Protein AF-A0A843J4X7-F1 (afdb_monomer_lite)

Radius of gyration: 37.89 Å; chains: 1; bounding box: 73×47×116 Å

Structure (mmCIF, N/CA/C/O backbone):
data_AF-A0A843J4X7-F1
#
_entry.id   AF-A0A843J4X7-F1
#
loop_
_atom_site.group_PDB
_atom_site.id
_atom_site.type_symbol
_atom_site.label_atom_id
_atom_site.label_alt_id
_atom_site.label_comp_id
_atom_site.label_asym_id
_atom_site.label_entity_id
_atom_site.label_seq_id
_atom_site.pdbx_PDB_ins_code
_atom_site.Cartn_x
_atom_site.Cartn_y
_atom_site.Cartn_z
_atom_site.occupancy
_atom_site.B_iso_or_equiv
_atom_site.auth_seq_id
_atom_site.auth_comp_id
_atom_site.auth_asym_id
_atom_site.auth_atom_id
_atom_site.pdbx_PDB_model_num
ATOM 1 N N . MET A 1 1 ? -7.184 -19.161 8.312 1.00 89.06 1 MET A N 1
ATOM 2 C CA . MET A 1 1 ? -7.059 -17.724 8.014 1.00 89.06 1 MET A CA 1
ATOM 3 C C . MET A 1 1 ? -8.321 -17.009 8.452 1.00 89.06 1 MET A C 1
ATOM 5 O O . MET A 1 1 ? -9.416 -17.529 8.255 1.00 89.06 1 MET A O 1
ATOM 9 N N . ARG A 1 2 ? -8.156 -15.863 9.099 1.00 91.25 2 ARG A N 1
ATOM 10 C CA . ARG A 1 2 ? -9.204 -14.982 9.591 1.00 91.25 2 ARG A CA 1
ATOM 11 C C . ARG A 1 2 ? -9.577 -13.996 8.498 1.00 91.25 2 ARG A C 1
ATOM 13 O O . ARG A 1 2 ? -8.713 -13.282 8.006 1.00 91.25 2 ARG A O 1
ATOM 20 N N . HIS A 1 3 ? -10.866 -13.904 8.194 1.00 94.25 3 HIS A N 1
ATOM 21 C CA . HIS A 1 3 ? -11.396 -12.799 7.398 1.00 94.25 3 HIS A CA 1
ATOM 22 C C . HIS A 1 3 ? -11.231 -11.488 8.158 1.00 94.25 3 HIS A C 1
ATOM 24 O O . HIS A 1 3 ? -11.846 -11.308 9.215 1.00 94.25 3 HIS A O 1
ATOM 30 N N . THR A 1 4 ? -10.388 -10.606 7.629 1.00 94.69 4 THR A N 1
ATOM 31 C CA . THR A 1 4 ? -10.076 -9.297 8.193 1.00 94.69 4 THR A CA 1
ATOM 32 C C . THR A 1 4 ? -10.431 -8.189 7.212 1.00 94.69 4 THR A C 1
ATOM 34 O O . THR A 1 4 ? -10.151 -8.258 6.013 1.00 94.69 4 THR A O 1
ATOM 37 N N . VAL A 1 5 ? -11.041 -7.142 7.743 1.00 96.56 5 VAL A N 1
ATOM 38 C CA . VAL A 1 5 ? -11.309 -5.895 7.042 1.00 96.56 5 VAL A CA 1
ATOM 39 C C . VAL A 1 5 ? -10.548 -4.806 7.773 1.00 96.56 5 VAL A C 1
ATOM 41 O O . VAL A 1 5 ? -10.731 -4.628 8.973 1.00 96.56 5 VAL A O 1
ATOM 44 N N . HIS A 1 6 ? -9.697 -4.083 7.062 1.00 97.12 6 HIS A N 1
ATOM 45 C CA . HIS A 1 6 ? -8.973 -2.933 7.580 1.00 97.12 6 HIS A CA 1
ATOM 46 C C . HIS A 1 6 ? -9.625 -1.669 7.037 1.00 97.12 6 HIS A C 1
ATOM 48 O O . HIS A 1 6 ? -9.770 -1.521 5.824 1.00 97.12 6 HIS A O 1
ATOM 54 N N . MET A 1 7 ? -10.050 -0.787 7.938 1.00 97.06 7 MET A N 1
ATOM 55 C CA . MET A 1 7 ? -10.786 0.423 7.604 1.00 97.06 7 MET A CA 1
ATOM 56 C C . MET A 1 7 ? -10.044 1.671 8.067 1.00 97.06 7 MET A C 1
ATOM 58 O O . MET A 1 7 ? -9.742 1.801 9.252 1.00 97.06 7 MET A O 1
ATOM 62 N N . MET A 1 8 ? -9.784 2.597 7.146 1.00 95.38 8 MET A N 1
ATOM 63 C CA . MET A 1 8 ? -9.219 3.916 7.454 1.00 95.38 8 MET A CA 1
ATOM 64 C C . MET A 1 8 ? -10.233 5.025 7.168 1.00 95.38 8 MET A C 1
ATOM 66 O O . MET A 1 8 ? -11.017 4.924 6.221 1.00 95.38 8 MET A O 1
ATOM 70 N N . LEU A 1 9 ? -10.222 6.065 8.005 1.00 92.25 9 LEU A N 1
ATOM 71 C CA . LEU A 1 9 ? -11.218 7.134 8.006 1.00 92.25 9 LEU A CA 1
ATOM 72 C C . LEU A 1 9 ? -10.588 8.487 7.645 1.00 92.25 9 LEU A C 1
ATOM 74 O O . LEU A 1 9 ? -9.649 8.931 8.300 1.00 92.25 9 LEU A O 1
ATOM 78 N N . GLY A 1 10 ? -11.192 9.208 6.697 1.00 87.00 10 GLY A N 1
ATOM 79 C CA . GLY A 1 10 ? -10.796 10.562 6.282 1.00 87.00 10 GLY A CA 1
ATOM 80 C C . GLY A 1 10 ? -9.986 10.600 4.986 1.00 87.00 10 GLY A C 1
ATOM 81 O O . GLY A 1 10 ? -9.260 9.654 4.688 1.00 87.00 10 GLY A O 1
ATOM 82 N N . GLY A 1 11 ? -10.106 11.698 4.229 1.00 82.00 11 GLY A N 1
ATOM 83 C CA . GLY A 1 11 ? -9.532 11.834 2.880 1.00 82.00 11 GLY A CA 1
ATOM 84 C C . GLY A 1 11 ? -8.027 11.554 2.819 1.00 82.00 11 GLY A C 1
ATOM 85 O O . GLY A 1 11 ? -7.581 10.754 2.000 1.00 82.00 11 GLY A O 1
ATOM 86 N N . GLU A 1 12 ? -7.271 12.078 3.785 1.00 82.81 12 GLU A N 1
ATOM 87 C CA . GLU A 1 12 ? -5.802 11.959 3.847 1.00 82.81 12 GLU A CA 1
ATOM 88 C C . GLU A 1 12 ? -5.291 10.520 4.039 1.00 82.81 12 GLU A C 1
ATOM 90 O O . GLU A 1 12 ? -4.150 10.182 3.722 1.00 82.81 12 GLU A O 1
ATOM 95 N N . THR A 1 13 ? -6.145 9.621 4.536 1.00 88.75 13 THR A N 1
ATOM 96 C CA . THR A 1 13 ? -5.760 8.229 4.824 1.00 88.75 13 THR A CA 1
ATOM 97 C C . THR A 1 13 ? -5.845 7.307 3.605 1.00 88.75 13 THR A C 1
ATOM 99 O O . THR A 1 13 ? -5.346 6.180 3.645 1.00 88.75 13 THR A O 1
ATOM 102 N N . GLY A 1 14 ? -6.420 7.780 2.492 1.00 88.06 14 GLY A N 1
ATOM 103 C CA . GLY A 1 14 ? -6.613 6.972 1.286 1.00 88.06 14 GLY A CA 1
ATOM 104 C C . GLY A 1 14 ? -5.296 6.484 0.670 1.00 88.06 14 GLY A C 1
ATOM 105 O O . GLY A 1 14 ? -5.232 5.375 0.135 1.00 88.06 14 GLY A O 1
ATOM 106 N N . GLY A 1 15 ? -4.219 7.269 0.780 1.00 91.62 15 GLY A N 1
ATOM 107 C CA . GLY A 1 15 ? -2.874 6.845 0.377 1.00 91.62 15 GLY A CA 1
ATOM 108 C C . GLY A 1 15 ? -2.359 5.668 1.207 1.00 91.62 15 GLY A C 1
ATOM 109 O O . GLY A 1 15 ? -1.978 4.644 0.649 1.00 91.62 15 GLY A O 1
ATOM 110 N N . PHE A 1 16 ? -2.437 5.781 2.532 1.00 93.56 16 PHE A N 1
ATOM 111 C CA . PHE A 1 16 ? -1.963 4.766 3.475 1.00 93.56 16 PHE A CA 1
ATOM 112 C C . PHE A 1 16 ? -2.677 3.423 3.320 1.00 93.56 16 PHE A C 1
ATOM 114 O O . PHE A 1 16 ? -2.042 2.372 3.371 1.00 93.56 16 PHE A O 1
ATOM 121 N N . LEU A 1 17 ? -3.996 3.440 3.117 1.00 94.50 17 LEU A N 1
ATOM 122 C CA . LEU A 1 17 ? -4.769 2.210 2.966 1.00 94.50 17 LEU A CA 1
ATOM 123 C C . LEU A 1 17 ? -4.439 1.479 1.653 1.00 94.50 17 LEU A C 1
ATOM 125 O O . LEU A 1 17 ? -4.372 0.248 1.623 1.00 94.50 17 LEU A O 1
ATOM 129 N N . ARG A 1 18 ? -4.215 2.231 0.571 1.00 94.31 18 ARG A N 1
ATOM 130 C CA . ARG A 1 18 ? -3.779 1.672 -0.712 1.00 94.31 18 ARG A CA 1
ATOM 131 C C . ARG A 1 18 ? -2.413 1.005 -0.575 1.00 94.31 18 ARG A C 1
ATOM 133 O O . ARG A 1 18 ? -2.270 -0.144 -0.989 1.00 94.31 18 ARG A O 1
ATOM 140 N N . ASP A 1 19 ? -1.465 1.674 0.072 1.00 94.56 19 ASP A N 1
ATOM 141 C CA . ASP A 1 19 ? -0.129 1.121 0.300 1.00 94.56 19 ASP A CA 1
ATOM 142 C C . ASP A 1 19 ? -0.183 -0.101 1.227 1.00 94.56 19 ASP A C 1
ATOM 144 O O . ASP A 1 19 ? 0.507 -1.087 0.987 1.00 94.56 19 ASP A O 1
ATOM 148 N N . LEU A 1 20 ? -1.058 -0.098 2.242 1.00 95.31 20 LEU A N 1
ATOM 149 C CA . LEU A 1 20 ? -1.325 -1.272 3.079 1.00 95.31 20 LEU A CA 1
ATOM 150 C C . LEU A 1 20 ? -1.821 -2.453 2.235 1.00 95.31 20 LEU A C 1
ATOM 152 O O . LEU A 1 20 ? -1.342 -3.577 2.393 1.00 95.31 20 LEU A O 1
ATOM 156 N N . LYS A 1 21 ? -2.788 -2.226 1.339 1.00 94.75 21 LYS A N 1
ATOM 157 C CA . LYS A 1 21 ? -3.310 -3.284 0.466 1.00 94.75 21 LYS A CA 1
ATOM 158 C C . LYS A 1 21 ? -2.219 -3.802 -0.469 1.00 94.75 21 LYS A C 1
ATOM 160 O O . LYS A 1 21 ? -2.083 -5.017 -0.589 1.00 94.75 21 LYS A O 1
ATOM 165 N N . GLN A 1 22 ? -1.416 -2.918 -1.059 1.00 93.38 22 GLN A N 1
ATOM 166 C CA . GLN A 1 22 ? -0.262 -3.293 -1.880 1.00 93.38 22 GLN A CA 1
ATOM 167 C C . GLN A 1 22 ? 0.743 -4.122 -1.074 1.00 93.38 22 GLN A C 1
ATOM 169 O O . GLN A 1 22 ? 1.182 -5.173 -1.537 1.00 93.38 22 GLN A O 1
ATOM 174 N N . TYR A 1 23 ? 1.047 -3.707 0.157 1.00 93.06 23 TYR A N 1
ATOM 175 C CA . TYR A 1 23 ? 1.942 -4.422 1.060 1.00 93.06 23 TYR A CA 1
ATOM 176 C C . TYR A 1 23 ? 1.451 -5.848 1.335 1.00 93.06 23 TYR A C 1
ATOM 178 O O . TYR A 1 23 ? 2.208 -6.804 1.177 1.00 93.06 23 TYR A O 1
ATOM 186 N N . VAL A 1 24 ? 0.171 -6.013 1.680 1.00 92.94 24 VAL A N 1
ATOM 187 C CA . VAL A 1 24 ? -0.422 -7.332 1.955 1.00 92.94 24 VAL A CA 1
ATOM 188 C C . VAL A 1 24 ? -0.451 -8.218 0.706 1.00 92.94 24 VAL A C 1
ATOM 190 O O . VAL A 1 24 ? -0.189 -9.411 0.811 1.00 92.94 24 VAL A O 1
ATOM 193 N N . ILE A 1 25 ? -0.734 -7.665 -0.477 1.00 91.00 25 ILE A N 1
ATOM 194 C CA . ILE A 1 25 ? -0.708 -8.422 -1.742 1.00 91.00 25 ILE A CA 1
ATOM 195 C C . ILE A 1 25 ? 0.722 -8.864 -2.075 1.00 91.00 25 ILE A C 1
ATOM 197 O O . ILE A 1 25 ? 0.920 -10.006 -2.487 1.00 91.00 25 ILE A O 1
ATOM 201 N N . LYS A 1 26 ? 1.701 -7.969 -1.899 1.00 88.44 26 LYS A N 1
ATOM 202 C CA . LYS A 1 26 ? 3.113 -8.214 -2.204 1.00 88.44 26 LYS A CA 1
ATOM 203 C C . LYS A 1 26 ? 3.711 -9.253 -1.257 1.00 88.44 26 LYS A C 1
ATOM 205 O O . LYS A 1 26 ? 4.290 -10.234 -1.713 1.00 88.44 26 LYS A O 1
ATOM 210 N N . TYR A 1 27 ? 3.579 -9.055 0.053 1.00 88.75 27 TYR A N 1
ATOM 211 C CA . TYR A 1 27 ? 4.264 -9.869 1.063 1.00 88.75 27 TYR A CA 1
ATOM 212 C C . TYR A 1 27 ? 3.428 -11.032 1.609 1.00 88.75 27 TYR A C 1
ATOM 214 O O . TYR A 1 27 ? 3.997 -11.983 2.144 1.00 88.75 27 TYR A O 1
ATOM 222 N N . GLY A 1 28 ? 2.105 -11.004 1.443 1.00 86.00 28 GLY A N 1
ATOM 223 C CA . GLY A 1 28 ? 1.237 -12.120 1.800 1.00 86.00 28 GLY A CA 1
ATOM 224 C C . GLY A 1 28 ? 1.325 -13.290 0.815 1.00 86.00 28 GLY A C 1
ATOM 225 O O . GLY A 1 28 ? 1.630 -13.127 -0.367 1.00 86.00 28 GLY A O 1
ATOM 226 N N . ALA A 1 29 ? 1.030 -14.498 1.294 1.00 81.69 29 ALA A N 1
ATOM 227 C CA . ALA A 1 29 ? 0.784 -15.645 0.429 1.00 81.69 29 ALA A CA 1
ATOM 228 C C . ALA A 1 29 ? -0.458 -15.415 -0.461 1.00 81.69 29 ALA A C 1
ATOM 230 O O . ALA A 1 29 ? -1.372 -14.668 -0.106 1.00 81.69 29 ALA A O 1
ATOM 231 N N . ALA A 1 30 ? -0.489 -16.042 -1.642 1.00 76.69 30 ALA A N 1
ATOM 232 C CA . ALA A 1 30 ? -1.521 -15.794 -2.656 1.00 76.69 30 ALA A CA 1
ATOM 233 C C . ALA A 1 30 ? -2.950 -16.084 -2.157 1.00 76.69 30 ALA A C 1
ATOM 235 O O . ALA A 1 30 ? -3.905 -15.423 -2.558 1.00 76.69 30 ALA A O 1
ATOM 236 N N . ASP A 1 31 ? -3.094 -17.044 -1.250 1.00 81.38 31 ASP A N 1
ATOM 237 C CA . ASP A 1 31 ? -4.349 -17.409 -0.601 1.00 81.38 31 ASP A CA 1
ATOM 238 C C . ASP A 1 31 ? -4.815 -16.387 0.451 1.00 81.38 31 ASP A C 1
ATOM 240 O O . ASP A 1 31 ? -6.023 -16.228 0.629 1.00 81.38 31 ASP A O 1
ATOM 244 N N . LEU A 1 32 ? -3.909 -15.617 1.076 1.00 84.31 32 LEU A N 1
ATOM 245 C CA . LEU A 1 32 ? -4.263 -14.572 2.054 1.00 84.31 32 LEU A CA 1
ATOM 246 C C . LEU A 1 32 ? -5.078 -13.432 1.442 1.00 84.31 32 LEU A C 1
ATOM 248 O O . LEU A 1 32 ? -5.865 -12.795 2.144 1.00 84.31 32 LEU A O 1
ATOM 252 N N . GLN A 1 33 ? -4.925 -13.171 0.141 1.00 79.75 33 GLN A N 1
ATOM 253 C CA . GLN A 1 33 ? -5.622 -12.068 -0.526 1.00 79.75 33 GLN A CA 1
ATOM 254 C C . GLN A 1 33 ? -7.146 -12.190 -0.411 1.00 79.75 33 GLN A C 1
ATOM 256 O O . GLN A 1 33 ? -7.825 -11.173 -0.273 1.00 79.75 33 GLN A O 1
ATOM 261 N N . GLY A 1 34 ? -7.676 -13.419 -0.402 1.00 85.94 34 GLY A N 1
ATOM 262 C CA . GLY A 1 34 ? -9.104 -13.694 -0.227 1.00 85.94 34 GLY A CA 1
ATOM 263 C C . GLY A 1 34 ? -9.623 -13.493 1.202 1.00 85.94 34 GLY A C 1
ATOM 264 O O . GLY A 1 34 ? -10.831 -13.568 1.416 1.00 85.94 34 GLY A O 1
ATOM 265 N N . PHE A 1 35 ? -8.737 -13.248 2.170 1.00 92.25 35 PHE A N 1
ATOM 266 C CA . PHE A 1 35 ? -9.068 -13.035 3.582 1.00 92.25 35 PHE A CA 1
ATOM 267 C C . PHE A 1 35 ? -8.801 -11.604 4.057 1.00 92.25 35 PHE A C 1
ATOM 269 O O . PHE A 1 35 ? -9.144 -11.283 5.193 1.00 92.25 35 PHE A O 1
ATOM 276 N N . PHE A 1 36 ? -8.209 -10.748 3.219 1.00 94.94 36 PHE A N 1
ATOM 277 C CA . PHE A 1 36 ? -7.873 -9.368 3.563 1.00 94.94 36 PHE A CA 1
ATOM 278 C C . PHE A 1 36 ? -8.594 -8.364 2.661 1.00 94.94 36 PHE A C 1
ATOM 280 O O . PHE A 1 36 ? -8.328 -8.266 1.457 1.00 94.94 36 PHE A O 1
ATOM 287 N N . ASN A 1 37 ? -9.437 -7.533 3.269 1.00 94.81 37 ASN A N 1
ATOM 288 C CA . ASN A 1 37 ? -10.110 -6.424 2.604 1.00 94.81 37 ASN A CA 1
ATOM 289 C C . ASN A 1 37 ? -9.663 -5.089 3.194 1.00 94.81 37 ASN A C 1
ATOM 291 O O . ASN A 1 37 ? -9.455 -4.970 4.399 1.00 94.81 37 ASN A O 1
ATOM 295 N N . ALA A 1 38 ? -9.542 -4.083 2.336 1.00 96.06 38 ALA A N 1
ATOM 296 C CA . ALA A 1 38 ? -9.140 -2.736 2.707 1.00 96.06 38 ALA A CA 1
ATOM 297 C C . ALA A 1 38 ? -10.222 -1.756 2.246 1.00 96.06 38 ALA A C 1
ATOM 299 O O . ALA A 1 38 ? -10.494 -1.648 1.048 1.00 96.06 38 ALA A O 1
ATOM 300 N N . ILE A 1 39 ? -10.857 -1.081 3.205 1.00 96.44 39 ILE A N 1
ATOM 301 C CA . ILE A 1 39 ? -11.977 -0.166 2.973 1.00 96.44 39 ILE A CA 1
ATOM 302 C C . ILE A 1 39 ? -11.607 1.231 3.455 1.00 96.44 39 ILE A C 1
ATOM 304 O O . ILE A 1 39 ? -11.172 1.431 4.584 1.00 96.44 39 ILE A O 1
ATOM 308 N N . HIS A 1 40 ? -11.796 2.214 2.596 1.00 95.69 40 HIS A N 1
ATOM 309 C CA . HIS A 1 40 ? -11.625 3.618 2.921 1.00 95.69 40 HIS A CA 1
ATOM 310 C C . HIS A 1 40 ? -12.997 4.250 3.102 1.00 95.69 40 HIS A C 1
ATOM 312 O O . HIS A 1 40 ? -13.908 3.974 2.321 1.00 95.69 40 HIS A O 1
ATOM 318 N N . TYR A 1 41 ? -13.148 5.066 4.139 1.00 94.50 41 TYR A N 1
ATOM 319 C CA . TYR A 1 41 ? -14.321 5.909 4.315 1.00 94.50 41 TYR A CA 1
ATOM 320 C C . TYR A 1 41 ? -13.902 7.373 4.320 1.00 94.50 41 TYR A C 1
ATOM 322 O O . TYR A 1 41 ? -13.050 7.785 5.112 1.00 94.50 41 TYR A O 1
ATOM 330 N N . GLU A 1 42 ? -14.549 8.174 3.486 1.00 91.88 42 GLU A N 1
ATOM 331 C CA . GLU A 1 42 ? -14.299 9.606 3.390 1.00 91.88 42 GLU A CA 1
ATOM 332 C C . GLU A 1 42 ? -15.587 10.422 3.416 1.00 91.88 42 GLU A C 1
ATOM 334 O O . GLU A 1 42 ? -16.658 9.952 3.033 1.00 91.88 42 GLU A O 1
ATOM 339 N N . GLU A 1 43 ? -15.459 11.665 3.876 1.00 88.19 43 GLU A N 1
ATOM 340 C CA . GLU A 1 43 ? -16.510 12.675 3.825 1.00 88.19 43 GLU A CA 1
ATOM 341 C C . GLU A 1 43 ? -15.969 13.863 3.045 1.00 88.19 43 GLU A C 1
ATOM 343 O O . GLU A 1 43 ? -14.995 14.487 3.469 1.00 88.19 43 GLU A O 1
ATOM 348 N N . ASN A 1 44 ? -16.580 14.160 1.903 1.00 80.50 44 ASN A N 1
ATOM 349 C CA . ASN A 1 44 ? -16.164 15.239 1.022 1.00 80.50 44 ASN A CA 1
ATOM 350 C C . ASN A 1 44 ? -17.382 16.079 0.626 1.00 80.50 44 ASN A C 1
ATOM 352 O O . ASN A 1 44 ? -18.384 15.552 0.147 1.00 80.50 44 ASN A O 1
ATOM 356 N N . GLY A 1 45 ? -17.327 17.388 0.877 1.00 73.75 45 GLY A N 1
ATOM 357 C CA . GLY A 1 45 ? -18.411 18.309 0.515 1.00 73.75 45 GLY A CA 1
ATOM 358 C C . GLY A 1 45 ? -19.775 18.002 1.156 1.00 73.75 45 GLY A C 1
ATOM 359 O O . GLY A 1 45 ? -20.797 18.401 0.609 1.00 73.75 45 GLY A O 1
ATOM 360 N N . GLY A 1 46 ? -19.807 17.292 2.291 1.00 76.81 46 GLY A N 1
ATOM 361 C CA . GLY A 1 46 ? -21.045 16.861 2.958 1.00 76.81 46 GLY A CA 1
ATOM 362 C C . GLY A 1 46 ? -21.616 15.531 2.453 1.00 76.81 46 GLY A C 1
ATOM 363 O O . GLY A 1 46 ? -22.645 15.084 2.956 1.00 76.81 46 GLY A O 1
ATOM 364 N N . GLU A 1 47 ? -20.952 14.881 1.499 1.00 85.88 47 GLU A N 1
ATOM 365 C CA . GLU A 1 47 ? -21.272 13.528 1.049 1.00 85.88 47 GLU A CA 1
ATOM 366 C C . GLU A 1 47 ? -20.281 12.533 1.653 1.00 85.88 47 GLU A C 1
ATOM 368 O O . GLU A 1 47 ? -19.102 12.852 1.807 1.00 85.88 47 GLU A O 1
ATOM 373 N N . SER A 1 48 ? -20.745 11.331 1.998 1.00 90.94 48 SER A N 1
ATOM 374 C CA . SER A 1 48 ? -19.872 10.271 2.509 1.00 90.94 48 SER A CA 1
ATOM 375 C C . SER A 1 48 ? -19.773 9.112 1.530 1.00 90.94 48 SER A C 1
ATOM 377 O O . SER A 1 48 ? -20.761 8.757 0.883 1.00 90.94 48 SER A O 1
ATOM 379 N N . PHE A 1 49 ? -18.600 8.490 1.454 1.00 92.88 49 PHE A N 1
ATOM 380 C CA . PHE A 1 49 ? -18.318 7.416 0.508 1.00 92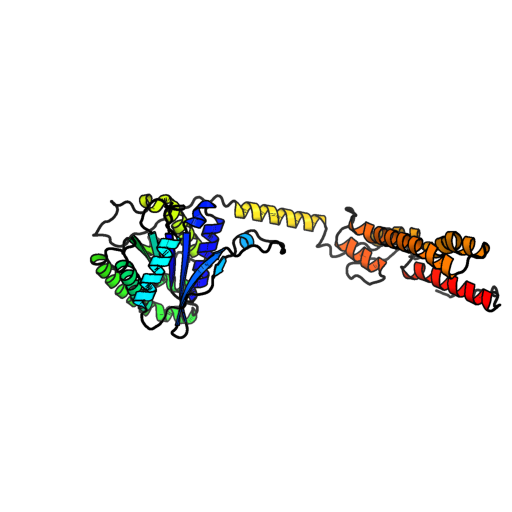.88 49 PHE A CA 1
ATOM 381 C C . PHE A 1 49 ? -17.542 6.281 1.166 1.00 92.88 49 PHE A C 1
ATOM 383 O O . PHE A 1 49 ? -16.650 6.521 1.977 1.00 92.88 49 PHE A O 1
ATOM 390 N N . PHE A 1 50 ? -17.857 5.047 0.771 1.00 94.56 50 PHE A N 1
ATOM 391 C CA . PHE A 1 50 ? -16.996 3.888 0.990 1.00 94.56 50 PHE A CA 1
ATOM 392 C C . PHE A 1 50 ? -16.295 3.510 -0.309 1.00 94.56 50 PHE A C 1
ATOM 394 O O . PHE A 1 50 ? -16.955 3.276 -1.318 1.00 94.56 50 PHE A O 1
ATOM 401 N N . SER A 1 51 ? -14.981 3.352 -0.265 1.00 94.50 51 SER A N 1
ATOM 402 C CA . SER A 1 51 ? -14.171 2.909 -1.400 1.00 94.50 51 SER A CA 1
ATOM 403 C C . SER A 1 51 ? -13.399 1.656 -1.009 1.00 94.50 51 SER A C 1
ATOM 405 O O . SER A 1 51 ? -12.858 1.568 0.090 1.00 94.50 51 SER A O 1
ATOM 407 N N . THR A 1 52 ? -13.349 0.654 -1.886 1.00 94.62 52 THR A N 1
ATOM 408 C CA . THR A 1 52 ? -12.596 -0.585 -1.624 1.00 94.62 52 THR A CA 1
ATOM 409 C C . THR A 1 52 ? -11.312 -0.581 -2.430 1.00 94.62 52 THR A C 1
ATOM 411 O O . THR A 1 52 ? -11.354 -0.385 -3.643 1.00 94.62 52 THR A O 1
ATOM 414 N N . ALA A 1 53 ? -10.180 -0.809 -1.769 1.00 94.25 53 ALA A N 1
ATOM 415 C CA . ALA A 1 53 ? -8.891 -0.930 -2.433 1.00 94.25 53 ALA A CA 1
ATOM 416 C C . ALA A 1 53 ? -8.748 -2.336 -3.044 1.00 94.25 53 ALA A C 1
ATOM 418 O O . ALA A 1 53 ? -8.786 -3.347 -2.331 1.00 94.25 53 ALA A O 1
ATOM 419 N N . VAL A 1 54 ? -8.588 -2.407 -4.366 1.00 92.81 54 VAL A N 1
ATOM 420 C CA . VAL A 1 54 ? -8.523 -3.646 -5.152 1.00 92.81 54 VAL A CA 1
ATOM 421 C C . VAL A 1 54 ? -7.234 -3.710 -5.977 1.00 92.81 54 VAL A C 1
ATOM 423 O O . VAL A 1 54 ? -6.736 -2.666 -6.398 1.00 92.81 54 VAL A O 1
ATOM 426 N N . PRO A 1 55 ? -6.668 -4.910 -6.215 1.00 90.25 55 PRO A N 1
ATOM 427 C CA . PRO A 1 55 ? -5.535 -5.050 -7.122 1.00 90.25 55 PRO A CA 1
ATOM 428 C C . PRO A 1 55 ? -5.915 -4.531 -8.508 1.00 90.25 55 PRO A C 1
ATOM 430 O O . PRO A 1 55 ? -6.935 -4.944 -9.070 1.00 90.25 55 PRO A O 1
ATOM 433 N N . LYS A 1 56 ? -5.089 -3.648 -9.061 1.00 89.38 56 LYS A N 1
ATOM 434 C CA . LYS A 1 56 ? -5.228 -3.189 -10.436 1.00 89.38 56 LYS A CA 1
ATOM 435 C C . LYS A 1 56 ? -4.896 -4.355 -11.359 1.00 89.38 56 LYS A C 1
ATOM 437 O O . LYS A 1 56 ? -3.888 -5.040 -11.180 1.00 89.38 56 LYS A O 1
ATOM 442 N N . LYS A 1 57 ? -5.757 -4.615 -12.342 1.00 82.56 57 LYS A N 1
ATOM 443 C CA . LYS A 1 57 ? -5.474 -5.656 -13.336 1.00 82.56 57 LYS A CA 1
ATOM 444 C C . LYS A 1 57 ? -4.286 -5.217 -14.185 1.00 82.56 57 LYS A C 1
ATOM 446 O O . LYS A 1 57 ? -4.296 -4.109 -14.717 1.00 82.56 57 LYS A O 1
ATOM 451 N N . ALA A 1 58 ? -3.291 -6.093 -14.302 1.00 73.56 58 ALA A N 1
ATOM 452 C CA . ALA A 1 58 ? -2.180 -5.881 -15.216 1.00 73.56 58 ALA A CA 1
ATOM 453 C C . ALA A 1 58 ? -2.713 -5.733 -16.648 1.00 73.56 58 ALA A C 1
ATOM 455 O O . ALA A 1 58 ? -3.571 -6.503 -17.084 1.00 73.56 58 ALA A O 1
ATOM 456 N N . ASP A 1 59 ? -2.222 -4.716 -17.350 1.00 75.19 59 ASP A N 1
ATOM 457 C CA . ASP A 1 59 ? -2.422 -4.574 -18.785 1.00 75.19 59 ASP A CA 1
ATOM 458 C C . ASP A 1 59 ? -1.324 -5.374 -19.488 1.00 75.19 59 ASP A C 1
ATOM 460 O O . ASP A 1 59 ? -0.176 -4.933 -19.555 1.00 75.19 59 ASP A O 1
ATOM 464 N N . ASP A 1 60 ? -1.677 -6.554 -20.003 1.00 70.69 60 ASP A N 1
ATOM 465 C CA . ASP A 1 60 ? -0.748 -7.454 -20.701 1.00 70.69 60 ASP A CA 1
ATOM 466 C C . ASP A 1 60 ? -0.115 -6.809 -21.954 1.00 70.69 60 ASP A C 1
ATOM 468 O O . ASP A 1 60 ? 0.840 -7.349 -22.513 1.00 70.69 60 ASP A O 1
ATOM 472 N N . SER A 1 61 ? -0.628 -5.658 -22.412 1.00 73.62 61 SER A N 1
ATOM 473 C CA . SER A 1 61 ? -0.061 -4.902 -23.533 1.00 73.62 61 SER A CA 1
ATOM 474 C C . SER A 1 61 ? 1.075 -3.948 -23.142 1.00 73.62 61 SER A C 1
ATOM 476 O O . SER A 1 61 ? 1.777 -3.450 -24.025 1.00 73.62 61 SER A O 1
ATOM 478 N N . GLN A 1 62 ? 1.295 -3.705 -21.844 1.00 70.62 62 GLN A N 1
ATOM 479 C CA . GLN A 1 62 ? 2.324 -2.791 -21.351 1.00 70.62 62 GLN A CA 1
ATOM 480 C C . GLN A 1 62 ? 3.471 -3.542 -20.681 1.00 70.62 62 GLN A C 1
ATOM 482 O O . GLN A 1 62 ? 3.283 -4.417 -19.838 1.00 70.62 62 GLN A O 1
ATOM 487 N N . PHE A 1 63 ? 4.701 -3.164 -21.030 1.00 68.25 63 PHE A N 1
ATOM 488 C CA . PHE A 1 63 ? 5.878 -3.657 -20.331 1.00 68.25 63 PHE A CA 1
ATOM 489 C C . PHE A 1 63 ? 5.927 -3.073 -18.916 1.00 68.25 63 PHE A C 1
ATOM 491 O O . PHE A 1 63 ? 6.067 -1.864 -18.725 1.00 68.25 63 PHE A O 1
ATOM 498 N N . ILE A 1 64 ? 5.849 -3.949 -17.921 1.00 64.94 64 ILE A N 1
ATOM 499 C CA . ILE A 1 64 ? 5.924 -3.576 -16.513 1.00 64.94 64 ILE A CA 1
ATOM 500 C C . ILE A 1 64 ? 7.396 -3.616 -16.086 1.00 64.94 64 ILE A C 1
ATOM 502 O O . ILE A 1 64 ? 7.964 -4.682 -15.857 1.00 64.94 64 ILE A O 1
ATOM 506 N N . SER A 1 65 ? 8.029 -2.443 -16.003 1.00 63.81 65 SER A N 1
ATOM 507 C CA . SER A 1 65 ? 9.468 -2.316 -15.730 1.00 63.81 65 SER A CA 1
ATOM 508 C C . SER A 1 65 ? 9.863 -2.588 -14.273 1.00 63.81 65 SER A C 1
ATOM 510 O O . SER A 1 65 ? 11.013 -2.945 -14.014 1.00 63.81 65 SER A O 1
ATOM 512 N N . GLY A 1 66 ? 8.927 -2.438 -13.329 1.00 68.06 66 GLY A N 1
ATOM 513 C CA . GLY A 1 66 ? 9.156 -2.594 -11.894 1.00 68.06 66 GLY A CA 1
ATOM 514 C C . GLY A 1 66 ? 8.251 -3.648 -11.263 1.00 68.06 66 GLY A C 1
ATOM 515 O O . GLY A 1 66 ? 7.058 -3.707 -11.543 1.00 68.06 66 GLY A O 1
ATOM 516 N N . ILE A 1 67 ? 8.806 -4.454 -10.357 1.00 73.88 67 ILE A N 1
ATOM 517 C CA . ILE A 1 67 ? 8.054 -5.485 -9.623 1.00 73.88 67 ILE A CA 1
ATOM 518 C C . ILE A 1 67 ? 6.915 -4.868 -8.805 1.00 73.88 67 ILE A C 1
ATOM 520 O O . ILE A 1 67 ? 5.861 -5.479 -8.677 1.00 73.88 67 ILE A O 1
ATOM 524 N N . ASP A 1 68 ? 7.100 -3.655 -8.282 1.00 73.19 68 ASP A N 1
ATOM 525 C CA . ASP A 1 68 ? 6.078 -2.965 -7.489 1.00 73.19 68 ASP A CA 1
ATOM 526 C C . ASP A 1 68 ? 4.816 -2.649 -8.297 1.00 73.19 68 ASP A C 1
ATOM 528 O O . ASP A 1 68 ? 3.712 -2.715 -7.753 1.00 73.19 68 ASP A O 1
ATOM 532 N N . ASN A 1 69 ? 4.968 -2.417 -9.603 1.00 76.00 69 ASN A N 1
ATOM 533 C CA . ASN A 1 69 ? 3.863 -2.124 -10.512 1.00 76.00 69 ASN A CA 1
ATOM 534 C C . ASN A 1 69 ? 2.968 -3.357 -10.749 1.00 76.00 69 ASN A C 1
ATOM 536 O O . ASN A 1 69 ? 1.800 -3.214 -11.101 1.00 76.00 69 ASN A O 1
ATOM 540 N N . LEU A 1 70 ? 3.479 -4.574 -10.504 1.00 78.69 70 LEU A N 1
ATOM 541 C CA . LEU A 1 70 ? 2.677 -5.809 -10.537 1.00 78.69 70 LEU A CA 1
ATOM 542 C C . LEU A 1 70 ? 1.672 -5.889 -9.381 1.00 78.69 70 LEU A C 1
ATOM 544 O O . LEU A 1 70 ? 0.738 -6.687 -9.430 1.00 78.69 70 LEU A O 1
ATOM 548 N N . TYR A 1 71 ? 1.883 -5.092 -8.334 1.00 85.44 71 TYR A N 1
ATOM 549 C CA . TYR A 1 71 ? 1.068 -5.080 -7.124 1.00 85.44 71 TYR A CA 1
ATOM 550 C C . TYR A 1 71 ? 0.323 -3.757 -6.953 1.00 85.44 71 TYR A C 1
ATOM 552 O O . TYR A 1 71 ? -0.116 -3.448 -5.846 1.00 85.44 71 TYR A O 1
ATOM 560 N N . GLU A 1 72 ? 0.188 -2.970 -8.025 1.00 88.06 72 GLU A N 1
ATOM 561 C CA . GLU A 1 72 ? -0.583 -1.731 -7.998 1.00 88.06 72 GLU A CA 1
ATOM 562 C C . GLU A 1 72 ? -2.009 -1.974 -7.503 1.00 88.06 72 GLU A C 1
ATOM 564 O O . GLU A 1 72 ? -2.651 -2.988 -7.788 1.00 88.06 72 GLU A O 1
ATOM 569 N N . VAL A 1 73 ? -2.511 -1.003 -6.749 1.00 91.50 73 VAL A N 1
ATOM 570 C CA . VAL A 1 73 ? -3.838 -1.037 -6.147 1.00 91.50 73 VAL A CA 1
ATOM 571 C C . VAL A 1 73 ? -4.582 0.225 -6.543 1.00 91.50 73 VAL A C 1
ATOM 573 O O . VAL A 1 73 ? -4.051 1.335 -6.469 1.00 91.50 73 VAL A O 1
ATOM 576 N N . GLU A 1 74 ? -5.838 0.050 -6.925 1.00 93.00 74 GLU A N 1
ATOM 577 C CA . GLU A 1 74 ? -6.764 1.126 -7.246 1.00 93.00 74 GLU A CA 1
ATOM 578 C C . GLU A 1 74 ? -7.996 1.064 -6.344 1.00 93.00 74 GLU A C 1
ATOM 580 O O . GLU A 1 74 ? -8.268 0.054 -5.691 1.00 93.00 74 GLU A O 1
ATOM 585 N N . TYR A 1 75 ? -8.747 2.159 -6.288 1.00 92.44 75 TYR A N 1
ATOM 586 C CA . TYR A 1 75 ? -10.043 2.157 -5.626 1.00 92.44 75 TYR A CA 1
ATOM 587 C C . TYR A 1 75 ? -11.123 1.750 -6.620 1.00 92.44 75 TYR A C 1
ATOM 589 O O . TYR A 1 75 ? -11.283 2.372 -7.670 1.00 92.44 75 TYR A O 1
ATOM 597 N N . ALA A 1 76 ? -11.889 0.722 -6.261 1.00 89.94 76 ALA A N 1
ATOM 598 C CA . ALA A 1 76 ? -13.146 0.431 -6.929 1.00 89.94 76 ALA A CA 1
ATOM 599 C C . ALA A 1 76 ? -14.116 1.613 -6.763 1.00 89.94 76 ALA A C 1
ATOM 601 O O . ALA A 1 76 ? -13.968 2.423 -5.844 1.00 89.94 76 ALA A O 1
ATOM 602 N N . SER A 1 77 ? -15.116 1.697 -7.644 1.00 82.94 77 SER A N 1
ATOM 603 C CA . SER A 1 77 ? -16.079 2.801 -7.649 1.00 82.94 77 SER A CA 1
ATOM 604 C C . SER A 1 77 ? -16.677 3.051 -6.255 1.00 82.94 77 SER A C 1
ATOM 606 O O . SER A 1 77 ? -17.106 2.093 -5.604 1.00 82.94 77 SER A O 1
ATOM 608 N N . PRO A 1 78 ? -16.719 4.315 -5.799 1.00 87.00 78 PRO A N 1
ATOM 609 C CA . PRO A 1 78 ? -17.162 4.642 -4.453 1.00 87.00 78 PRO A CA 1
ATOM 610 C C . PRO A 1 78 ? -18.655 4.352 -4.270 1.00 87.00 78 PRO A C 1
ATOM 612 O O . PRO A 1 78 ? -19.487 4.671 -5.122 1.00 87.00 78 PRO A O 1
ATOM 615 N N . PHE A 1 79 ? -19.006 3.799 -3.114 1.00 88.75 79 PHE A N 1
ATOM 616 C CA . PHE A 1 79 ? -20.378 3.619 -2.663 1.00 88.75 79 PHE A CA 1
ATOM 617 C C . PHE A 1 79 ? -20.811 4.838 -1.851 1.00 88.75 79 PHE A C 1
ATOM 619 O O . PHE A 1 79 ? -20.352 5.042 -0.726 1.00 88.75 79 PHE A O 1
ATOM 626 N N . LYS A 1 80 ? -21.708 5.646 -2.415 1.00 91.12 80 LYS A N 1
ATOM 627 C CA . LYS A 1 80 ? -22.234 6.845 -1.758 1.00 91.12 80 LYS A CA 1
ATOM 628 C C . LYS A 1 80 ? -23.188 6.482 -0.619 1.00 91.12 80 LYS A C 1
ATOM 630 O O . LYS A 1 80 ? -24.145 5.739 -0.820 1.00 91.12 80 LYS A O 1
ATOM 635 N N . VAL A 1 81 ? -22.959 7.062 0.554 1.00 89.56 81 VAL A N 1
ATOM 636 C CA . VAL A 1 81 ? -23.824 6.923 1.727 1.00 89.56 81 VAL A CA 1
ATOM 637 C C . VAL A 1 81 ? -24.943 7.967 1.648 1.00 89.56 81 VAL A C 1
ATOM 639 O O . VAL A 1 81 ? -24.660 9.167 1.573 1.00 89.56 81 VAL A O 1
ATOM 642 N N . PRO A 1 82 ? -26.221 7.557 1.659 1.00 87.88 82 PRO A N 1
ATOM 643 C CA . PRO A 1 82 ? -27.338 8.490 1.654 1.00 87.88 82 PRO A CA 1
ATOM 644 C C . PRO A 1 82 ? -27.460 9.214 3.004 1.00 87.88 82 PRO A C 1
ATOM 646 O O . PRO A 1 82 ? -27.253 8.625 4.063 1.00 87.88 82 PRO A O 1
ATOM 649 N N . ALA A 1 83 ? -27.848 10.493 2.972 1.00 81.94 83 ALA A N 1
ATOM 650 C CA . ALA A 1 83 ? -28.076 11.283 4.186 1.00 81.94 83 ALA A CA 1
ATOM 651 C C . ALA A 1 83 ? -29.327 10.819 4.962 1.00 81.94 83 ALA A C 1
ATOM 653 O O . ALA A 1 83 ? -29.336 10.795 6.190 1.00 81.94 83 ALA A O 1
ATOM 654 N N . SER A 1 84 ? -30.387 10.421 4.251 1.00 85.12 84 SER A N 1
ATOM 655 C CA . SER A 1 84 ? -31.597 9.826 4.831 1.00 85.12 84 SER A CA 1
ATOM 656 C C . SER A 1 84 ? -31.464 8.307 4.931 1.00 85.12 84 SER A C 1
ATOM 658 O O . SER A 1 84 ? -31.051 7.674 3.962 1.00 85.12 84 SER A O 1
ATOM 660 N N . GLY A 1 85 ? -31.863 7.709 6.058 1.00 86.38 85 GLY A N 1
ATOM 661 C CA . GLY A 1 85 ? -31.782 6.250 6.243 1.00 86.38 85 GLY A CA 1
ATOM 662 C C . GLY A 1 85 ? -30.348 5.728 6.391 1.00 86.38 85 GLY A C 1
ATOM 663 O O . GLY A 1 85 ? -30.083 4.555 6.146 1.00 86.38 85 GLY A O 1
ATOM 664 N N . ARG A 1 86 ? -29.413 6.597 6.794 1.00 90.75 86 ARG A N 1
ATOM 665 C CA . ARG A 1 86 ? -27.981 6.298 6.914 1.00 90.75 86 ARG A CA 1
ATOM 666 C C . ARG A 1 86 ? -27.691 5.029 7.723 1.00 90.75 86 ARG A C 1
ATOM 668 O O . ARG A 1 86 ? -26.915 4.194 7.274 1.00 90.75 86 ARG A O 1
ATOM 675 N N . MET A 1 87 ? -28.361 4.842 8.859 1.00 93.81 87 MET A N 1
ATOM 676 C CA . MET A 1 87 ? -28.188 3.652 9.700 1.00 93.81 87 MET A CA 1
ATOM 677 C C . MET A 1 87 ? -28.601 2.354 8.982 1.00 93.81 87 MET A C 1
ATOM 679 O O . MET A 1 87 ? -27.856 1.379 9.001 1.00 93.81 87 MET A O 1
ATOM 683 N N . GLU A 1 88 ? -29.744 2.340 8.287 1.00 93.75 88 GLU A N 1
ATOM 684 C CA . GLU A 1 88 ? -30.203 1.178 7.504 1.00 93.75 88 GLU A CA 1
ATOM 685 C C . GLU A 1 88 ? -29.243 0.865 6.348 1.00 93.75 88 GLU A C 1
ATOM 687 O O . GLU A 1 88 ? -28.959 -0.301 6.048 1.00 93.75 88 GLU A O 1
ATOM 692 N N . TYR A 1 89 ? -28.697 1.912 5.722 1.00 94.44 89 TYR A N 1
ATOM 693 C CA . TYR A 1 89 ? -27.665 1.768 4.706 1.00 94.44 89 TYR A CA 1
ATOM 694 C C . TYR A 1 89 ? -26.387 1.155 5.288 1.00 94.44 89 TYR A C 1
ATOM 696 O O . TYR A 1 89 ? -25.868 0.202 4.715 1.00 94.44 89 TYR A O 1
ATOM 704 N N . LEU A 1 90 ? -25.897 1.645 6.432 1.00 95.06 90 LEU A N 1
ATOM 705 C CA . LEU A 1 90 ? -24.708 1.102 7.098 1.00 95.06 90 LEU A CA 1
ATOM 706 C C . LEU A 1 90 ? -24.909 -0.366 7.493 1.00 95.06 90 LEU A C 1
ATOM 708 O O . LEU A 1 90 ? -24.046 -1.200 7.223 1.00 95.06 90 LEU A O 1
ATOM 712 N N . GLN A 1 91 ? -26.071 -0.711 8.051 1.00 96.06 91 GLN A N 1
ATOM 713 C CA . GLN A 1 91 ? -26.441 -2.097 8.356 1.00 96.06 91 GLN A CA 1
ATOM 714 C C . GLN A 1 91 ? -26.419 -2.980 7.101 1.00 96.06 91 GLN A C 1
ATOM 716 O O . GLN A 1 91 ? -25.854 -4.078 7.114 1.00 96.06 91 GLN A O 1
ATOM 721 N N . SER A 1 92 ? -26.984 -2.491 5.995 1.00 95.00 92 SER A N 1
ATOM 722 C CA . SER A 1 92 ? -26.987 -3.194 4.707 1.00 95.00 92 SER A CA 1
ATOM 723 C C . SER A 1 92 ? -25.577 -3.335 4.128 1.00 95.00 92 SER A C 1
ATOM 725 O O . SER A 1 92 ? -25.220 -4.405 3.634 1.00 95.00 92 SER A O 1
ATOM 727 N N . PHE A 1 93 ? -24.753 -2.291 4.237 1.00 95.25 93 PHE A N 1
ATOM 728 C CA . PHE A 1 93 ? -23.361 -2.277 3.798 1.00 95.25 93 PHE A CA 1
ATOM 729 C C . PHE A 1 93 ? -22.532 -3.315 4.555 1.00 95.25 93 PHE A C 1
ATOM 731 O O . PHE A 1 93 ? -21.902 -4.168 3.929 1.00 95.25 93 PHE A O 1
ATOM 738 N N . PHE A 1 94 ? -22.577 -3.309 5.891 1.00 96.38 94 PHE A N 1
ATOM 739 C CA . PHE A 1 94 ? -21.862 -4.297 6.695 1.00 96.38 94 PHE A CA 1
ATOM 740 C C . PHE A 1 94 ? -22.403 -5.711 6.440 1.00 96.38 94 PHE A C 1
ATOM 742 O O . PHE A 1 94 ? -21.624 -6.628 6.196 1.00 96.38 94 PHE A O 1
ATOM 749 N N . THR A 1 95 ? -23.720 -5.897 6.346 1.00 96.00 95 THR A N 1
ATOM 750 C CA . THR A 1 95 ? -24.302 -7.194 5.958 1.00 96.00 95 THR A CA 1
ATOM 751 C C . THR A 1 95 ? -23.751 -7.696 4.618 1.00 96.00 95 THR A C 1
ATOM 753 O O . THR A 1 95 ? -23.337 -8.854 4.512 1.00 96.00 95 THR A O 1
ATOM 756 N N . GLY A 1 96 ? -23.703 -6.827 3.604 1.00 94.25 96 GLY A N 1
ATOM 757 C CA . GLY A 1 96 ? -23.137 -7.134 2.292 1.00 94.25 96 GLY A CA 1
ATOM 758 C C . GLY A 1 96 ? -21.653 -7.486 2.366 1.00 94.25 96 GLY A C 1
ATOM 759 O O . GLY A 1 96 ? -21.233 -8.492 1.796 1.00 94.25 96 GLY A O 1
ATOM 760 N N . LEU A 1 97 ? -20.877 -6.720 3.135 1.00 93.88 97 LEU A N 1
ATOM 761 C CA . LEU A 1 97 ? -19.454 -6.958 3.346 1.00 93.88 97 LEU A CA 1
ATOM 762 C C . LEU A 1 97 ? -19.191 -8.328 3.986 1.00 93.88 97 LEU A C 1
ATOM 764 O O . LEU A 1 97 ? -18.365 -9.090 3.486 1.00 93.88 97 LEU A O 1
ATOM 768 N N . TYR A 1 98 ? -19.918 -8.672 5.052 1.00 94.69 98 TYR A N 1
ATOM 769 C CA . TYR A 1 98 ? -19.790 -9.973 5.711 1.00 94.69 98 TYR A CA 1
ATOM 770 C C . TYR A 1 98 ? -20.119 -11.119 4.753 1.00 94.69 98 TYR A C 1
ATOM 772 O O . TYR A 1 98 ? -19.340 -12.064 4.631 1.00 94.69 98 TYR A O 1
ATOM 780 N N . ASN A 1 99 ? -21.261 -11.029 4.064 1.00 92.12 99 ASN A N 1
ATOM 781 C CA . ASN A 1 99 ? -21.740 -12.084 3.171 1.00 92.12 99 ASN A CA 1
ATOM 782 C C . ASN A 1 99 ? -20.851 -12.242 1.924 1.00 92.12 99 ASN A C 1
ATOM 784 O O . ASN A 1 99 ? -20.772 -13.336 1.372 1.00 92.12 99 ASN A O 1
ATOM 788 N N . GLY A 1 100 ? -20.183 -11.170 1.487 1.00 89.69 100 GLY A N 1
ATOM 789 C CA . GLY A 1 100 ? -19.206 -11.211 0.399 1.00 89.69 100 GLY A CA 1
ATOM 790 C C . GLY A 1 100 ? -17.880 -11.864 0.799 1.00 89.69 100 GLY A C 1
ATOM 791 O O . GLY A 1 100 ? -17.273 -12.552 -0.018 1.00 89.69 100 GLY A O 1
ATOM 792 N N . CYS A 1 101 ? -17.443 -11.691 2.051 1.00 90.25 101 CYS A N 1
ATOM 793 C CA . CYS A 1 101 ? -16.181 -12.258 2.538 1.00 90.25 101 CYS A CA 1
ATOM 794 C C . CYS A 1 101 ? -16.336 -13.716 2.992 1.00 90.25 101 CYS A C 1
ATOM 796 O O . CYS A 1 101 ? -15.604 -14.599 2.544 1.00 90.25 101 CYS A O 1
ATOM 798 N N . ILE A 1 102 ? -17.297 -13.983 3.883 1.00 89.56 102 ILE A N 1
ATOM 799 C CA . ILE A 1 102 ? -17.484 -15.296 4.508 1.00 89.56 102 ILE A CA 1
ATOM 800 C C . ILE A 1 102 ? -18.513 -16.087 3.706 1.00 89.56 102 ILE A C 1
ATOM 802 O O . ILE A 1 102 ? -19.721 -15.914 3.864 1.00 89.56 102 ILE A O 1
ATOM 806 N N . THR A 1 103 ? -18.025 -16.993 2.863 1.00 86.88 103 THR A N 1
ATOM 807 C CA . THR A 1 103 ? -18.861 -17.845 2.005 1.00 86.88 103 THR A CA 1
ATOM 808 C C . THR A 1 103 ? -18.618 -19.325 2.289 1.00 86.88 103 THR A C 1
ATOM 810 O O . THR A 1 103 ? -17.638 -19.692 2.933 1.00 86.88 103 THR A O 1
ATOM 813 N N . ILE A 1 104 ? -19.482 -20.207 1.774 1.00 83.25 104 ILE A N 1
ATOM 814 C CA . ILE A 1 104 ? -19.292 -21.668 1.882 1.00 83.25 104 ILE A CA 1
ATOM 815 C C . ILE A 1 104 ? -17.960 -22.099 1.246 1.00 83.25 104 ILE A C 1
ATOM 817 O O . ILE A 1 104 ? -17.284 -22.982 1.767 1.00 83.25 104 ILE A O 1
ATOM 821 N N . ASN A 1 105 ? -17.565 -21.441 0.153 1.00 84.44 105 ASN A N 1
ATOM 822 C CA . ASN A 1 105 ? -16.323 -21.729 -0.565 1.00 84.44 105 ASN A CA 1
ATOM 823 C C . ASN A 1 105 ? -15.095 -21.069 0.079 1.00 84.44 105 ASN A C 1
ATOM 825 O O . ASN A 1 105 ? -13.970 -21.444 -0.235 1.00 84.44 105 ASN A O 1
ATOM 829 N N . ASN A 1 106 ? -15.302 -20.099 0.974 1.00 85.75 106 ASN A N 1
ATOM 830 C CA . ASN A 1 106 ? -14.240 -19.418 1.700 1.00 85.75 106 ASN A CA 1
ATOM 831 C C . ASN A 1 106 ? -14.634 -19.169 3.174 1.00 85.75 106 ASN A C 1
ATOM 833 O O . ASN A 1 106 ? -14.869 -18.025 3.575 1.00 85.75 106 ASN A O 1
ATOM 837 N N . PRO A 1 107 ? -14.751 -20.227 4.001 1.00 83.62 107 PRO A N 1
ATOM 838 C CA . PRO A 1 107 ? -15.334 -20.118 5.341 1.00 83.62 107 PRO A CA 1
ATOM 839 C C . PRO A 1 107 ? -14.407 -19.446 6.369 1.00 83.62 107 PRO A C 1
ATOM 841 O O . PRO A 1 107 ? -14.875 -18.971 7.404 1.00 83.62 107 PRO A O 1
ATOM 844 N N . GLY A 1 108 ? -13.097 -19.402 6.104 1.00 86.50 108 GLY A N 1
ATOM 845 C CA . GLY A 1 108 ? -12.089 -18.958 7.070 1.00 86.50 108 GLY A CA 1
ATOM 846 C C . GLY A 1 108 ? -11.996 -19.837 8.321 1.00 86.50 108 GLY A C 1
ATOM 847 O O . GLY A 1 108 ? -12.510 -20.951 8.376 1.00 86.50 108 GLY A O 1
ATOM 848 N N . ASP A 1 109 ? -11.298 -19.341 9.342 1.00 84.06 109 ASP A N 1
ATOM 849 C CA . ASP A 1 109 ? -11.103 -20.017 10.634 1.00 84.06 109 ASP A CA 1
ATOM 850 C C . ASP A 1 109 ? -12.235 -19.733 11.643 1.00 84.06 109 ASP A C 1
ATOM 852 O O . ASP A 1 109 ? -12.191 -20.181 12.794 1.00 84.06 109 ASP A O 1
ATOM 856 N N . SER A 1 110 ? -13.230 -18.922 11.266 1.00 83.00 110 SER A N 1
ATOM 857 C CA . SER A 1 110 ? -14.268 -18.464 12.181 1.00 83.00 110 SER A CA 1
ATOM 858 C C . SER A 1 110 ? -15.464 -17.842 11.487 1.00 83.00 110 SER A C 1
ATOM 860 O O . SER A 1 110 ? -15.329 -17.040 10.575 1.00 83.00 110 SER A O 1
ATOM 862 N N . VAL A 1 111 ? -16.632 -18.068 12.081 1.00 84.88 111 VAL A N 1
ATOM 863 C CA . VAL A 1 111 ? -17.898 -17.392 11.754 1.00 84.88 111 VAL A CA 1
ATOM 864 C C . VAL A 1 111 ? -17.962 -15.929 12.220 1.00 84.88 111 VAL A C 1
ATOM 866 O O . VAL A 1 111 ? -19.049 -15.381 12.366 1.00 84.88 111 VAL A O 1
ATOM 869 N N . ARG A 1 112 ? -16.833 -15.316 12.593 1.00 89.38 112 ARG A N 1
ATOM 870 C CA . ARG A 1 112 ? -16.780 -13.903 12.982 1.00 89.38 112 ARG A CA 1
ATOM 871 C C . ARG A 1 112 ? -15.826 -13.170 12.065 1.00 89.38 112 ARG A C 1
ATOM 873 O O . ARG A 1 112 ? -14.647 -13.533 12.027 1.00 89.38 112 ARG A O 1
ATOM 880 N N . MET A 1 113 ? -16.319 -12.120 11.421 1.00 93.31 113 MET A N 1
ATOM 881 C CA . MET A 1 113 ? -15.471 -11.224 10.648 1.00 93.31 113 MET A CA 1
ATOM 882 C C . MET A 1 113 ? -14.732 -10.279 11.594 1.00 93.31 113 MET A C 1
ATOM 884 O O . MET A 1 113 ? -15.324 -9.731 12.528 1.00 93.31 113 MET A O 1
ATOM 888 N N . HIS A 1 114 ? -13.430 -10.132 11.381 1.00 95.19 114 HIS A N 1
ATOM 889 C CA . HIS A 1 114 ? -12.613 -9.160 12.089 1.00 95.19 114 HIS A CA 1
ATOM 890 C C . HIS A 1 114 ? -12.644 -7.832 11.326 1.00 95.19 114 HIS A C 1
ATOM 892 O O . HIS A 1 114 ? -12.388 -7.810 10.125 1.00 95.19 114 HIS A O 1
ATOM 898 N N . LEU A 1 115 ? -12.974 -6.742 12.015 1.00 96.81 115 LEU A N 1
ATOM 899 C CA . LEU A 1 115 ? -12.933 -5.385 11.480 1.00 96.81 115 LEU A CA 1
ATOM 900 C C . LEU A 1 115 ? -11.946 -4.571 12.318 1.00 96.81 115 LEU A C 1
ATOM 902 O O . LEU A 1 115 ? -12.211 -4.295 13.483 1.00 96.81 115 LEU A O 1
ATOM 906 N N . CYS A 1 116 ? -10.820 -4.200 11.724 1.00 96.56 116 CYS A N 1
ATOM 907 C CA . CYS A 1 116 ? -9.827 -3.315 12.314 1.00 96.56 116 CYS A CA 1
ATOM 908 C C . CYS A 1 116 ? -10.068 -1.892 11.805 1.00 96.56 116 CYS A C 1
ATOM 910 O O . CYS A 1 116 ? -9.965 -1.655 10.601 1.00 96.56 116 CYS A O 1
ATOM 912 N N . ILE A 1 117 ? -10.387 -0.953 12.694 1.00 97.06 117 ILE A N 1
ATOM 913 C CA . ILE A 1 117 ? -10.605 0.453 12.333 1.00 97.06 117 ILE A CA 1
ATOM 914 C C . ILE A 1 117 ? -9.444 1.294 12.858 1.00 97.06 117 ILE A C 1
ATOM 916 O O . ILE A 1 117 ? -9.192 1.328 14.063 1.00 97.06 117 ILE A O 1
ATOM 920 N N . TYR A 1 118 ? -8.756 1.995 11.958 1.00 95.19 118 TYR A N 1
ATOM 921 C CA . TYR A 1 118 ? -7.720 2.964 12.305 1.00 95.19 118 TYR A CA 1
ATOM 922 C C . TYR A 1 118 ? -8.371 4.305 12.615 1.00 95.19 118 TYR A C 1
ATOM 924 O O . TYR A 1 118 ? -9.033 4.893 11.756 1.00 95.19 118 TYR A O 1
ATOM 932 N N . MET A 1 119 ? -8.189 4.783 13.842 1.00 93.12 119 MET A N 1
ATOM 933 C CA . MET A 1 119 ? -8.896 5.956 14.337 1.00 93.12 119 MET A CA 1
ATOM 934 C C . MET A 1 119 ? -7.927 7.002 14.898 1.00 93.12 119 MET A C 1
ATOM 936 O O . MET A 1 119 ? -7.276 6.735 15.913 1.00 93.12 119 MET A O 1
ATOM 940 N N . PRO A 1 120 ? -7.868 8.208 14.303 1.00 92.88 120 PRO A N 1
ATOM 941 C CA . PRO A 1 120 ? -7.169 9.337 14.899 1.00 92.88 120 PRO A CA 1
ATOM 942 C C . PRO A 1 120 ? -7.925 9.831 16.135 1.00 92.88 120 PRO A C 1
ATOM 944 O O . PRO A 1 120 ? -9.047 10.322 16.048 1.00 92.88 120 PRO A O 1
ATOM 947 N N . LEU A 1 121 ? -7.298 9.713 17.304 1.00 93.50 121 LEU A N 1
ATOM 948 C CA . LEU A 1 121 ? -7.870 10.131 18.588 1.00 93.50 121 LEU A CA 1
ATOM 949 C C . LEU A 1 121 ? -7.969 11.654 18.730 1.00 93.50 121 LEU A C 1
ATOM 951 O O . LEU A 1 121 ? -8.722 12.157 19.560 1.00 93.50 121 LEU A O 1
ATOM 955 N N . TYR A 1 122 ? -7.198 12.394 17.937 1.00 91.81 122 TYR A N 1
ATOM 956 C CA . TYR A 1 122 ? -7.190 13.851 17.950 1.00 91.81 122 TYR A CA 1
ATOM 957 C C . TYR A 1 122 ? -8.339 14.478 17.140 1.00 91.81 122 TYR A C 1
ATOM 959 O O . TYR A 1 122 ? -8.504 15.696 17.193 1.00 91.81 122 TYR A O 1
ATOM 967 N N . ASP A 1 123 ? -9.155 13.679 16.438 1.00 91.31 123 ASP A N 1
ATOM 968 C CA . ASP A 1 123 ? -10.366 14.138 15.750 1.00 91.31 123 ASP A CA 1
ATOM 969 C C . ASP A 1 123 ? -11.621 13.493 16.353 1.00 91.31 123 ASP A C 1
ATOM 971 O O . ASP A 1 123 ? -11.953 12.331 16.109 1.00 91.31 123 ASP A O 1
ATOM 975 N N . ARG A 1 124 ? -12.368 14.301 17.111 1.00 93.06 124 ARG A N 1
ATOM 976 C CA . ARG A 1 124 ? -13.608 13.884 17.769 1.00 93.06 124 ARG A CA 1
ATOM 977 C C . ARG A 1 124 ? -14.648 13.328 16.795 1.00 93.06 124 ARG A C 1
ATOM 979 O O . ARG A 1 124 ? -15.326 12.358 17.122 1.00 93.06 124 ARG A O 1
ATOM 986 N N . ARG A 1 125 ? -14.757 13.915 15.601 1.00 92.75 125 ARG A N 1
ATOM 987 C CA . ARG A 1 125 ? -15.783 13.536 14.619 1.00 92.75 125 ARG A CA 1
ATOM 988 C C . ARG A 1 125 ? -15.590 12.097 14.149 1.00 92.75 125 ARG A C 1
ATOM 990 O O . ARG A 1 125 ? -16.562 11.410 13.852 1.00 92.75 125 ARG A O 1
ATOM 997 N N . LYS A 1 126 ? -14.338 11.623 14.111 1.00 93.31 126 LYS A N 1
ATOM 998 C CA . LYS A 1 126 ? -14.027 10.233 13.758 1.00 93.31 126 LYS A CA 1
ATOM 999 C C . LYS A 1 126 ? -14.508 9.258 14.817 1.00 93.31 126 LYS A C 1
ATOM 1001 O O . LYS A 1 126 ? -14.969 8.187 14.450 1.00 93.31 126 LYS A O 1
ATOM 1006 N N . TRP A 1 127 ? -14.453 9.620 16.097 1.00 95.25 127 TRP A N 1
ATOM 1007 C CA . TRP A 1 127 ? -15.011 8.767 17.140 1.00 95.25 127 TRP A CA 1
ATOM 1008 C C . TRP A 1 127 ? -16.535 8.669 17.047 1.00 95.25 127 TRP A C 1
ATOM 1010 O O . TRP A 1 127 ? -17.057 7.558 17.060 1.00 95.25 127 TRP A O 1
ATOM 1020 N N . ASP A 1 128 ? -17.233 9.793 16.859 1.00 94.44 128 ASP A N 1
ATOM 1021 C CA . ASP A 1 128 ? -18.696 9.787 16.708 1.00 94.44 128 ASP A CA 1
ATOM 1022 C C . ASP A 1 128 ? -19.128 8.894 15.519 1.00 94.44 128 ASP A C 1
ATOM 1024 O O . ASP A 1 128 ? -20.070 8.107 15.620 1.00 94.44 128 ASP A O 1
ATOM 1028 N N . LEU A 1 129 ? -18.369 8.934 14.418 1.00 94.19 129 LEU A N 1
ATOM 1029 C CA . LEU A 1 129 ? -18.551 8.059 13.258 1.00 94.19 129 LEU A CA 1
ATOM 1030 C C . LEU A 1 129 ? -18.262 6.576 13.556 1.00 94.19 129 LEU A C 1
ATOM 1032 O O . LEU A 1 129 ? -19.008 5.695 13.131 1.00 94.19 129 LEU A O 1
ATOM 1036 N N . VAL A 1 130 ? -17.172 6.270 14.266 1.00 96.25 130 VAL A N 1
ATOM 1037 C CA . VAL A 1 130 ? -16.847 4.888 14.660 1.00 96.25 130 VAL A CA 1
ATOM 1038 C C . VAL A 1 130 ? -17.932 4.318 15.563 1.00 96.25 130 VAL A C 1
ATOM 1040 O O . VAL A 1 130 ? -18.293 3.151 15.415 1.00 96.25 130 VAL A O 1
ATOM 1043 N N . GLN A 1 131 ? -18.478 5.134 16.463 1.00 95.56 131 GLN A N 1
ATOM 1044 C CA . GLN A 1 131 ? -19.592 4.736 17.309 1.00 95.56 131 GLN A CA 1
ATOM 1045 C C . GLN A 1 131 ? -20.824 4.388 16.462 1.00 95.56 131 GLN A C 1
ATOM 1047 O O . GLN A 1 131 ? -21.393 3.313 16.641 1.00 95.56 131 GLN A O 1
ATOM 1052 N N . GLU A 1 132 ? -21.165 5.223 15.472 1.00 94.69 132 GLU A N 1
ATOM 1053 C CA . GLU A 1 132 ? -22.242 4.946 14.510 1.00 94.69 132 GLU A CA 1
ATOM 1054 C C . GLU A 1 132 ? -22.018 3.612 13.770 1.00 94.69 132 GLU A C 1
ATOM 1056 O O . GLU A 1 132 ? -22.945 2.816 13.610 1.00 94.69 132 GLU A O 1
ATOM 1061 N N . PHE A 1 133 ? -20.781 3.319 13.354 1.00 96.12 133 PHE A N 1
ATOM 1062 C CA . PHE A 1 133 ? -20.450 2.051 12.696 1.00 96.12 133 PHE A CA 1
ATOM 1063 C C . PHE A 1 133 ? -20.611 0.852 13.630 1.00 96.12 133 PHE A C 1
ATOM 1065 O O . PHE A 1 133 ? -21.149 -0.175 13.215 1.00 96.12 133 PHE A O 1
ATOM 1072 N N . ILE A 1 134 ? -20.166 0.960 14.884 1.00 96.44 134 ILE A N 1
ATOM 1073 C CA . ILE A 1 134 ? -20.318 -0.120 15.865 1.00 96.44 134 ILE A CA 1
ATOM 1074 C C . ILE A 1 134 ? -21.802 -0.361 16.166 1.00 96.44 134 ILE A C 1
ATOM 1076 O O . ILE A 1 134 ? -22.222 -1.516 16.196 1.00 96.44 134 ILE A O 1
ATOM 1080 N N . GLU A 1 135 ? -22.605 0.694 16.309 1.00 95.62 135 GLU A N 1
ATOM 1081 C CA . GLU A 1 135 ? -24.057 0.597 16.506 1.00 95.62 135 GLU A CA 1
ATOM 1082 C C . GLU A 1 135 ? -24.756 -0.068 15.309 1.00 95.62 135 GLU A C 1
ATOM 1084 O O . GLU A 1 135 ? -25.582 -0.967 15.493 1.00 95.62 135 GLU A O 1
ATOM 1089 N N . ALA A 1 136 ? -24.377 0.291 14.077 1.00 95.88 136 ALA A N 1
ATOM 1090 C CA . ALA A 1 136 ? -24.875 -0.368 12.871 1.00 95.88 136 ALA A CA 1
ATOM 1091 C C . ALA A 1 136 ? -24.539 -1.868 12.863 1.00 95.88 136 ALA A C 1
ATOM 1093 O O . ALA A 1 136 ? -25.385 -2.701 12.538 1.00 95.88 136 ALA A O 1
ATOM 1094 N N . ILE A 1 137 ? -23.318 -2.228 13.260 1.00 96.44 137 ILE A N 1
ATOM 1095 C CA . ILE A 1 137 ? -22.863 -3.619 13.339 1.00 96.44 137 ILE A CA 1
ATOM 1096 C C . ILE A 1 137 ? -23.576 -4.393 14.461 1.00 96.44 137 ILE A C 1
ATOM 1098 O O . ILE A 1 137 ? -23.883 -5.572 14.302 1.00 96.44 137 ILE A O 1
ATOM 1102 N N . GLU A 1 138 ? -23.857 -3.763 15.600 1.00 94.50 138 GLU A N 1
ATOM 1103 C CA . GLU A 1 138 ? -24.626 -4.387 16.684 1.00 94.50 138 GLU A CA 1
ATOM 1104 C C . GLU A 1 138 ? -26.100 -4.612 16.302 1.00 94.50 138 GLU A C 1
ATOM 1106 O O . GLU A 1 138 ? -26.741 -5.516 16.842 1.00 94.50 138 GLU A O 1
ATOM 1111 N N . GLY A 1 139 ? -26.619 -3.841 15.340 1.00 93.00 139 GLY A N 1
ATOM 1112 C CA . GLY A 1 139 ? -27.978 -3.964 14.809 1.00 93.00 139 GLY A CA 1
ATOM 1113 C C . GLY A 1 139 ? -28.204 -5.098 13.799 1.00 93.00 139 GLY A C 1
ATOM 1114 O O . GLY A 1 139 ? -29.356 -5.372 13.463 1.00 93.00 139 GLY A O 1
ATOM 1115 N N . ILE A 1 140 ? -27.153 -5.773 13.317 1.00 95.44 140 ILE A N 1
ATOM 1116 C CA . ILE A 1 140 ? -27.256 -6.848 12.311 1.00 95.44 140 ILE A CA 1
ATOM 1117 C C . ILE A 1 140 ? -27.041 -8.246 12.922 1.00 95.44 140 ILE A C 1
ATOM 1119 O O . ILE A 1 140 ? -26.366 -8.393 13.940 1.00 95.44 140 ILE A O 1
ATOM 1123 N N . PRO A 1 141 ? -27.593 -9.320 12.321 1.00 93.19 141 PRO A N 1
ATOM 1124 C CA . PRO A 1 141 ? -27.447 -10.678 12.856 1.00 93.19 141 PRO A CA 1
ATOM 1125 C C . PRO A 1 141 ? -26.038 -11.278 12.675 1.00 93.19 141 PRO A C 1
ATOM 1127 O O . PRO A 1 141 ? -25.688 -12.258 13.342 1.00 93.19 141 PRO A O 1
ATOM 1130 N N . GLN A 1 142 ? -25.232 -10.735 11.759 1.00 93.50 142 GLN A N 1
ATOM 1131 C CA . GLN A 1 142 ? -23.869 -11.186 11.482 1.00 93.50 142 GLN A CA 1
ATOM 1132 C C . GLN A 1 142 ? -22.932 -10.885 12.655 1.00 93.50 142 GLN A C 1
ATOM 1134 O O . GLN A 1 142 ? -23.030 -9.861 13.322 1.00 93.50 142 GLN A O 1
ATOM 1139 N N . LYS A 1 143 ? -21.970 -11.780 12.904 1.00 93.12 143 LYS A N 1
ATOM 1140 C CA . LYS A 1 143 ? -21.058 -11.639 14.043 1.00 93.12 143 LYS A CA 1
ATOM 1141 C C . LYS A 1 143 ? -19.776 -10.938 13.630 1.00 93.12 143 LYS A C 1
ATOM 1143 O O . LYS A 1 143 ? -18.969 -11.486 12.880 1.00 93.12 143 LYS A O 1
ATOM 1148 N N . TYR A 1 144 ? -19.550 -9.780 14.224 1.00 94.88 144 TYR A N 1
ATOM 1149 C CA . TYR A 1 144 ? -18.327 -9.014 14.063 1.00 94.88 144 TYR A CA 1
ATOM 1150 C C . TYR A 1 144 ? -17.461 -9.066 15.312 1.00 94.88 144 TYR A C 1
ATOM 1152 O O . TYR A 1 144 ? -17.905 -9.383 16.420 1.00 94.88 144 TYR A O 1
ATOM 1160 N N . ARG A 1 145 ? -16.190 -8.757 15.105 1.00 93.25 145 ARG A N 1
ATOM 1161 C CA . ARG A 1 145 ? -15.232 -8.425 16.144 1.00 93.25 145 ARG A CA 1
ATOM 1162 C C . ARG A 1 145 ? -14.533 -7.151 15.701 1.00 93.25 145 ARG A C 1
ATOM 1164 O O . ARG A 1 145 ? -13.775 -7.202 14.736 1.00 93.25 145 ARG A O 1
ATOM 1171 N N . VAL A 1 146 ? -14.828 -6.045 16.375 1.00 95.19 146 VAL A N 1
ATOM 1172 C CA . VAL A 1 146 ? -14.251 -4.743 16.039 1.00 95.19 146 VAL A CA 1
ATOM 1173 C C . VAL A 1 146 ? -13.044 -4.500 16.927 1.00 95.19 146 VAL A C 1
ATOM 1175 O O . VAL A 1 146 ? -13.171 -4.501 18.150 1.00 95.19 146 VAL A O 1
ATOM 1178 N N . ASP A 1 147 ? -11.891 -4.300 16.310 1.00 94.38 147 ASP A N 1
ATOM 1179 C CA . ASP A 1 147 ? -10.673 -3.865 16.978 1.00 94.38 147 ASP A CA 1
ATOM 1180 C C . ASP A 1 147 ? -10.387 -2.423 16.547 1.00 94.38 147 ASP A C 1
ATOM 1182 O O . ASP A 1 147 ? -10.480 -2.088 15.365 1.00 94.38 147 ASP A O 1
ATOM 1186 N N . LEU A 1 148 ? -10.065 -1.557 17.507 1.00 94.94 148 LEU A N 1
ATOM 1187 C CA . LEU A 1 148 ? -9.690 -0.174 17.226 1.00 94.94 148 LEU A CA 1
ATOM 1188 C C . LEU A 1 148 ? -8.180 -0.030 17.327 1.00 94.94 148 LEU A C 1
ATOM 1190 O O . LEU A 1 148 ? -7.574 -0.371 18.347 1.00 94.94 148 LEU A O 1
ATOM 1194 N N . PHE A 1 149 ? -7.595 0.506 16.265 1.00 93.25 149 PHE A N 1
ATOM 1195 C CA . PHE A 1 149 ? -6.195 0.870 16.191 1.00 93.25 149 PHE A CA 1
ATOM 1196 C C . PHE A 1 149 ? -6.097 2.386 16.382 1.00 93.25 149 PHE A C 1
ATOM 1198 O O . PHE A 1 149 ? -6.367 3.175 15.477 1.00 93.25 149 PHE A O 1
ATOM 1205 N N . LEU A 1 150 ? -5.813 2.783 17.616 1.00 93.75 150 LEU A N 1
ATOM 1206 C CA . LEU A 1 150 ? -5.865 4.152 18.097 1.00 93.75 150 LEU A CA 1
ATOM 1207 C C . LEU A 1 150 ? -4.579 4.893 17.724 1.00 93.75 150 LEU A C 1
ATOM 1209 O O . LEU A 1 150 ? -3.481 4.453 18.077 1.00 93.75 150 LEU A O 1
ATOM 1213 N N . LEU A 1 151 ? -4.737 6.024 17.038 1.00 92.62 151 LEU A N 1
ATOM 1214 C CA . LEU A 1 151 ? -3.653 6.886 16.572 1.00 92.62 151 LEU A CA 1
ATOM 1215 C C . LEU A 1 151 ? -3.682 8.195 17.389 1.00 92.62 151 LEU A C 1
ATOM 1217 O O . LEU A 1 151 ? -4.571 9.023 17.175 1.00 92.62 151 LEU A O 1
ATOM 1221 N N . PRO A 1 152 ? -2.788 8.381 18.374 1.00 91.62 152 PRO A N 1
ATOM 1222 C CA . PRO A 1 152 ? -2.756 9.563 19.222 1.00 91.62 152 PRO A CA 1
ATOM 1223 C C . PRO A 1 152 ? -2.205 10.791 18.486 1.00 91.62 152 PRO A C 1
ATOM 1225 O O . PRO A 1 152 ? -1.761 10.728 17.340 1.00 91.62 152 PRO A O 1
ATOM 1228 N N . TYR A 1 153 ? -2.256 11.940 19.166 1.00 90.75 153 TYR A N 1
ATOM 1229 C CA . TYR A 1 153 ? -1.805 13.235 18.644 1.00 90.75 153 TYR A CA 1
ATOM 1230 C C . TYR A 1 153 ? -0.351 13.262 18.146 1.00 90.75 153 TYR A C 1
ATOM 1232 O O . TYR A 1 153 ? -0.017 14.099 17.313 1.00 90.75 153 TYR A O 1
ATOM 1240 N N . ASP A 1 154 ? 0.519 12.396 18.666 1.00 88.88 154 ASP A N 1
ATOM 1241 C CA . ASP A 1 154 ? 1.927 12.306 18.277 1.00 88.88 154 ASP A CA 1
ATOM 1242 C C . ASP A 1 154 ? 2.107 11.718 16.876 1.00 88.88 154 ASP A C 1
ATOM 1244 O O . ASP A 1 154 ? 3.116 12.002 16.254 1.00 88.88 154 ASP A O 1
ATOM 1248 N N . LEU A 1 155 ? 1.115 11.000 16.336 1.00 90.31 155 LEU A N 1
ATOM 1249 C CA . LEU A 1 155 ? 1.096 10.536 14.945 1.00 90.31 155 LEU A CA 1
ATOM 1250 C C . LEU A 1 155 ? 0.409 11.511 13.979 1.00 90.31 155 LEU A C 1
ATOM 1252 O O . LEU A 1 155 ? 0.369 11.249 12.779 1.00 90.31 155 LEU A O 1
ATOM 1256 N N . ALA A 1 156 ? -0.129 12.639 14.458 1.00 89.94 156 ALA A N 1
ATOM 1257 C CA . ALA A 1 156 ? -0.896 13.560 13.614 1.00 89.94 156 ALA A CA 1
ATOM 1258 C C . ALA A 1 156 ? -0.085 14.093 12.417 1.00 89.94 156 ALA A C 1
ATOM 1260 O O . ALA A 1 156 ? -0.644 14.320 11.349 1.00 89.94 156 ALA A O 1
ATOM 1261 N N . PHE A 1 157 ? 1.239 14.230 12.554 1.00 88.44 157 PHE A N 1
ATOM 1262 C CA . PHE A 1 157 ? 2.121 14.702 11.478 1.00 88.44 157 PHE A CA 1
ATOM 1263 C C . PHE A 1 157 ? 2.165 13.777 10.245 1.00 88.44 157 PHE A C 1
ATOM 1265 O O . PHE A 1 157 ? 2.601 14.213 9.177 1.00 88.44 157 PHE A O 1
ATOM 1272 N N . LEU A 1 158 ? 1.751 12.511 10.389 1.00 88.94 158 LEU A N 1
ATOM 1273 C CA . LEU A 1 158 ? 1.654 11.561 9.279 1.00 88.94 158 LEU A CA 1
ATOM 1274 C C . LEU A 1 158 ? 0.417 11.810 8.415 1.00 88.94 158 LEU A C 1
ATOM 1276 O O . LEU A 1 158 ? 0.464 11.562 7.214 1.00 88.94 158 LEU A O 1
ATOM 1280 N N . PHE A 1 159 ? -0.673 12.284 9.017 1.00 87.62 159 PHE A N 1
ATOM 1281 C CA . PHE A 1 159 ? -1.986 12.354 8.372 1.00 87.62 159 PHE A CA 1
ATOM 1282 C C . PHE A 1 159 ? -2.460 13.785 8.106 1.00 87.62 159 PHE A C 1
ATOM 1284 O O . PHE A 1 159 ? -3.372 13.975 7.314 1.00 87.62 159 PHE A O 1
ATOM 1291 N N . GLU A 1 160 ? -1.874 14.789 8.756 1.00 84.88 160 GLU A N 1
ATOM 1292 C CA . GLU A 1 160 ? -2.212 16.195 8.534 1.00 84.88 160 GLU A CA 1
ATOM 1293 C C . GLU A 1 160 ? -1.276 16.811 7.483 1.00 84.88 160 GLU A C 1
ATOM 1295 O O . GLU A 1 160 ? -0.064 16.903 7.693 1.00 84.88 160 GLU A O 1
ATOM 1300 N N . GLU A 1 161 ? -1.837 17.295 6.371 1.00 73.69 161 GLU A N 1
ATOM 1301 C CA . GLU A 1 161 ? -1.064 17.930 5.291 1.00 73.69 161 GLU A CA 1
ATOM 1302 C C . GLU A 1 161 ? -0.409 19.258 5.728 1.00 73.69 161 GLU A C 1
ATOM 1304 O O . GLU A 1 161 ? 0.719 19.573 5.342 1.00 73.69 161 GLU A O 1
ATOM 1309 N N . ASN A 1 162 ? -1.084 20.032 6.589 1.00 74.38 162 ASN A N 1
ATOM 1310 C CA . ASN A 1 162 ? -0.659 21.376 7.003 1.00 74.38 162 ASN A CA 1
ATOM 1311 C C . ASN A 1 162 ? 0.336 21.358 8.175 1.00 74.38 162 ASN A C 1
ATOM 1313 O O . ASN A 1 162 ? 0.005 21.727 9.310 1.00 74.38 162 ASN A O 1
ATOM 1317 N N . ARG A 1 163 ? 1.582 20.974 7.882 1.00 70.25 163 ARG A N 1
ATOM 1318 C CA . ARG A 1 163 ? 2.669 20.843 8.871 1.00 70.25 163 ARG A CA 1
ATOM 1319 C C . ARG A 1 163 ? 3.020 22.139 9.608 1.00 70.25 163 ARG A C 1
ATOM 1321 O O . ARG A 1 163 ? 3.384 22.076 10.779 1.00 70.25 163 ARG A O 1
ATOM 1328 N N . ASP A 1 164 ? 2.840 23.297 8.979 1.00 69.00 164 ASP A N 1
ATOM 1329 C CA . ASP A 1 164 ? 3.235 24.592 9.556 1.00 69.00 164 ASP A CA 1
ATOM 1330 C C . ASP A 1 164 ? 2.376 25.003 10.763 1.00 69.00 164 ASP A C 1
ATOM 1332 O O . ASP A 1 164 ? 2.862 25.640 11.694 1.00 69.00 164 ASP A O 1
ATOM 1336 N N . THR A 1 165 ? 1.106 24.588 10.788 1.00 73.56 165 THR A N 1
ATOM 1337 C CA . THR A 1 165 ? 0.167 24.880 11.895 1.00 73.56 165 THR A CA 1
ATOM 1338 C C . THR A 1 165 ? 0.106 23.767 12.941 1.00 73.56 165 THR A C 1
ATOM 1340 O O . THR A 1 165 ? -0.539 23.908 13.984 1.00 73.56 165 THR A O 1
ATOM 1343 N N . LEU A 1 166 ? 0.776 22.643 12.678 1.00 78.69 166 LEU A N 1
ATOM 1344 C CA . LEU A 1 166 ? 0.745 21.464 13.534 1.00 78.69 166 LEU A CA 1
ATOM 1345 C C . LEU A 1 166 ? 1.243 21.756 14.965 1.00 78.69 166 LEU A C 1
ATOM 1347 O O . LEU A 1 166 ? 0.555 21.349 15.902 1.00 78.69 166 LEU A O 1
ATOM 1351 N N . PRO A 1 167 ? 2.352 22.502 15.184 1.00 78.44 167 PRO A N 1
ATOM 1352 C CA . PRO A 1 167 ? 2.858 22.777 16.532 1.00 78.44 167 PRO A CA 1
ATOM 1353 C C . PRO A 1 167 ? 1.844 23.482 17.440 1.00 78.44 167 PRO A C 1
ATOM 1355 O O . PRO A 1 167 ? 1.748 23.169 18.626 1.00 78.44 167 PRO A O 1
ATOM 1358 N N . GLU A 1 168 ? 1.045 24.391 16.880 1.00 77.12 168 GLU A N 1
ATOM 1359 C CA . GLU A 1 168 ? 0.014 25.133 17.612 1.00 77.12 168 GLU A CA 1
ATOM 1360 C C . GLU A 1 168 ? -1.205 24.251 17.926 1.00 77.12 168 GLU A C 1
ATOM 1362 O O . GLU A 1 168 ? -1.809 24.359 18.997 1.00 77.12 168 GLU A O 1
ATOM 1367 N N . ARG A 1 169 ? -1.540 23.317 17.025 1.00 84.81 169 ARG A N 1
ATOM 1368 C CA . ARG A 1 169 ? -2.680 22.396 17.174 1.00 84.81 169 ARG A CA 1
ATOM 1369 C C . ARG A 1 169 ? -2.381 21.208 18.092 1.00 84.81 169 ARG A C 1
ATOM 1371 O O . ARG A 1 169 ? -3.318 20.673 18.680 1.00 84.81 169 ARG A O 1
ATOM 1378 N N . ILE A 1 170 ? -1.113 20.838 18.300 1.00 85.50 170 ILE A N 1
ATOM 1379 C CA . ILE A 1 170 ? -0.710 19.695 19.145 1.00 85.50 170 ILE A CA 1
ATOM 1380 C C . ILE A 1 170 ? -1.282 19.780 20.567 1.00 85.50 170 ILE A C 1
ATOM 1382 O O . ILE A 1 170 ? -1.716 18.765 21.110 1.00 85.50 170 ILE A O 1
ATOM 1386 N N . VAL A 1 171 ? -1.324 20.968 21.183 1.00 86.94 171 VAL A N 1
ATOM 1387 C CA . VAL A 1 171 ? -1.867 21.119 22.548 1.00 86.94 171 VAL A CA 1
ATOM 1388 C C . VAL A 1 171 ? -3.361 20.789 22.580 1.00 86.94 171 VAL A C 1
ATOM 1390 O O . VAL A 1 171 ? -3.819 20.074 23.475 1.00 86.94 171 VAL A O 1
ATOM 1393 N N . ALA A 1 172 ? -4.112 21.259 21.580 1.00 88.88 172 ALA A N 1
ATOM 1394 C CA . ALA A 1 172 ? -5.525 20.934 21.428 1.00 88.88 172 ALA A CA 1
ATOM 1395 C C . ALA A 1 172 ? -5.715 19.439 21.128 1.00 88.88 172 ALA A C 1
ATOM 1397 O O . ALA A 1 172 ? -6.496 18.777 21.808 1.00 88.88 172 ALA A O 1
ATOM 1398 N N . TYR A 1 173 ? -4.934 18.883 20.199 1.00 92.25 173 TYR A N 1
ATOM 1399 C CA . TYR A 1 173 ? -4.966 17.466 19.834 1.00 92.25 173 TYR A CA 1
ATOM 1400 C C . TYR A 1 173 ? -4.663 16.543 21.006 1.00 92.25 173 TYR A C 1
ATOM 1402 O O . TYR A 1 173 ? -5.320 15.514 21.160 1.00 92.25 173 TYR A O 1
ATOM 1410 N N . ARG A 1 174 ? -3.720 16.915 21.873 1.00 92.25 174 ARG A N 1
ATOM 1411 C CA . ARG A 1 174 ? -3.414 16.164 23.090 1.00 92.25 174 ARG A CA 1
ATOM 1412 C C . ARG A 1 174 ? -4.603 16.126 24.045 1.00 92.25 174 ARG A C 1
ATOM 1414 O O . ARG A 1 174 ? -4.894 15.068 24.601 1.00 92.25 174 ARG A O 1
ATOM 1421 N N . LYS A 1 175 ? -5.298 17.255 24.222 1.00 92.81 175 LYS A N 1
ATOM 1422 C CA . LYS A 1 175 ? -6.510 17.313 25.047 1.00 92.81 175 LYS A CA 1
ATOM 1423 C C . LYS A 1 175 ? -7.620 16.448 24.445 1.00 92.81 175 LYS A C 1
ATOM 1425 O O . LYS A 1 175 ? -8.118 15.561 25.127 1.00 92.81 175 LYS A O 1
ATOM 1430 N N . THR A 1 176 ? -7.919 16.629 23.158 1.00 93.44 176 THR A N 1
ATOM 1431 C CA . THR A 1 176 ? -8.926 15.832 22.441 1.00 93.44 176 THR A CA 1
ATOM 1432 C C . THR A 1 176 ? -8.613 14.339 22.494 1.00 93.44 176 THR A C 1
ATOM 1434 O O . THR A 1 176 ? -9.507 13.552 22.777 1.00 93.44 176 THR A O 1
ATOM 1437 N N . THR A 1 177 ? -7.344 13.953 22.329 1.00 93.94 177 THR A N 1
ATOM 1438 C CA . THR A 1 177 ? -6.894 12.557 22.447 1.00 93.94 177 THR A CA 1
ATOM 1439 C C . THR A 1 177 ? -7.254 11.965 23.807 1.00 93.94 177 THR A C 1
ATOM 1441 O O . THR A 1 177 ? -7.766 10.852 23.870 1.00 93.94 177 THR A O 1
ATOM 1444 N N . SER A 1 178 ? -7.001 12.698 24.896 1.00 93.56 178 SER A N 1
ATOM 1445 C CA . SER A 1 178 ? -7.314 12.235 26.252 1.00 93.56 178 SER A CA 1
ATOM 1446 C C . SER A 1 178 ? -8.821 12.126 26.493 1.00 93.56 178 SER A C 1
ATOM 1448 O O . SER A 1 178 ? -9.267 11.143 27.082 1.00 93.56 178 SER A O 1
ATOM 1450 N N . ASP A 1 179 ? -9.590 13.119 26.041 1.00 94.56 179 ASP A N 1
ATOM 1451 C CA . ASP A 1 179 ? -11.044 13.164 26.221 1.00 94.56 179 ASP A CA 1
ATOM 1452 C C . ASP A 1 179 ? -11.720 12.013 25.447 1.00 94.56 179 ASP A C 1
ATOM 1454 O O . ASP A 1 179 ? -12.464 11.217 26.021 1.00 94.56 179 ASP A O 1
ATOM 1458 N N . VAL A 1 180 ? -11.375 11.853 24.164 1.00 95.62 180 VAL A N 1
ATOM 1459 C CA . VAL A 1 180 ? -11.891 10.785 23.290 1.00 95.62 180 VAL A CA 1
ATOM 1460 C C . VAL A 1 180 ? -11.479 9.402 23.797 1.00 95.62 180 VAL A C 1
ATOM 1462 O O . VAL A 1 180 ? -12.302 8.489 23.822 1.00 95.62 180 VAL A O 1
ATOM 1465 N N . LEU A 1 181 ? -10.235 9.235 24.261 1.00 94.62 181 LEU A N 1
ATOM 1466 C CA . LEU A 1 181 ? -9.785 7.971 24.846 1.00 94.62 181 LEU A CA 1
ATOM 1467 C C . LEU A 1 181 ? -10.623 7.580 26.070 1.00 94.62 181 LEU A C 1
ATOM 1469 O O . LEU A 1 181 ? -11.009 6.418 26.187 1.00 94.62 181 LEU A O 1
ATOM 1473 N N . GLY A 1 182 ? -10.927 8.531 26.957 1.00 93.44 182 GLY A N 1
ATOM 1474 C CA . GLY A 1 182 ? -11.787 8.287 28.118 1.00 93.44 182 GLY A CA 1
ATOM 1475 C C . GLY A 1 182 ? -13.169 7.768 27.719 1.00 93.44 182 GLY A C 1
ATOM 1476 O O . GLY A 1 182 ? -13.658 6.795 28.289 1.00 93.44 182 GLY A O 1
ATOM 1477 N N . GLU A 1 183 ? -13.766 8.354 26.685 1.00 94.62 183 GLU A N 1
ATOM 1478 C CA . GLU A 1 183 ? -15.076 7.931 26.191 1.00 94.62 183 GLU A CA 1
ATOM 1479 C C . GLU A 1 183 ? -15.063 6.558 25.519 1.00 94.62 183 GLU A C 1
ATOM 1481 O O . GLU A 1 183 ? -15.963 5.756 25.766 1.00 94.62 183 GLU A O 1
ATOM 1486 N N . ILE A 1 184 ? -14.026 6.237 24.741 1.00 94.38 184 ILE A N 1
ATOM 1487 C CA . ILE A 1 184 ? -13.856 4.898 24.152 1.00 94.38 184 ILE A CA 1
ATOM 1488 C C . ILE A 1 184 ? -13.773 3.835 25.251 1.00 94.38 184 ILE A C 1
ATOM 1490 O O . ILE A 1 184 ? -14.350 2.752 25.126 1.00 94.38 184 ILE A O 1
ATOM 1494 N N . LEU A 1 185 ? -13.056 4.133 26.339 1.00 92.31 185 LEU A N 1
ATOM 1495 C CA . LEU A 1 185 ? -12.913 3.221 27.471 1.00 92.31 185 LEU A CA 1
ATOM 1496 C C . LEU A 1 185 ? -14.242 2.981 28.193 1.00 92.31 185 LEU A C 1
ATOM 1498 O O . LEU A 1 185 ? -14.514 1.843 28.577 1.00 92.31 185 LEU A O 1
ATOM 1502 N N . GLU A 1 186 ? -15.079 4.009 28.347 1.00 92.06 186 GLU A N 1
ATOM 1503 C CA . GLU A 1 186 ? -16.429 3.849 28.898 1.00 92.06 186 GLU A CA 1
ATOM 1504 C C . GLU A 1 186 ? -17.354 3.095 27.934 1.00 92.06 186 GLU A C 1
ATOM 1506 O O . GLU A 1 186 ? -18.021 2.143 28.343 1.00 92.06 186 GLU A O 1
ATOM 1511 N N . TYR A 1 187 ? -17.331 3.431 26.642 1.00 92.00 187 TYR A N 1
ATOM 1512 C CA . TYR A 1 187 ? -18.131 2.761 25.613 1.00 92.00 187 TYR A CA 1
ATOM 1513 C C . TYR A 1 187 ? -17.784 1.271 25.483 1.00 92.00 187 TYR A C 1
ATOM 1515 O O . TYR A 1 187 ? -18.651 0.418 25.291 1.00 92.00 187 TYR A O 1
ATOM 1523 N N . ARG A 1 188 ? -16.511 0.906 25.666 1.00 89.44 188 ARG A N 1
ATOM 1524 C CA . ARG A 1 188 ? -16.087 -0.499 25.658 1.00 89.44 188 ARG A CA 1
ATOM 1525 C C . ARG A 1 188 ? -16.735 -1.337 26.759 1.00 89.44 188 ARG A C 1
ATOM 1527 O O . ARG A 1 188 ? -16.891 -2.540 26.570 1.00 89.44 188 ARG A O 1
ATOM 1534 N N . LYS A 1 189 ? -17.113 -0.744 27.894 1.00 87.88 189 LYS A N 1
ATOM 1535 C CA . LYS A 1 189 ? -17.779 -1.485 28.980 1.00 87.88 189 LYS A CA 1
ATOM 1536 C C . LYS A 1 189 ? -19.193 -1.919 28.593 1.00 87.88 189 LYS A C 1
ATOM 1538 O O . LYS A 1 189 ? -19.695 -2.897 29.141 1.00 87.88 189 LYS A O 1
ATOM 1543 N N . THR A 1 190 ? -19.834 -1.200 27.672 1.00 88.44 190 THR A N 1
ATOM 1544 C CA . THR A 1 190 ? -21.216 -1.456 27.249 1.00 88.44 190 THR A CA 1
ATOM 1545 C C . THR A 1 190 ? -21.301 -2.198 25.915 1.00 88.44 190 THR A C 1
ATOM 1547 O O . THR A 1 190 ? -22.207 -3.017 25.745 1.00 88.44 190 THR A O 1
ATOM 1550 N N . SER A 1 191 ? -20.357 -1.977 24.994 1.00 87.44 191 SER A N 1
ATOM 1551 C CA . SER A 1 191 ? -20.348 -2.638 23.684 1.00 87.44 191 SER A CA 1
ATOM 1552 C C . SER A 1 191 ? -19.972 -4.120 23.771 1.00 87.44 191 SER A C 1
ATOM 1554 O O . SER A 1 191 ? -19.021 -4.523 24.444 1.00 87.44 191 SER A O 1
ATOM 1556 N N . LYS A 1 192 ? -20.703 -4.958 23.027 1.00 84.69 192 LYS A N 1
ATOM 1557 C CA . LYS A 1 192 ? -20.418 -6.403 22.911 1.00 84.69 192 LYS A CA 1
ATOM 1558 C C . LYS A 1 192 ? -19.534 -6.727 21.709 1.00 84.69 192 LYS A C 1
ATOM 1560 O O . LYS A 1 192 ? -18.928 -7.804 21.666 1.00 84.69 192 LYS A O 1
ATOM 1565 N N . THR A 1 193 ? -19.484 -5.818 20.742 1.00 90.19 193 THR A N 1
ATOM 1566 C CA . THR A 1 193 ? -18.772 -5.985 19.473 1.00 90.19 193 THR A CA 1
ATOM 1567 C C . THR A 1 193 ? -17.335 -5.469 19.549 1.00 90.19 193 THR A C 1
ATOM 1569 O O . THR A 1 193 ? -16.437 -6.084 18.959 1.00 90.19 193 THR A O 1
ATOM 1572 N N . LEU A 1 194 ? -17.104 -4.390 20.304 1.00 90.56 194 LEU A N 1
ATOM 1573 C CA . LEU A 1 194 ? -15.782 -3.810 20.521 1.00 90.56 194 LEU A CA 1
ATOM 1574 C C . LEU A 1 194 ? -14.894 -4.759 21.348 1.00 90.56 194 LEU A C 1
ATOM 1576 O O . LEU A 1 194 ? -15.224 -5.156 22.465 1.00 90.56 194 LEU A O 1
ATOM 1580 N N . ASN A 1 195 ? -13.759 -5.168 20.785 1.00 88.25 195 ASN A N 1
ATOM 1581 C CA . ASN A 1 195 ? -12.959 -6.284 21.282 1.00 88.25 195 ASN A CA 1
ATOM 1582 C C . ASN A 1 195 ? -11.573 -5.836 21.759 1.00 88.25 195 ASN A C 1
ATOM 1584 O O . ASN A 1 195 ? -11.356 -5.860 22.975 1.00 88.25 195 ASN A O 1
ATOM 1588 N N . GLN A 1 196 ? -10.661 -5.433 20.870 1.00 89.44 196 GLN A N 1
ATOM 1589 C CA . GLN A 1 196 ? -9.348 -4.897 21.256 1.00 89.44 196 GLN A CA 1
ATOM 1590 C C . GLN A 1 196 ? -9.244 -3.392 21.042 1.00 89.44 196 GLN A C 1
ATOM 1592 O O . GLN A 1 196 ? -9.800 -2.847 20.092 1.00 89.44 196 GLN A O 1
ATOM 1597 N N . LEU A 1 197 ? -8.475 -2.750 21.920 1.00 92.19 197 LEU A N 1
ATOM 1598 C CA . LEU A 1 197 ? -8.008 -1.379 21.765 1.00 92.19 197 LEU A CA 1
ATOM 1599 C C . LEU A 1 197 ? -6.483 -1.423 21.725 1.00 92.19 197 LEU A C 1
ATOM 1601 O O . LEU A 1 197 ? -5.857 -1.714 22.745 1.00 92.19 197 LEU A O 1
ATOM 1605 N N . THR A 1 198 ? -5.901 -1.158 20.563 1.00 90.69 198 THR A N 1
ATOM 1606 C CA . THR A 1 198 ? -4.448 -1.122 20.375 1.00 90.69 198 THR A CA 1
ATOM 1607 C C . THR A 1 198 ? -4.029 0.311 20.122 1.00 90.69 198 THR A C 1
ATOM 1609 O O . THR A 1 198 ? -4.606 0.958 19.258 1.00 90.69 198 THR A O 1
ATOM 1612 N N . MET A 1 199 ? -3.041 0.817 20.854 1.00 90.12 199 MET A N 1
ATOM 1613 C CA . MET A 1 199 ? -2.516 2.169 20.649 1.00 90.12 199 MET A CA 1
ATOM 1614 C C . MET A 1 199 ? -1.126 2.100 20.021 1.00 90.12 199 MET A C 1
ATOM 1616 O O . MET A 1 199 ? -0.268 1.368 20.515 1.00 90.12 199 MET A O 1
ATOM 1620 N N . LEU A 1 200 ? -0.906 2.871 18.955 1.00 90.06 200 LEU A N 1
ATOM 1621 C CA . LEU A 1 200 ? 0.407 3.053 18.336 1.00 90.06 200 LEU A CA 1
ATOM 1622 C C . LEU A 1 200 ? 0.904 4.459 18.636 1.00 90.06 200 LEU A C 1
ATOM 1624 O O . LEU A 1 200 ? 0.188 5.414 18.380 1.00 90.06 200 LEU A O 1
ATOM 1628 N N . GLN A 1 201 ? 2.114 4.583 19.164 1.00 88.56 201 GLN A N 1
ATOM 1629 C CA . GLN A 1 201 ? 2.732 5.870 19.481 1.00 88.56 201 GLN A CA 1
ATOM 1630 C C . GLN A 1 201 ? 4.045 6.005 18.714 1.00 88.56 201 GLN A C 1
ATOM 1632 O O . GLN A 1 201 ? 4.735 5.005 18.501 1.00 88.56 201 GLN A O 1
ATOM 1637 N N . ASP A 1 202 ? 4.420 7.229 18.350 1.00 88.50 202 ASP A N 1
ATOM 1638 C CA . ASP A 1 202 ? 5.720 7.532 17.739 1.00 88.50 202 ASP A CA 1
ATOM 1639 C C . ASP A 1 202 ? 6.800 7.701 18.815 1.00 88.50 202 ASP A C 1
ATOM 1641 O O . ASP A 1 202 ? 7.543 8.677 18.842 1.00 88.50 202 ASP A O 1
ATOM 1645 N N . CYS A 1 203 ? 6.874 6.774 19.769 1.00 86.88 203 CYS A N 1
ATOM 1646 C CA . CYS A 1 203 ? 7.920 6.797 20.780 1.00 86.88 203 CYS A CA 1
ATOM 1647 C C . CYS A 1 203 ? 8.301 5.403 21.277 1.00 86.88 203 CYS A C 1
ATOM 1649 O O . CYS A 1 203 ? 7.519 4.453 21.240 1.00 86.88 203 CYS A O 1
ATOM 1651 N N . ASN A 1 204 ? 9.540 5.279 21.749 1.00 83.81 204 ASN A N 1
ATOM 1652 C CA . ASN A 1 204 ? 10.004 4.078 22.430 1.00 83.81 204 ASN A CA 1
ATOM 1653 C C . ASN A 1 204 ? 9.531 4.037 23.897 1.00 83.81 204 ASN A C 1
ATOM 1655 O O . ASN A 1 204 ? 8.907 4.966 24.407 1.00 83.81 204 ASN A O 1
ATOM 1659 N N . ALA A 1 205 ? 9.887 2.969 24.617 1.00 80.06 205 ALA A N 1
ATOM 1660 C CA . ALA A 1 205 ? 9.522 2.796 26.027 1.00 80.06 205 ALA A CA 1
ATOM 1661 C C . ALA A 1 205 ? 10.065 3.897 26.965 1.00 80.06 205 ALA A C 1
ATOM 1663 O O . ALA A 1 205 ? 9.565 4.054 28.077 1.00 80.06 205 ALA A O 1
ATOM 1664 N N . GLN A 1 206 ? 11.085 4.648 26.539 1.00 83.44 206 GLN A N 1
ATOM 1665 C CA . GLN A 1 206 ? 11.653 5.791 27.259 1.00 83.44 206 GLN A CA 1
ATOM 1666 C C . GLN A 1 206 ? 11.047 7.137 26.821 1.00 83.44 206 GLN A C 1
ATOM 1668 O O . GLN A 1 206 ? 11.465 8.178 27.325 1.00 83.44 206 GLN A O 1
ATOM 1673 N N . GLY A 1 207 ? 10.080 7.137 25.899 1.00 80.00 207 GLY A N 1
ATOM 1674 C CA . GLY A 1 207 ? 9.444 8.347 25.376 1.00 80.00 207 GLY A CA 1
ATOM 1675 C C . GLY A 1 207 ? 10.280 9.104 24.339 1.00 80.00 207 GLY A C 1
ATOM 1676 O O . GLY A 1 207 ? 9.993 10.265 24.062 1.00 80.00 207 GLY A O 1
ATOM 1677 N N . VAL A 1 208 ? 11.317 8.482 23.771 1.00 85.94 208 VAL A N 1
ATOM 1678 C CA . VAL A 1 208 ? 12.109 9.065 22.678 1.00 85.94 208 VAL A CA 1
ATOM 1679 C C . VAL A 1 208 ? 11.381 8.837 21.361 1.00 85.94 208 VAL A C 1
ATOM 1681 O O . VAL A 1 208 ? 10.968 7.708 21.090 1.00 85.94 208 VAL A O 1
ATOM 1684 N N . ALA A 1 209 ? 11.250 9.894 20.557 1.00 86.19 209 ALA A N 1
ATOM 1685 C CA . ALA A 1 209 ? 10.578 9.837 19.265 1.00 86.19 209 ALA A CA 1
ATOM 1686 C C . ALA A 1 209 ? 11.248 8.828 18.322 1.00 86.19 209 ALA A C 1
ATOM 1688 O O . ALA A 1 209 ? 12.479 8.791 18.234 1.00 86.19 209 ALA A O 1
ATOM 1689 N N . LEU A 1 210 ? 10.444 8.014 17.635 1.00 86.00 210 LEU A N 1
ATOM 1690 C CA . LEU A 1 210 ? 10.949 7.045 16.658 1.00 86.00 210 LEU A CA 1
ATOM 1691 C C . LEU A 1 210 ? 11.106 7.671 15.268 1.00 86.00 210 LEU A C 1
ATOM 1693 O O . LEU A 1 210 ? 11.914 7.180 14.482 1.00 86.00 210 LEU A O 1
ATOM 1697 N N . GLY A 1 211 ? 10.390 8.766 14.991 1.00 88.25 211 GLY A N 1
ATOM 1698 C CA . GLY A 1 211 ? 10.425 9.432 13.695 1.00 88.25 211 GLY A CA 1
ATOM 1699 C C . GLY A 1 211 ? 9.763 8.578 12.621 1.00 88.25 211 GLY A C 1
ATOM 1700 O O . GLY A 1 211 ? 10.301 8.462 11.522 1.00 88.25 211 GLY A O 1
ATOM 1701 N N . LEU A 1 212 ? 8.637 7.940 12.960 1.00 90.31 212 LEU A N 1
ATOM 1702 C CA . LEU A 1 212 ? 7.877 7.130 12.015 1.00 90.31 212 LEU A CA 1
ATOM 1703 C C . LEU A 1 212 ? 7.522 7.952 10.773 1.00 90.31 212 LEU A C 1
ATOM 1705 O O . LEU A 1 212 ? 7.069 9.086 10.870 1.00 90.31 212 LEU A O 1
ATOM 1709 N N . ASP A 1 213 ? 7.690 7.360 9.599 1.00 92.56 213 ASP A N 1
ATOM 1710 C CA . ASP A 1 213 ? 7.229 7.904 8.326 1.00 92.56 213 ASP A CA 1
ATOM 1711 C C . ASP A 1 213 ? 6.099 7.040 7.749 1.00 92.56 213 ASP A C 1
ATOM 1713 O O . ASP A 1 213 ? 5.646 6.063 8.357 1.00 92.56 213 ASP A O 1
ATOM 1717 N N . ARG A 1 214 ? 5.602 7.422 6.568 1.00 91.94 214 ARG A N 1
ATOM 1718 C CA . ARG A 1 214 ? 4.523 6.698 5.889 1.00 91.94 214 ARG A CA 1
ATOM 1719 C C . ARG A 1 214 ? 4.898 5.245 5.612 1.00 91.94 214 ARG A C 1
ATOM 1721 O O . ARG A 1 214 ? 4.095 4.361 5.903 1.00 91.94 214 ARG A O 1
ATOM 1728 N N . ASP A 1 215 ? 6.106 5.000 5.122 1.00 91.69 215 ASP A N 1
ATOM 1729 C CA . ASP A 1 215 ? 6.569 3.660 4.761 1.00 91.69 215 ASP A CA 1
ATOM 1730 C C . ASP A 1 215 ? 6.703 2.766 5.999 1.00 91.69 215 ASP A C 1
ATOM 1732 O O . ASP A 1 215 ? 6.235 1.625 6.012 1.00 91.69 215 ASP A O 1
ATOM 1736 N N . SER A 1 216 ? 7.274 3.302 7.080 1.00 91.56 216 SER A N 1
ATOM 1737 C CA . SER A 1 216 ? 7.403 2.615 8.365 1.00 91.56 216 SER A CA 1
ATOM 1738 C C . SER A 1 216 ? 6.038 2.316 8.972 1.00 91.56 216 SER A C 1
ATOM 1740 O O . SER A 1 216 ? 5.807 1.197 9.434 1.00 91.56 216 SER A O 1
ATOM 1742 N N . PHE A 1 217 ? 5.111 3.278 8.932 1.00 92.12 217 PHE A N 1
ATOM 1743 C CA . PHE A 1 217 ? 3.741 3.075 9.392 1.00 92.12 217 PHE A CA 1
ATOM 1744 C C . PHE A 1 217 ? 3.065 1.954 8.600 1.00 92.12 217 PHE A C 1
ATOM 1746 O O . PHE A 1 217 ? 2.629 0.978 9.211 1.00 92.12 217 PHE A O 1
ATOM 1753 N N . VAL A 1 218 ? 3.045 2.045 7.262 1.00 94.19 218 VAL A N 1
ATOM 1754 C CA . VAL A 1 218 ? 2.454 1.039 6.360 1.00 94.19 218 VAL A CA 1
ATOM 1755 C C . VAL A 1 218 ? 3.048 -0.340 6.617 1.00 94.19 218 VAL A C 1
ATOM 1757 O O . VAL A 1 218 ? 2.305 -1.315 6.703 1.00 94.19 218 VAL A O 1
ATOM 1760 N N . ARG A 1 219 ? 4.366 -0.433 6.811 1.00 92.00 219 ARG A N 1
ATOM 1761 C CA . ARG A 1 219 ? 5.027 -1.693 7.146 1.00 92.00 219 ARG A CA 1
ATOM 1762 C C . ARG A 1 219 ? 4.542 -2.258 8.479 1.00 92.00 219 ARG A C 1
ATOM 1764 O O . ARG A 1 219 ? 4.177 -3.427 8.531 1.00 92.00 219 ARG A O 1
ATOM 1771 N N . ILE A 1 220 ? 4.499 -1.455 9.546 1.00 91.94 220 ILE A N 1
ATOM 1772 C CA . ILE A 1 220 ? 4.034 -1.903 10.872 1.00 91.94 220 ILE A CA 1
ATOM 1773 C C . ILE A 1 220 ? 2.603 -2.439 10.783 1.00 91.94 220 ILE A C 1
ATOM 1775 O O . ILE A 1 220 ? 2.315 -3.539 11.258 1.00 91.94 220 ILE A O 1
ATOM 1779 N N . ILE A 1 221 ? 1.703 -1.677 10.158 1.00 93.38 221 ILE A N 1
ATOM 1780 C CA . ILE A 1 221 ? 0.296 -2.067 10.067 1.00 93.38 221 ILE A CA 1
ATOM 1781 C C . ILE A 1 221 ? 0.056 -3.194 9.052 1.00 93.38 221 ILE A C 1
ATOM 1783 O O . ILE A 1 221 ? -0.900 -3.951 9.213 1.00 93.38 221 ILE A O 1
ATOM 1787 N N . GLY A 1 222 ? 0.920 -3.333 8.045 1.00 94.06 222 GLY A N 1
ATOM 1788 C CA . GLY A 1 222 ? 0.913 -4.420 7.071 1.00 94.06 222 GLY A CA 1
ATOM 1789 C C . GLY A 1 222 ? 1.332 -5.746 7.688 1.00 94.06 222 GLY A C 1
ATOM 1790 O O . GLY A 1 222 ? 0.624 -6.738 7.544 1.00 94.06 222 GLY A O 1
ATOM 1791 N N . GLU A 1 223 ? 2.416 -5.752 8.459 1.00 92.56 223 GLU A N 1
ATOM 1792 C CA . GLU A 1 223 ? 2.860 -6.928 9.215 1.00 92.56 223 GLU A CA 1
ATOM 1793 C C . GLU A 1 223 ? 1.827 -7.325 10.275 1.00 92.56 223 GLU A C 1
ATOM 1795 O O . GLU A 1 223 ? 1.493 -8.501 10.426 1.00 92.56 223 GLU A O 1
ATOM 1800 N N . TYR A 1 224 ? 1.232 -6.338 10.953 1.00 91.81 224 TYR A N 1
ATOM 1801 C CA . TYR A 1 224 ? 0.094 -6.569 11.842 1.00 91.81 224 TYR A CA 1
ATOM 1802 C C . TYR A 1 224 ? -1.088 -7.213 11.104 1.00 91.81 224 TYR A C 1
ATOM 1804 O O . TYR A 1 224 ? -1.653 -8.195 11.584 1.00 91.81 224 TYR A O 1
ATOM 1812 N N . ALA A 1 225 ? -1.456 -6.690 9.931 1.00 93.44 225 ALA A N 1
ATOM 1813 C CA . ALA A 1 225 ? -2.549 -7.224 9.129 1.00 93.44 225 ALA A CA 1
ATOM 1814 C C . ALA A 1 225 ? -2.307 -8.685 8.730 1.00 93.44 225 ALA A C 1
ATOM 1816 O O . ALA A 1 225 ? -3.189 -9.520 8.937 1.00 93.44 225 ALA A O 1
ATOM 1817 N N . LEU A 1 226 ? -1.113 -9.009 8.223 1.00 92.88 226 LEU A N 1
ATOM 1818 C CA . LEU A 1 226 ? -0.724 -10.379 7.872 1.00 92.88 226 LEU A CA 1
ATOM 1819 C C . LEU A 1 226 ? -0.816 -11.310 9.089 1.00 92.88 226 LEU A C 1
ATOM 1821 O O . LEU A 1 226 ? -1.455 -12.364 9.024 1.00 92.88 226 LEU A O 1
ATOM 1825 N N . LEU A 1 227 ? -0.284 -10.874 10.234 1.00 90.50 227 LEU A N 1
ATOM 1826 C CA . LEU A 1 227 ? -0.337 -11.630 11.482 1.00 90.50 227 LEU A CA 1
ATOM 1827 C C . LEU A 1 227 ? -1.780 -11.866 11.959 1.00 90.50 227 LEU A C 1
ATOM 1829 O O . LEU A 1 227 ? -2.111 -12.958 12.430 1.00 90.50 227 LEU A O 1
ATOM 1833 N N . CYS A 1 228 ? -2.662 -10.875 11.810 1.00 90.12 228 CYS A N 1
ATOM 1834 C CA . CYS A 1 228 ? -4.082 -11.007 12.118 1.00 90.12 228 CYS A CA 1
ATOM 1835 C C . CYS A 1 228 ? -4.797 -11.983 11.178 1.00 90.12 228 CYS A C 1
ATOM 1837 O O . CYS A 1 228 ? -5.646 -12.738 11.646 1.00 90.12 228 CYS A O 1
ATOM 1839 N N . VAL A 1 229 ? -4.474 -12.013 9.882 1.00 92.31 229 VAL A N 1
ATOM 1840 C CA . VAL A 1 229 ? -5.077 -12.987 8.955 1.00 92.31 229 VAL A CA 1
ATOM 1841 C C . VAL A 1 229 ? -4.669 -14.410 9.329 1.00 92.31 229 VAL A C 1
ATOM 1843 O O . VAL A 1 229 ? -5.502 -15.316 9.348 1.00 92.31 229 VAL A O 1
ATOM 1846 N N . GLU A 1 230 ? -3.403 -14.643 9.644 1.00 90.25 230 GLU A N 1
ATOM 1847 C CA . GLU A 1 230 ? -2.912 -16.003 9.862 1.00 90.25 230 GLU A CA 1
ATOM 1848 C C . GLU A 1 230 ? -3.187 -16.510 11.278 1.00 90.25 230 GLU A C 1
ATOM 1850 O O . GLU A 1 230 ? -3.662 -17.631 11.461 1.00 90.25 230 GLU A O 1
ATOM 1855 N N . ASN A 1 231 ? -2.920 -15.671 12.280 1.00 88.62 231 ASN A N 1
ATOM 1856 C CA . ASN A 1 231 ? -2.708 -16.097 13.659 1.00 88.62 231 ASN A CA 1
ATOM 1857 C C . ASN A 1 231 ? -3.481 -15.256 14.687 1.00 88.62 231 ASN A C 1
ATOM 1859 O O . ASN A 1 231 ? -3.068 -15.174 15.844 1.00 88.62 231 ASN A O 1
ATOM 1863 N N . TYR A 1 232 ? -4.633 -14.677 14.318 1.00 88.69 232 TYR A N 1
ATOM 1864 C CA . TYR A 1 232 ? -5.418 -13.793 15.199 1.00 88.69 232 TYR A CA 1
ATOM 1865 C C . TYR A 1 232 ? -5.576 -14.313 16.640 1.00 88.69 232 TYR A C 1
ATOM 1867 O O . TYR A 1 232 ? -5.404 -13.570 17.604 1.00 88.69 232 TYR A O 1
ATOM 1875 N N . GLN A 1 233 ? -5.929 -15.593 16.810 1.00 85.81 233 GLN A N 1
ATOM 1876 C CA . GLN A 1 233 ? -6.179 -16.169 18.139 1.00 85.81 233 GLN A CA 1
ATOM 1877 C C . GLN A 1 233 ? -4.914 -16.302 18.990 1.00 85.81 233 GLN A C 1
ATOM 1879 O O . GLN A 1 233 ? -5.015 -16.297 20.215 1.00 85.81 233 GLN A O 1
ATOM 1884 N N . SER A 1 234 ? -3.752 -16.417 18.350 1.00 85.69 234 SER A N 1
ATOM 1885 C CA . SER A 1 234 ? -2.452 -16.457 19.015 1.00 85.69 234 SER A CA 1
ATOM 1886 C C . SER A 1 234 ? -2.017 -15.059 19.450 1.00 85.69 234 SER A C 1
ATOM 1888 O O . SER A 1 234 ? -1.448 -14.917 20.528 1.00 85.69 234 SER A O 1
ATOM 1890 N N . VAL A 1 235 ? -2.326 -14.030 18.649 1.00 83.88 235 VAL A N 1
ATOM 1891 C CA . VAL A 1 235 ? -2.062 -12.620 18.993 1.00 83.88 235 VAL A CA 1
ATOM 1892 C C . VAL A 1 235 ? -2.957 -12.164 20.144 1.00 83.88 235 VAL A C 1
ATOM 1894 O O . VAL A 1 235 ? -2.486 -11.561 21.104 1.00 83.88 235 VAL A O 1
ATOM 1897 N N . TYR A 1 236 ? -4.248 -12.498 20.074 1.00 84.44 236 TYR A N 1
ATOM 1898 C CA . TYR A 1 236 ? -5.248 -12.108 21.065 1.00 84.44 236 TYR A CA 1
ATOM 1899 C C . TYR A 1 236 ? -5.932 -13.338 21.669 1.00 84.44 236 TYR A C 1
ATOM 1901 O O . TYR A 1 236 ? -7.096 -13.638 21.349 1.00 84.44 236 TYR A O 1
ATOM 1909 N N . PRO A 1 237 ? -5.239 -14.073 22.560 1.00 77.56 237 PRO A N 1
ATOM 1910 C CA . PRO A 1 237 ? -5.833 -15.216 23.224 1.00 77.56 237 PRO A CA 1
ATOM 1911 C C . PRO A 1 237 ? -6.958 -14.744 24.146 1.00 77.56 237 PRO A C 1
ATOM 1913 O O . PRO A 1 237 ? -6.903 -13.675 24.755 1.00 77.56 237 PRO A O 1
ATOM 1916 N N . LYS A 1 238 ? -8.005 -15.564 24.288 1.00 70.25 238 LYS A N 1
ATOM 1917 C CA . LYS A 1 238 ? -9.187 -15.221 25.104 1.00 70.25 238 LYS A CA 1
ATOM 1918 C C . LYS A 1 238 ? -8.843 -14.912 26.569 1.00 70.25 238 LYS A C 1
ATOM 1920 O O . LYS A 1 238 ? -9.605 -14.215 27.226 1.00 70.25 238 LYS A O 1
ATOM 1925 N N . THR A 1 239 ? -7.716 -15.427 27.055 1.00 62.81 239 THR A N 1
ATOM 1926 C CA . THR A 1 239 ? -7.197 -15.247 28.415 1.00 62.81 239 THR A CA 1
ATOM 1927 C C . THR A 1 239 ? -6.431 -13.939 28.625 1.00 62.81 239 THR A C 1
ATOM 1929 O O . THR A 1 239 ? -6.199 -13.580 29.770 1.00 62.81 239 THR A O 1
ATOM 1932 N N . ALA A 1 240 ? -6.056 -13.210 27.566 1.00 61.59 240 ALA A N 1
ATOM 1933 C CA . ALA A 1 240 ? -5.284 -11.963 27.673 1.00 61.59 240 ALA A CA 1
ATOM 1934 C C . ALA A 1 240 ? -6.132 -10.719 27.992 1.00 61.59 240 ALA A C 1
ATOM 1936 O O . ALA A 1 240 ? -5.601 -9.613 28.062 1.00 61.59 240 ALA A O 1
ATOM 1937 N N . ARG A 1 241 ? -7.450 -10.868 28.169 1.00 64.75 241 ARG A N 1
ATOM 1938 C CA . ARG A 1 241 ? -8.318 -9.747 28.535 1.00 64.75 241 ARG A CA 1
ATOM 1939 C C . ARG A 1 241 ? -8.220 -9.469 30.032 1.00 64.75 241 ARG A C 1
ATOM 1941 O O . ARG A 1 241 ? -8.877 -10.129 30.830 1.00 64.75 241 ARG A O 1
ATOM 1948 N N . ASP A 1 242 ? -7.417 -8.475 30.377 1.00 71.06 242 ASP A N 1
ATOM 1949 C CA . ASP A 1 242 ? -7.353 -7.900 31.715 1.00 71.06 242 ASP A CA 1
ATOM 1950 C C . ASP A 1 242 ? -8.227 -6.637 31.765 1.00 71.06 242 ASP A C 1
ATOM 1952 O O . ASP A 1 242 ? -7.924 -5.633 31.120 1.00 71.06 242 ASP A O 1
ATOM 1956 N N . GLU A 1 243 ? -9.326 -6.678 32.522 1.00 71.25 243 GLU A N 1
ATOM 1957 C CA . GLU A 1 243 ? -10.222 -5.523 32.694 1.00 71.25 243 GLU A CA 1
ATOM 1958 C C . GLU A 1 243 ? -9.519 -4.331 33.364 1.00 71.25 243 GLU A C 1
ATOM 1960 O O . GLU A 1 243 ? -9.915 -3.187 33.148 1.00 71.25 243 GLU A O 1
ATOM 1965 N N . SER A 1 244 ? -8.439 -4.572 34.119 1.00 73.88 244 SER A N 1
ATOM 1966 C CA . SER A 1 244 ? -7.632 -3.515 34.738 1.00 73.88 244 SER A CA 1
ATOM 1967 C C . SER A 1 244 ? -6.668 -2.832 33.759 1.00 73.88 244 SER A C 1
ATOM 1969 O O . SER A 1 244 ? -6.158 -1.748 34.048 1.00 73.88 244 SER A O 1
ATOM 1971 N N . ARG A 1 245 ? -6.435 -3.431 32.582 1.00 78.94 245 ARG A N 1
ATOM 1972 C CA . ARG A 1 245 ? -5.554 -2.911 31.526 1.00 78.94 245 ARG A CA 1
ATOM 1973 C C . ARG A 1 245 ? -6.287 -2.910 30.186 1.00 78.94 245 ARG A C 1
ATOM 1975 O O . ARG A 1 245 ? -6.061 -3.776 29.341 1.00 78.94 245 ARG A O 1
ATOM 1982 N N . PRO A 1 246 ? -7.169 -1.923 29.962 1.00 80.88 246 PRO A N 1
ATOM 1983 C CA . PRO A 1 246 ? -8.042 -1.930 28.799 1.00 80.88 246 PRO A CA 1
ATOM 1984 C C . PRO A 1 246 ? -7.312 -1.613 27.484 1.00 80.88 246 PRO A C 1
ATOM 1986 O O . PRO A 1 246 ? -7.851 -1.892 26.417 1.00 80.88 246 PRO A O 1
ATOM 1989 N N . ILE A 1 247 ? -6.104 -1.060 27.517 1.00 84.56 247 ILE A N 1
ATOM 1990 C CA . ILE A 1 247 ? -5.339 -0.753 26.305 1.00 84.56 247 ILE A CA 1
ATOM 1991 C C . ILE A 1 247 ? -4.255 -1.810 26.132 1.00 84.56 247 ILE A C 1
ATOM 1993 O O . ILE A 1 247 ? -3.445 -2.036 27.033 1.00 84.56 247 ILE A O 1
ATOM 1997 N N . THR A 1 248 ? -4.236 -2.448 24.967 1.00 81.06 248 THR A N 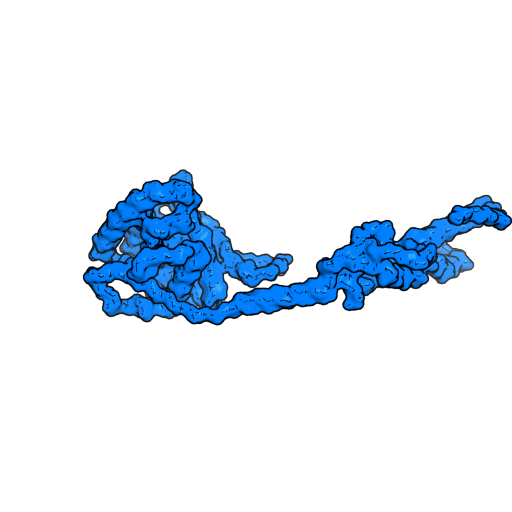1
ATOM 1998 C CA . THR A 1 248 ? -3.207 -3.411 24.593 1.00 81.06 248 THR A CA 1
ATOM 1999 C C . THR A 1 248 ? -2.071 -2.687 23.879 1.00 81.06 248 THR A C 1
ATOM 2001 O O . THR A 1 248 ? -2.288 -1.928 22.936 1.00 81.06 248 THR A O 1
ATOM 2004 N N . ALA A 1 249 ? -0.843 -2.932 24.330 1.00 76.25 249 ALA A N 1
ATOM 2005 C CA . ALA A 1 249 ? 0.351 -2.531 23.602 1.00 76.25 249 ALA A CA 1
ATOM 2006 C C . ALA A 1 249 ? 0.712 -3.617 22.582 1.00 76.25 249 ALA A C 1
ATOM 2008 O O . ALA A 1 249 ? 0.643 -4.809 22.890 1.00 76.25 249 ALA A O 1
ATOM 2009 N N . LEU A 1 250 ? 1.114 -3.201 21.384 1.00 74.38 250 LEU A N 1
ATOM 2010 C CA . LEU A 1 250 ? 1.550 -4.094 20.317 1.00 74.38 250 LEU A CA 1
ATOM 2011 C C . LEU A 1 250 ? 3.065 -3.974 20.141 1.00 74.38 250 LEU A C 1
ATOM 2013 O O . LEU A 1 250 ? 3.581 -2.891 19.886 1.00 74.38 250 LEU A O 1
ATOM 2017 N N . GLY A 1 251 ? 3.767 -5.099 20.258 1.00 75.69 251 GLY A N 1
ATOM 2018 C CA . GLY A 1 251 ? 5.169 -5.224 19.872 1.00 75.69 251 GLY A CA 1
ATOM 2019 C C . GLY A 1 251 ? 5.282 -6.193 18.705 1.00 75.69 251 GLY A C 1
ATOM 2020 O O . GLY A 1 251 ? 4.870 -7.344 18.832 1.00 75.69 251 GLY A O 1
ATOM 2021 N N . ILE A 1 252 ? 5.833 -5.736 17.580 1.00 80.50 252 ILE A N 1
ATOM 2022 C CA . ILE A 1 252 ? 6.090 -6.579 16.409 1.00 80.50 252 ILE A CA 1
ATOM 2023 C C . ILE A 1 252 ? 7.599 -6.694 16.224 1.00 80.50 252 ILE A C 1
ATOM 2025 O O . ILE A 1 252 ? 8.314 -5.695 16.201 1.00 80.50 252 ILE A O 1
ATOM 2029 N N . SER A 1 253 ? 8.076 -7.926 16.074 1.00 81.38 253 SER A N 1
ATOM 2030 C CA . SER A 1 253 ? 9.426 -8.218 15.608 1.00 81.38 253 SER A CA 1
ATOM 2031 C C . SER A 1 253 ? 9.311 -9.035 14.331 1.00 81.38 253 SER A C 1
ATOM 2033 O O . SER A 1 253 ? 8.619 -10.051 14.311 1.00 81.38 253 SER A O 1
ATOM 2035 N N . VAL A 1 254 ? 9.964 -8.571 13.267 1.00 82.00 254 VAL A N 1
ATOM 2036 C CA . VAL A 1 254 ? 9.915 -9.209 11.951 1.00 82.00 254 VAL A CA 1
ATOM 2037 C C . VAL A 1 254 ? 11.322 -9.591 11.527 1.00 82.00 254 VAL A C 1
ATOM 2039 O O . VAL A 1 254 ? 12.202 -8.735 11.428 1.00 82.00 254 VAL A O 1
ATOM 2042 N N . LEU A 1 255 ? 11.513 -10.871 11.209 1.00 83.50 255 LEU A N 1
ATOM 2043 C CA . LEU A 1 255 ? 12.668 -11.339 10.454 1.00 83.50 255 LEU A CA 1
ATOM 2044 C C . LEU A 1 255 ? 12.267 -11.423 8.980 1.00 83.50 255 LEU A C 1
ATOM 2046 O O . LEU A 1 255 ? 11.566 -12.348 8.579 1.00 83.50 255 LEU A O 1
ATOM 2050 N N . SER A 1 256 ? 12.693 -10.445 8.182 1.00 79.06 256 SER A N 1
ATOM 2051 C CA . SER A 1 256 ? 12.350 -10.386 6.760 1.00 79.06 256 SER A CA 1
ATOM 2052 C C . SER A 1 256 ? 13.517 -10.855 5.893 1.00 79.06 256 SER A C 1
ATOM 2054 O O . SER A 1 256 ? 14.604 -10.281 5.938 1.00 79.06 256 SER A O 1
ATOM 2056 N N . PHE A 1 257 ? 13.270 -11.885 5.081 1.00 81.75 257 PHE A N 1
ATOM 2057 C CA . PHE A 1 257 ? 14.067 -12.190 3.894 1.00 81.75 257 PHE A CA 1
ATOM 2058 C C . PHE A 1 257 ? 13.328 -11.637 2.679 1.00 81.75 257 PHE A C 1
ATOM 2060 O O . PHE A 1 257 ? 12.502 -12.323 2.074 1.00 81.75 257 PHE A O 1
ATOM 2067 N N . ASP A 1 258 ? 13.596 -10.375 2.343 1.00 82.75 258 ASP A N 1
ATOM 2068 C CA . ASP A 1 258 ? 12.883 -9.697 1.264 1.00 82.75 258 ASP A CA 1
ATOM 2069 C C . ASP A 1 258 ? 13.317 -10.231 -0.110 1.00 82.75 258 ASP A C 1
ATOM 2071 O O . ASP A 1 258 ? 14.260 -9.750 -0.742 1.00 82.75 258 ASP A O 1
ATOM 2075 N N . LYS A 1 259 ? 12.602 -11.253 -0.589 1.00 83.56 259 LYS A N 1
ATOM 2076 C CA . LYS A 1 259 ? 12.809 -11.820 -1.925 1.00 83.56 259 LYS A CA 1
ATOM 2077 C C . LYS A 1 259 ? 12.634 -10.770 -3.024 1.00 83.56 259 LYS A C 1
ATOM 2079 O O . LYS A 1 259 ? 13.338 -10.838 -4.025 1.00 83.56 259 LYS A O 1
ATOM 2084 N N . PHE A 1 260 ? 11.721 -9.810 -2.862 1.00 82.62 260 PHE A N 1
ATOM 2085 C CA . PHE A 1 260 ? 11.424 -8.825 -3.901 1.00 82.62 260 PHE A CA 1
ATOM 2086 C C . PHE A 1 260 ? 12.555 -7.824 -4.041 1.00 82.62 260 PHE A C 1
ATOM 2088 O O . PHE A 1 260 ? 12.935 -7.514 -5.167 1.00 82.62 260 PHE A O 1
ATOM 2095 N N . TYR A 1 261 ? 13.154 -7.422 -2.920 1.00 83.44 261 TYR A N 1
ATOM 2096 C CA . TYR A 1 261 ? 14.390 -6.649 -2.924 1.00 83.44 261 TYR A CA 1
ATOM 2097 C C . TYR A 1 261 ? 15.485 -7.356 -3.735 1.00 83.44 261 TYR A C 1
ATOM 2099 O O . TYR A 1 261 ? 16.080 -6.752 -4.626 1.00 83.44 261 TYR A O 1
ATOM 2107 N N . PHE A 1 262 ? 15.721 -8.652 -3.494 1.00 84.62 262 PHE A N 1
ATOM 2108 C CA . PHE A 1 262 ? 16.750 -9.397 -4.228 1.00 84.62 262 PHE A CA 1
ATOM 2109 C C . PHE A 1 262 ? 16.426 -9.569 -5.714 1.00 84.62 262 PHE A C 1
ATOM 2111 O O . PHE A 1 262 ? 17.325 -9.430 -6.542 1.00 84.62 262 PHE A O 1
ATOM 2118 N N . VAL A 1 263 ? 15.169 -9.842 -6.077 1.00 85.12 263 VAL A N 1
ATOM 2119 C CA . VAL A 1 263 ? 14.773 -9.950 -7.491 1.00 85.12 263 VAL A CA 1
ATOM 2120 C C . VAL A 1 263 ? 14.952 -8.604 -8.193 1.00 85.12 263 VAL A C 1
ATOM 2122 O O . VAL A 1 263 ? 15.550 -8.562 -9.265 1.00 85.12 263 VAL A O 1
ATOM 2125 N N . GLN A 1 264 ? 14.510 -7.504 -7.580 1.00 83.56 264 GLN A N 1
ATOM 2126 C CA . GLN A 1 264 ? 14.674 -6.162 -8.138 1.00 83.56 264 GLN A CA 1
ATOM 2127 C C . GLN A 1 264 ? 16.153 -5.785 -8.266 1.00 83.56 264 GLN A C 1
ATOM 2129 O O . GLN A 1 264 ? 16.572 -5.290 -9.307 1.00 83.56 264 GLN A O 1
ATOM 2134 N N . TYR A 1 265 ? 16.966 -6.094 -7.255 1.00 85.81 265 TYR A N 1
ATOM 2135 C CA . TYR A 1 265 ? 18.412 -5.894 -7.294 1.00 85.81 265 TYR A CA 1
ATOM 2136 C C . TYR A 1 265 ? 19.075 -6.661 -8.448 1.00 85.81 265 TYR A C 1
ATOM 2138 O O . TYR A 1 265 ? 19.868 -6.091 -9.198 1.00 85.81 265 TYR A O 1
ATOM 2146 N N . LEU A 1 266 ? 18.745 -7.945 -8.621 1.00 87.44 266 LEU A N 1
ATOM 2147 C CA . LEU A 1 266 ? 19.285 -8.768 -9.707 1.00 87.44 266 LEU A CA 1
ATOM 2148 C C . LEU A 1 266 ? 18.837 -8.265 -11.082 1.00 87.44 266 LEU A C 1
ATOM 2150 O O . LEU A 1 266 ? 19.645 -8.234 -12.008 1.00 87.44 266 LEU A O 1
ATOM 2154 N N . LEU A 1 267 ? 17.579 -7.840 -11.203 1.00 86.12 267 LEU A N 1
ATOM 2155 C CA . LEU A 1 267 ? 17.014 -7.292 -12.433 1.00 86.12 267 LEU A CA 1
ATOM 2156 C C . LEU A 1 267 ? 17.672 -5.957 -12.806 1.00 86.12 267 LEU A C 1
ATOM 2158 O O . LEU A 1 267 ? 18.115 -5.796 -13.939 1.00 86.12 267 LEU A O 1
ATOM 2162 N N . HIS A 1 268 ? 17.841 -5.043 -11.846 1.00 84.94 268 HIS A N 1
ATOM 2163 C CA . HIS A 1 268 ? 18.590 -3.803 -12.054 1.00 84.94 268 HIS A CA 1
ATOM 2164 C C . HIS A 1 268 ? 20.032 -4.088 -12.472 1.00 84.94 268 HIS A C 1
ATOM 2166 O O . HIS A 1 268 ? 20.512 -3.506 -13.436 1.00 84.94 268 HIS A O 1
ATOM 2172 N N . LYS A 1 269 ? 20.708 -5.033 -11.810 1.00 87.88 269 LYS A N 1
ATOM 2173 C CA . LYS A 1 269 ? 22.075 -5.421 -12.171 1.00 87.88 269 LYS A CA 1
ATOM 2174 C C . LYS A 1 269 ? 22.156 -6.001 -13.585 1.00 87.88 269 LYS A C 1
ATOM 2176 O O . LYS A 1 269 ? 23.107 -5.697 -14.298 1.00 87.88 269 LYS A O 1
ATOM 2181 N N . ALA A 1 270 ? 21.174 -6.802 -13.996 1.00 86.25 270 ALA A N 1
ATOM 2182 C CA . ALA A 1 270 ? 21.091 -7.318 -15.358 1.00 86.25 270 ALA A CA 1
ATOM 2183 C C . ALA A 1 270 ? 20.899 -6.183 -16.375 1.00 86.25 270 ALA A C 1
ATOM 2185 O O . ALA A 1 270 ? 21.594 -6.161 -17.386 1.00 86.25 270 ALA A O 1
ATOM 2186 N N . TYR A 1 271 ? 20.027 -5.209 -16.091 1.00 84.56 271 TYR A N 1
ATOM 2187 C CA . TYR A 1 271 ? 19.870 -4.029 -16.944 1.00 84.56 271 TYR A CA 1
ATOM 2188 C C . TYR A 1 271 ? 21.142 -3.199 -17.025 1.00 84.56 271 TYR A C 1
ATOM 2190 O O . TYR A 1 271 ? 21.559 -2.873 -18.129 1.00 84.56 271 TYR A O 1
ATOM 2198 N N . THR A 1 272 ? 21.801 -2.915 -15.901 1.00 86.94 272 THR A N 1
ATOM 2199 C CA . THR A 1 272 ? 23.081 -2.198 -15.905 1.00 86.94 272 THR A CA 1
ATOM 2200 C C . THR A 1 272 ? 24.118 -2.941 -16.743 1.00 86.94 272 THR A C 1
ATOM 2202 O O . THR A 1 272 ? 24.732 -2.336 -17.606 1.00 86.94 272 THR A O 1
ATOM 2205 N N . GLN A 1 273 ? 24.237 -4.265 -16.597 1.00 85.75 273 GLN A N 1
ATOM 2206 C CA . GLN A 1 273 ? 25.152 -5.060 -17.423 1.00 85.75 273 GLN A CA 1
ATOM 2207 C C . GLN A 1 273 ? 24.809 -5.034 -18.917 1.00 85.75 273 GLN A C 1
ATOM 2209 O O . GLN A 1 273 ? 25.715 -5.059 -19.745 1.00 85.75 273 GLN A O 1
ATOM 2214 N N . ILE A 1 274 ? 23.523 -5.008 -19.279 1.00 82.94 274 ILE A N 1
ATOM 2215 C CA . ILE A 1 274 ? 23.098 -4.869 -20.677 1.00 82.94 274 ILE A CA 1
ATOM 2216 C C . ILE A 1 274 ? 23.463 -3.476 -21.197 1.00 82.94 274 ILE A C 1
ATOM 2218 O O . ILE A 1 274 ? 24.045 -3.377 -22.269 1.00 82.94 274 ILE A O 1
ATOM 2222 N N . LEU A 1 275 ? 23.170 -2.416 -20.440 1.00 82.62 275 LEU A N 1
ATOM 2223 C CA . LEU A 1 275 ? 23.510 -1.040 -20.814 1.00 82.62 275 LEU A CA 1
ATOM 2224 C C . LEU A 1 275 ? 25.026 -0.850 -20.966 1.00 82.62 275 LEU A C 1
ATOM 2226 O O . LEU A 1 275 ? 25.461 -0.225 -21.934 1.00 82.62 275 LEU A O 1
ATOM 2230 N N . ASP A 1 276 ? 25.810 -1.444 -20.064 1.00 81.62 276 ASP A N 1
ATOM 2231 C CA . ASP A 1 276 ? 27.271 -1.459 -20.127 1.00 81.62 276 ASP A CA 1
ATOM 2232 C C . ASP A 1 276 ? 27.757 -2.226 -21.364 1.00 81.62 276 ASP A C 1
ATOM 2234 O O . ASP A 1 276 ? 28.596 -1.728 -22.108 1.00 81.62 276 ASP A O 1
ATOM 2238 N N . ARG A 1 277 ? 27.205 -3.419 -21.640 1.00 78.12 277 ARG A N 1
ATOM 2239 C 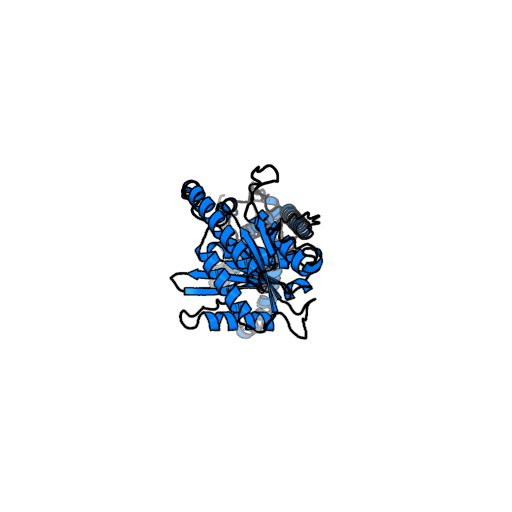CA . ARG A 1 277 ? 27.564 -4.217 -22.828 1.00 78.12 277 ARG A CA 1
ATOM 2240 C C . ARG A 1 277 ? 27.262 -3.481 -24.132 1.00 78.12 277 ARG A C 1
ATOM 2242 O O . ARG A 1 277 ? 28.052 -3.555 -25.066 1.00 78.12 277 ARG A O 1
ATOM 2249 N N . GLU A 1 278 ? 26.119 -2.806 -24.207 1.00 75.56 278 GLU A N 1
ATOM 2250 C CA . GLU A 1 278 ? 25.709 -2.034 -25.385 1.00 75.56 278 GLU A CA 1
ATOM 2251 C C . GLU A 1 278 ? 26.395 -0.656 -25.460 1.00 75.56 278 GLU A C 1
ATOM 2253 O O . GLU A 1 278 ? 26.113 0.103 -26.388 1.00 75.56 278 GLU A O 1
ATOM 2258 N N . ASN A 1 279 ? 27.289 -0.339 -24.509 1.00 78.44 279 ASN A N 1
ATOM 2259 C CA . ASN A 1 279 ? 27.999 0.932 -24.361 1.00 78.44 279 ASN A CA 1
ATOM 2260 C C . ASN A 1 279 ? 27.074 2.152 -24.513 1.00 78.44 279 ASN A C 1
ATOM 2262 O O . ASN A 1 279 ? 27.413 3.112 -25.194 1.00 78.44 279 ASN A O 1
ATOM 2266 N N . VAL A 1 280 ? 25.886 2.125 -23.898 1.00 72.88 280 VAL A N 1
ATOM 2267 C CA . VAL A 1 280 ? 24.875 3.192 -24.072 1.00 72.88 280 VAL A CA 1
ATOM 2268 C C . VAL A 1 280 ? 25.390 4.565 -23.623 1.00 72.88 280 VAL A C 1
ATOM 2270 O O . VAL A 1 280 ? 24.989 5.577 -24.185 1.00 72.88 280 VAL A O 1
ATOM 2273 N N . CYS A 1 281 ? 26.304 4.599 -22.652 1.00 70.94 281 CYS A N 1
ATOM 2274 C CA . CYS A 1 281 ? 26.930 5.824 -22.147 1.00 70.94 281 CYS A CA 1
ATOM 2275 C C . CYS A 1 281 ? 28.176 6.257 -22.943 1.00 70.94 281 CYS A C 1
ATOM 2277 O O . CYS A 1 281 ? 28.970 7.047 -22.443 1.00 70.94 281 CYS A O 1
ATOM 2279 N N . GLN A 1 282 ? 28.425 5.680 -24.121 1.00 75.88 282 GLN A N 1
ATOM 2280 C CA . GLN A 1 282 ? 29.547 6.080 -24.961 1.00 75.88 282 GLN A CA 1
ATOM 2281 C C . GLN A 1 282 ? 29.218 7.403 -25.660 1.00 75.88 282 GLN A C 1
ATOM 2283 O O . GLN A 1 282 ? 28.344 7.454 -26.521 1.00 75.88 282 GLN A O 1
ATOM 2288 N N . ASP A 1 283 ? 29.959 8.450 -25.300 1.00 72.06 283 ASP A N 1
ATOM 2289 C CA . ASP A 1 283 ? 29.778 9.804 -25.839 1.00 72.06 283 ASP A CA 1
ATOM 2290 C C . ASP A 1 283 ? 30.492 10.019 -27.187 1.00 72.06 283 ASP A C 1
ATOM 2292 O O . ASP A 1 283 ? 30.266 11.018 -27.865 1.00 72.06 283 ASP A O 1
ATOM 2296 N N . GLU A 1 284 ? 31.364 9.086 -27.587 1.00 77.44 284 GLU A N 1
ATOM 2297 C CA . GLU A 1 284 ? 32.204 9.217 -28.780 1.00 77.44 284 GLU A CA 1
ATOM 2298 C C . GLU A 1 284 ? 32.282 7.906 -29.558 1.00 77.44 284 GLU A C 1
ATOM 2300 O O . GLU A 1 284 ? 32.660 6.862 -29.021 1.00 77.44 284 GLU A O 1
ATOM 2305 N N . VAL A 1 285 ? 31.979 7.965 -30.850 1.00 79.81 285 VAL A N 1
ATOM 2306 C CA . VAL A 1 285 ? 32.054 6.841 -31.781 1.00 79.81 285 VAL A CA 1
ATOM 2307 C C . VAL A 1 285 ? 33.123 7.120 -32.835 1.00 79.81 285 VAL A C 1
ATOM 2309 O O . VAL A 1 285 ? 33.121 8.166 -33.488 1.00 79.81 285 VAL A O 1
ATOM 2312 N N . GLU A 1 286 ? 34.029 6.160 -33.038 1.00 79.94 286 GLU A N 1
ATOM 2313 C CA . GLU A 1 286 ? 35.080 6.280 -34.047 1.00 79.94 286 GLU A CA 1
ATOM 2314 C C . GLU A 1 286 ? 34.485 6.219 -35.461 1.00 79.94 286 GLU A C 1
ATOM 2316 O O . GLU A 1 286 ? 34.018 5.174 -35.927 1.00 79.94 286 GLU A O 1
ATOM 2321 N N . VAL A 1 287 ? 34.587 7.334 -36.187 1.00 81.00 287 VAL A N 1
ATOM 2322 C CA . VAL A 1 287 ? 34.001 7.483 -37.528 1.00 81.00 287 VAL A CA 1
ATOM 2323 C C . VAL A 1 287 ? 34.527 6.431 -38.515 1.00 81.00 287 VAL A C 1
ATOM 2325 O O . VAL A 1 287 ? 33.788 5.973 -39.386 1.00 81.00 287 VAL A O 1
ATOM 2328 N N . ASN A 1 288 ? 35.786 5.995 -38.387 1.00 80.31 288 ASN A N 1
ATOM 2329 C CA . ASN A 1 288 ? 36.363 4.990 -39.287 1.00 80.31 288 ASN A CA 1
ATOM 2330 C C . ASN A 1 288 ? 35.700 3.618 -39.129 1.00 80.31 288 ASN A C 1
ATOM 2332 O O . ASN A 1 288 ? 35.471 2.943 -40.131 1.00 80.31 288 ASN A O 1
ATOM 2336 N N . LYS A 1 289 ? 35.365 3.217 -37.896 1.00 81.38 289 LYS A N 1
ATOM 2337 C CA . LYS A 1 289 ? 34.719 1.928 -37.620 1.00 81.38 289 LYS A CA 1
ATOM 2338 C C . LYS A 1 289 ? 33.324 1.882 -38.243 1.00 81.38 289 LYS A C 1
ATOM 2340 O O . LYS A 1 289 ? 33.005 0.935 -38.957 1.00 81.38 289 LYS A O 1
ATOM 2345 N N . VAL A 1 290 ? 32.542 2.945 -38.047 1.00 83.00 290 VAL A N 1
ATOM 2346 C CA . VAL A 1 290 ? 31.213 3.118 -38.656 1.00 83.00 290 VAL A CA 1
ATOM 2347 C C . VAL A 1 290 ? 31.318 3.147 -40.182 1.00 83.00 290 VAL A C 1
ATOM 2349 O O . VAL A 1 290 ? 30.632 2.396 -40.874 1.00 83.00 290 VAL A O 1
ATOM 2352 N N . SER A 1 291 ? 32.264 3.924 -40.713 1.00 82.50 291 SER A N 1
ATOM 2353 C CA . SER A 1 291 ? 32.480 4.052 -42.156 1.00 82.50 291 SER A CA 1
ATOM 2354 C C . SER A 1 291 ? 32.794 2.718 -42.827 1.00 82.50 291 SER A C 1
ATOM 2356 O O . SER A 1 291 ? 32.333 2.488 -43.938 1.00 82.50 291 SER A O 1
ATOM 2358 N N . VAL A 1 292 ? 33.557 1.824 -42.190 1.00 84.31 292 VAL A N 1
ATOM 2359 C CA . VAL A 1 292 ? 33.850 0.494 -42.754 1.00 84.31 292 VAL A CA 1
ATOM 2360 C C . VAL A 1 292 ? 32.566 -0.312 -42.957 1.00 84.31 292 VAL A C 1
ATOM 2362 O O . VAL A 1 292 ? 32.389 -0.902 -44.021 1.00 84.31 292 VAL A O 1
ATOM 2365 N N . VAL A 1 293 ? 31.654 -0.291 -41.981 1.00 83.44 293 VAL A N 1
ATOM 2366 C CA . VAL A 1 293 ? 30.361 -0.989 -42.068 1.00 83.44 293 VAL A CA 1
ATOM 2367 C C . VAL A 1 293 ? 29.497 -0.383 -43.174 1.00 83.44 293 VAL A C 1
ATOM 2369 O O . VAL A 1 293 ? 28.983 -1.105 -44.026 1.00 83.44 293 VAL A O 1
ATOM 2372 N N . VAL A 1 294 ? 29.386 0.947 -43.212 1.00 82.06 294 VAL A N 1
ATOM 2373 C CA . VAL A 1 294 ? 28.600 1.663 -44.230 1.00 82.06 294 VAL A CA 1
ATOM 2374 C C . VAL A 1 294 ? 29.137 1.403 -45.639 1.00 82.06 294 VAL A C 1
ATOM 2376 O O . VAL A 1 294 ? 28.368 1.095 -46.549 1.00 82.06 294 VAL A O 1
ATOM 2379 N N . GLN A 1 295 ? 30.455 1.480 -45.833 1.00 83.06 295 GLN A N 1
ATOM 2380 C CA . GLN A 1 295 ? 31.073 1.251 -47.138 1.00 83.06 295 GLN A CA 1
ATOM 2381 C C . GLN A 1 295 ? 30.963 -0.213 -47.585 1.00 83.06 295 GLN A C 1
ATOM 2383 O O . GLN A 1 295 ? 30.794 -0.453 -48.778 1.00 83.06 29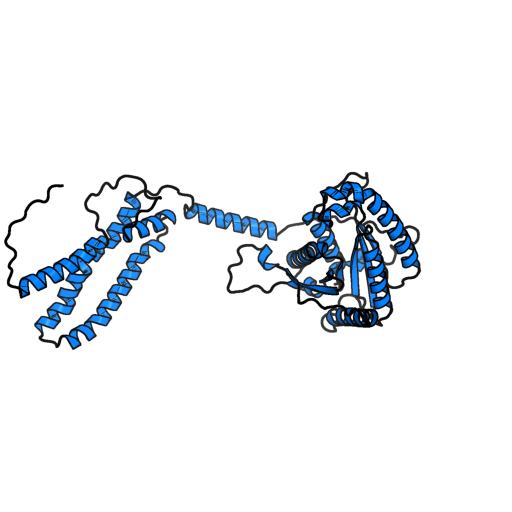5 GLN A O 1
ATOM 2388 N N . ASP A 1 296 ? 31.002 -1.194 -46.677 1.00 83.00 296 ASP A N 1
ATOM 2389 C CA . ASP A 1 296 ? 30.750 -2.601 -47.028 1.00 83.00 296 ASP A CA 1
ATOM 2390 C C . ASP A 1 296 ? 29.309 -2.815 -47.525 1.00 83.00 296 ASP A C 1
ATOM 2392 O O . ASP A 1 296 ? 29.091 -3.540 -48.495 1.00 83.00 296 ASP A O 1
ATOM 2396 N N . ILE A 1 297 ? 28.326 -2.131 -46.929 1.00 81.75 297 ILE A N 1
ATOM 2397 C CA . ILE A 1 297 ? 26.923 -2.195 -47.370 1.00 81.75 297 ILE A CA 1
ATOM 2398 C C . ILE A 1 297 ? 26.733 -1.495 -48.728 1.00 81.75 297 ILE A C 1
ATOM 2400 O O . ILE A 1 297 ? 26.099 -2.055 -49.627 1.00 81.75 297 ILE A O 1
ATOM 2404 N N . LEU A 1 298 ? 27.283 -0.287 -48.900 1.00 78.69 298 LEU A N 1
ATOM 2405 C CA . LEU A 1 298 ? 27.094 0.520 -50.114 1.00 78.69 298 LEU A CA 1
ATOM 2406 C C . LEU A 1 298 ? 27.880 -0.019 -51.318 1.00 78.69 298 LEU A C 1
ATOM 2408 O O . LEU A 1 298 ? 27.330 -0.112 -52.412 1.00 78.69 298 LEU A O 1
ATOM 2412 N N . SER A 1 299 ? 29.133 -0.445 -51.131 1.00 79.69 299 SER A N 1
ATOM 2413 C CA . SER A 1 299 ? 29.982 -0.947 -52.229 1.00 79.69 299 SER A CA 1
ATOM 2414 C C . SER A 1 299 ? 29.424 -2.197 -52.912 1.00 79.69 299 SER A C 1
ATOM 2416 O O . SER A 1 299 ? 29.633 -2.401 -54.106 1.00 79.69 299 SER A O 1
ATOM 2418 N N . ARG A 1 300 ? 28.664 -3.022 -52.186 1.00 76.19 300 ARG A N 1
ATOM 2419 C CA . ARG A 1 300 ? 27.995 -4.209 -52.741 1.00 76.19 300 ARG A CA 1
ATOM 2420 C C . ARG A 1 300 ? 26.799 -3.872 -53.630 1.00 76.19 300 ARG A C 1
ATOM 2422 O O . ARG A 1 300 ? 26.338 -4.745 -54.359 1.00 76.19 300 ARG A O 1
ATOM 2429 N N . ASN A 1 301 ? 26.297 -2.640 -53.561 1.00 73.50 301 ASN A N 1
ATOM 2430 C CA . ASN A 1 301 ? 25.047 -2.225 -54.194 1.00 73.50 301 ASN A CA 1
ATOM 2431 C C . ASN A 1 301 ? 25.208 -1.015 -55.138 1.00 73.50 301 ASN A C 1
ATOM 2433 O O . ASN A 1 301 ? 24.211 -0.537 -55.669 1.00 73.50 301 ASN A O 1
ATOM 2437 N N . GLU A 1 302 ? 26.442 -0.566 -55.402 1.00 72.81 302 GLU A N 1
ATOM 2438 C CA . GLU A 1 302 ? 26.758 0.596 -56.255 1.00 72.81 302 GLU A CA 1
ATOM 2439 C C . GLU A 1 302 ? 26.234 0.467 -57.698 1.00 72.81 302 GLU A C 1
ATOM 2441 O O . GLU A 1 302 ? 25.942 1.480 -58.324 1.00 72.81 302 GLU A O 1
ATOM 2446 N N . LYS A 1 303 ? 26.123 -0.763 -58.227 1.00 71.94 303 LYS A N 1
ATOM 2447 C CA . LYS A 1 303 ? 25.729 -1.040 -59.624 1.00 71.94 303 LYS A CA 1
ATOM 2448 C C . LYS A 1 303 ? 24.391 -1.756 -59.795 1.00 71.94 303 LYS A C 1
ATOM 2450 O O . LYS A 1 303 ? 24.113 -2.364 -60.831 1.00 71.94 303 LYS A O 1
ATOM 2455 N N . LEU A 1 304 ? 23.576 -1.773 -58.742 1.00 72.94 304 LEU A N 1
ATOM 2456 C CA . LEU A 1 304 ? 22.412 -2.650 -58.687 1.00 72.94 304 LEU A CA 1
ATOM 2457 C C . LEU A 1 304 ? 21.420 -2.376 -59.826 1.00 72.94 304 LEU A C 1
ATOM 2459 O O . LEU A 1 304 ? 20.846 -3.315 -60.382 1.00 72.94 304 LEU A O 1
ATOM 2463 N N . PHE A 1 305 ? 21.197 -1.107 -60.168 1.00 71.62 305 PHE A N 1
ATOM 2464 C CA . PHE A 1 305 ? 20.183 -0.754 -61.156 1.00 71.62 305 PHE A CA 1
ATOM 2465 C C . PHE A 1 305 ? 20.652 -1.035 -62.582 1.00 71.62 305 PHE A C 1
ATOM 2467 O O . PHE A 1 305 ? 19.852 -1.551 -63.368 1.00 71.62 305 PHE A O 1
ATOM 2474 N N . SER A 1 306 ? 21.927 -0.790 -62.910 1.00 72.44 306 SER A N 1
ATOM 2475 C CA . SER A 1 306 ? 22.462 -1.176 -64.223 1.00 72.44 306 SER A CA 1
ATOM 2476 C C . SER A 1 306 ? 22.507 -2.693 -64.379 1.00 72.44 306 SER A C 1
ATOM 2478 O O . SER A 1 306 ? 22.101 -3.204 -65.420 1.00 72.44 306 SER A O 1
ATOM 2480 N N . ASP A 1 307 ? 22.893 -3.428 -63.332 1.00 77.31 307 ASP A N 1
ATOM 2481 C CA . ASP A 1 307 ? 22.929 -4.893 -63.365 1.00 77.31 307 ASP A CA 1
ATOM 2482 C C . ASP A 1 307 ? 21.528 -5.494 -63.582 1.00 77.31 307 ASP A C 1
ATOM 2484 O O . ASP A 1 307 ? 21.361 -6.440 -64.358 1.00 77.31 307 ASP A O 1
ATOM 2488 N N . ILE A 1 308 ? 20.495 -4.937 -62.935 1.00 77.19 308 ILE A N 1
ATOM 2489 C CA . ILE A 1 308 ? 19.098 -5.347 -63.154 1.00 77.19 308 ILE A CA 1
ATOM 2490 C C . ILE A 1 308 ? 18.638 -4.973 -64.567 1.00 77.19 308 ILE A C 1
ATOM 2492 O O . ILE A 1 308 ? 17.975 -5.783 -65.224 1.00 77.19 308 ILE A O 1
ATOM 2496 N N . TYR A 1 309 ? 18.982 -3.777 -65.050 1.00 75.44 309 TYR A N 1
ATOM 2497 C CA . TYR A 1 309 ? 18.612 -3.331 -66.389 1.00 75.44 309 TYR A CA 1
ATOM 2498 C C . TYR A 1 309 ? 19.220 -4.228 -67.474 1.00 75.44 309 TYR A C 1
ATOM 2500 O O . TYR A 1 309 ? 18.485 -4.754 -68.311 1.00 75.44 309 TYR A O 1
ATOM 2508 N N . ASP A 1 310 ? 20.532 -4.461 -67.443 1.00 75.62 310 ASP A N 1
ATOM 2509 C CA . ASP A 1 310 ? 21.220 -5.278 -68.443 1.00 75.62 310 ASP A CA 1
ATOM 2510 C C . ASP A 1 310 ? 20.766 -6.743 -68.387 1.00 75.62 310 ASP A C 1
ATOM 2512 O O . ASP A 1 310 ? 20.526 -7.364 -69.426 1.00 75.62 310 ASP A O 1
ATOM 2516 N N . ARG A 1 311 ? 20.575 -7.301 -67.183 1.00 78.62 311 ARG A N 1
ATOM 2517 C CA . ARG A 1 311 ? 20.151 -8.697 -67.023 1.00 78.62 311 ARG A CA 1
ATOM 2518 C C . ARG A 1 311 ? 18.704 -8.913 -67.452 1.00 78.62 311 ARG A C 1
ATOM 2520 O O . ARG A 1 311 ? 18.419 -9.827 -68.229 1.00 78.62 311 ARG A O 1
ATOM 2527 N N . GLU A 1 312 ? 17.782 -8.098 -66.943 1.00 77.38 312 GLU A N 1
ATOM 2528 C CA . GLU A 1 312 ? 16.350 -8.376 -67.040 1.00 77.38 312 GLU A CA 1
ATOM 2529 C C . GLU A 1 312 ? 15.633 -7.533 -68.102 1.00 77.38 312 GLU A C 1
ATOM 2531 O O . GLU A 1 312 ? 14.744 -8.041 -68.789 1.00 77.38 312 GLU A O 1
ATOM 2536 N N . VAL A 1 313 ? 15.994 -6.262 -68.267 1.00 74.31 313 VAL A N 1
ATOM 2537 C CA . VAL A 1 313 ? 15.250 -5.335 -69.134 1.00 74.31 313 VAL A CA 1
ATOM 2538 C C . VAL A 1 313 ? 15.789 -5.369 -70.564 1.00 74.31 313 VAL A C 1
ATOM 2540 O O . VAL A 1 313 ? 15.019 -5.597 -71.499 1.00 74.31 313 VAL A O 1
ATOM 2543 N N . ARG A 1 314 ? 17.107 -5.246 -70.747 1.00 75.75 314 A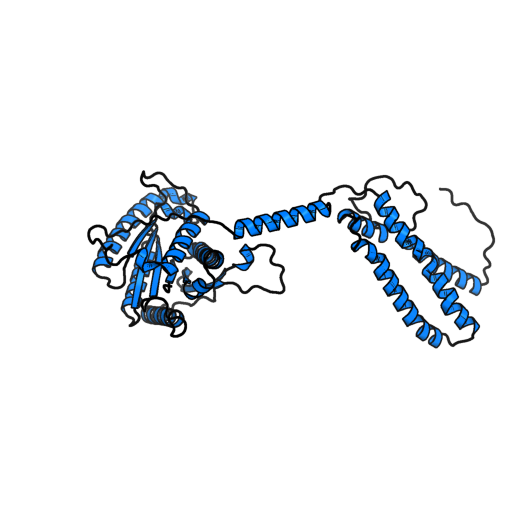RG A N 1
ATOM 2544 C CA . ARG A 1 314 ? 17.771 -5.223 -72.061 1.00 75.75 314 ARG A CA 1
ATOM 2545 C C . ARG A 1 314 ? 17.537 -6.506 -72.856 1.00 75.75 314 ARG A C 1
ATOM 2547 O O . ARG A 1 314 ? 17.039 -6.455 -73.975 1.00 75.75 314 ARG A O 1
ATOM 2554 N N . THR A 1 315 ? 17.737 -7.663 -72.226 1.00 75.56 315 THR A N 1
ATOM 2555 C CA . THR A 1 315 ? 17.490 -8.981 -72.839 1.00 75.56 315 THR A CA 1
ATOM 2556 C C . THR A 1 315 ? 16.044 -9.166 -73.325 1.00 75.56 315 THR A C 1
ATOM 2558 O O . THR A 1 315 ? 15.794 -9.912 -74.273 1.00 75.56 315 THR A O 1
ATOM 2561 N N . ARG A 1 316 ? 15.066 -8.526 -72.668 1.00 75.38 316 ARG A N 1
ATOM 2562 C CA . ARG A 1 316 ? 13.638 -8.613 -73.023 1.00 75.38 316 ARG A CA 1
ATOM 2563 C C . ARG A 1 316 ? 13.233 -7.576 -74.074 1.00 75.38 316 ARG A C 1
ATOM 2565 O O . ARG A 1 316 ? 12.396 -7.887 -74.922 1.00 75.38 316 ARG A O 1
ATOM 2572 N N . LEU A 1 317 ? 13.861 -6.398 -74.062 1.00 72.75 317 LEU A N 1
ATOM 2573 C CA . LEU A 1 317 ? 13.733 -5.383 -75.112 1.00 72.75 317 LEU A CA 1
ATOM 2574 C C . LEU A 1 317 ? 14.285 -5.888 -76.451 1.00 72.75 317 LEU A C 1
ATOM 2576 O O . LEU A 1 317 ? 13.589 -5.796 -77.459 1.00 72.75 317 LEU A O 1
ATOM 2580 N N . ASP A 1 318 ? 15.453 -6.537 -76.446 1.00 76.81 318 ASP A N 1
ATOM 2581 C CA . ASP A 1 318 ? 16.067 -7.132 -77.646 1.00 76.81 318 ASP A CA 1
ATOM 2582 C C . ASP A 1 318 ? 15.199 -8.244 -78.275 1.00 76.81 318 ASP A C 1
ATOM 2584 O O . ASP A 1 318 ? 15.346 -8.590 -79.448 1.00 76.81 318 ASP A O 1
ATOM 2588 N N . ARG A 1 319 ? 14.258 -8.803 -77.502 1.00 76.31 319 ARG A N 1
ATOM 2589 C CA . ARG A 1 319 ? 13.292 -9.825 -77.937 1.00 76.31 319 ARG A CA 1
ATOM 2590 C C . ARG A 1 319 ? 11.949 -9.251 -78.413 1.00 76.31 319 ARG A C 1
ATOM 2592 O O . ARG A 1 319 ? 11.039 -10.034 -78.676 1.00 76.31 319 ARG A O 1
ATOM 2599 N N . ASN A 1 320 ? 11.812 -7.926 -78.543 1.00 73.56 320 ASN A N 1
ATOM 2600 C CA . ASN A 1 320 ? 10.585 -7.233 -78.974 1.00 73.56 320 ASN A CA 1
ATOM 2601 C C . ASN A 1 320 ? 9.332 -7.564 -78.133 1.00 73.56 320 ASN A C 1
ATOM 2603 O O . ASN A 1 320 ? 8.210 -7.575 -78.647 1.00 73.56 320 ASN A O 1
ATOM 2607 N N . ILE A 1 321 ? 9.496 -7.838 -76.835 1.00 78.12 321 ILE A N 1
ATOM 2608 C CA . ILE A 1 321 ? 8.356 -8.048 -75.932 1.00 78.12 321 ILE A CA 1
ATOM 2609 C C . ILE A 1 321 ? 7.659 -6.692 -75.688 1.00 78.12 321 ILE A C 1
ATOM 2611 O O . ILE A 1 321 ? 8.345 -5.689 -75.478 1.00 78.12 321 ILE A O 1
ATOM 2615 N N . PRO A 1 322 ? 6.311 -6.617 -75.693 1.00 79.00 322 PRO A N 1
ATOM 2616 C CA . PRO A 1 322 ? 5.595 -5.382 -75.383 1.00 79.00 322 PRO A CA 1
ATOM 2617 C C . PRO A 1 322 ? 5.992 -4.824 -74.012 1.00 79.00 322 PRO A C 1
ATOM 2619 O O . PRO A 1 322 ? 6.012 -5.551 -73.020 1.00 79.00 322 PRO A O 1
ATOM 2622 N N . GLN A 1 323 ? 6.254 -3.517 -73.936 1.00 73.25 323 GLN A N 1
ATOM 2623 C CA . GLN A 1 323 ? 6.730 -2.851 -72.714 1.00 73.25 323 GLN A CA 1
ATOM 2624 C C . GLN A 1 323 ? 5.826 -3.099 -71.496 1.00 73.25 323 GLN A C 1
ATOM 2626 O O . GLN A 1 323 ? 6.318 -3.301 -70.391 1.00 73.25 323 GLN A O 1
ATOM 2631 N N . THR A 1 324 ? 4.508 -3.159 -71.696 1.00 72.25 324 THR A N 1
ATOM 2632 C CA . THR A 1 324 ? 3.530 -3.468 -70.640 1.00 72.25 324 THR A CA 1
ATOM 2633 C C . THR A 1 324 ? 3.716 -4.862 -70.043 1.00 72.25 324 THR A C 1
ATOM 2635 O O . THR A 1 324 ? 3.510 -5.051 -68.846 1.00 72.25 324 THR A O 1
ATOM 2638 N N . GLN A 1 325 ? 4.144 -5.829 -70.853 1.00 73.44 325 GLN A N 1
ATOM 2639 C CA . GLN A 1 325 ? 4.417 -7.194 -70.418 1.00 73.44 325 GLN A CA 1
ATOM 2640 C C . GLN A 1 325 ? 5.791 -7.303 -69.738 1.00 73.44 325 GLN A C 1
ATOM 2642 O O . GLN A 1 325 ? 5.911 -7.982 -68.724 1.00 73.44 325 GLN A O 1
ATOM 2647 N N . ILE A 1 326 ? 6.793 -6.550 -70.210 1.00 74.44 326 ILE A N 1
ATOM 2648 C CA . ILE A 1 326 ? 8.101 -6.436 -69.541 1.00 74.44 326 ILE A CA 1
ATOM 2649 C C . ILE A 1 326 ? 7.935 -5.856 -68.130 1.00 74.44 326 ILE A C 1
ATOM 2651 O O . ILE A 1 326 ? 8.468 -6.413 -67.175 1.00 74.44 326 ILE A O 1
ATOM 2655 N N . VAL A 1 327 ? 7.162 -4.777 -67.973 1.00 77.19 327 VAL A N 1
ATOM 2656 C CA . VAL A 1 327 ? 6.914 -4.159 -66.658 1.00 77.19 327 VAL A CA 1
ATOM 2657 C C . VAL A 1 327 ? 6.224 -5.138 -65.706 1.00 77.19 327 VAL A C 1
ATOM 2659 O O . VAL A 1 327 ? 6.644 -5.261 -64.558 1.00 77.19 327 VAL A O 1
ATOM 2662 N N . ALA A 1 328 ? 5.212 -5.874 -66.178 1.00 77.38 328 ALA A N 1
ATOM 2663 C CA . ALA A 1 328 ? 4.501 -6.858 -65.361 1.00 77.38 328 ALA A CA 1
ATOM 2664 C C . ALA A 1 328 ? 5.403 -8.016 -64.888 1.00 77.38 328 ALA A C 1
ATOM 2666 O O . ALA A 1 328 ? 5.232 -8.512 -63.777 1.00 77.38 328 ALA A O 1
ATOM 2667 N N . GLU A 1 329 ? 6.373 -8.432 -65.706 1.00 79.12 329 GLU A N 1
ATOM 2668 C CA . GLU A 1 329 ? 7.311 -9.512 -65.374 1.00 79.12 329 GLU A CA 1
ATOM 2669 C C . GLU A 1 329 ? 8.499 -9.048 -64.516 1.00 79.12 329 GLU A C 1
ATOM 2671 O O . GLU A 1 329 ? 8.997 -9.812 -63.689 1.00 79.12 329 GLU A O 1
ATOM 2676 N N . VAL A 1 330 ? 8.951 -7.802 -64.684 1.00 81.56 330 VAL A N 1
ATOM 2677 C CA . VAL A 1 330 ? 10.100 -7.240 -63.954 1.00 81.56 330 VAL A CA 1
ATOM 2678 C C . VAL A 1 330 ? 9.697 -6.697 -62.581 1.00 81.56 330 VAL A C 1
ATOM 2680 O O . VAL A 1 330 ? 10.479 -6.818 -61.640 1.00 81.56 330 VAL A O 1
ATOM 2683 N N . ALA A 1 331 ? 8.478 -6.171 -62.418 1.00 79.69 331 ALA A N 1
ATOM 2684 C CA . ALA A 1 331 ? 7.974 -5.664 -61.136 1.00 79.69 331 ALA A CA 1
ATOM 2685 C C . ALA A 1 331 ? 8.167 -6.634 -59.944 1.00 79.69 331 ALA A C 1
ATOM 2687 O O . ALA A 1 331 ? 8.763 -6.223 -58.948 1.00 79.69 331 ALA A O 1
ATOM 2688 N N . PRO A 1 332 ? 7.781 -7.927 -60.013 1.00 84.62 332 PRO A N 1
ATOM 2689 C CA . PRO A 1 332 ? 7.997 -8.852 -58.897 1.00 84.62 332 PRO A CA 1
ATOM 2690 C C . PRO A 1 332 ? 9.480 -9.174 -58.640 1.00 84.62 332 PRO A C 1
ATOM 2692 O O . PRO A 1 332 ? 9.849 -9.514 -57.514 1.00 84.62 332 PRO A O 1
ATOM 2695 N N . ILE A 1 333 ? 10.341 -9.081 -59.662 1.00 82.75 333 ILE A N 1
ATOM 2696 C CA . ILE A 1 333 ? 11.794 -9.262 -59.521 1.00 82.75 333 ILE A CA 1
ATOM 2697 C C . ILE A 1 333 ? 12.383 -8.062 -58.774 1.00 82.75 333 ILE A C 1
ATOM 2699 O O . ILE A 1 333 ? 13.149 -8.246 -57.828 1.00 82.75 333 ILE A O 1
ATOM 2703 N N . LEU A 1 334 ? 11.965 -6.851 -59.144 1.00 80.81 334 LEU A N 1
ATOM 2704 C CA . LEU A 1 334 ? 12.375 -5.615 -58.488 1.00 80.81 334 LEU A CA 1
ATOM 2705 C C . LEU A 1 334 ? 11.922 -5.580 -57.022 1.00 80.81 334 LEU A C 1
ATOM 2707 O O . LEU A 1 334 ? 12.734 -5.304 -56.146 1.00 80.81 334 LEU A O 1
ATOM 2711 N N . ASP A 1 335 ? 10.676 -5.963 -56.727 1.00 82.81 335 ASP A N 1
ATOM 2712 C CA . ASP A 1 335 ? 10.167 -6.051 -55.350 1.00 82.81 335 ASP A CA 1
ATOM 2713 C C . ASP A 1 335 ? 10.979 -7.024 -54.482 1.00 82.81 335 ASP A C 1
ATOM 2715 O O . ASP A 1 335 ? 11.190 -6.796 -53.286 1.00 82.81 335 ASP A O 1
ATOM 2719 N N . LYS A 1 336 ? 11.440 -8.136 -55.067 1.00 85.50 336 LYS A N 1
ATOM 2720 C CA . LYS A 1 336 ? 12.280 -9.114 -54.367 1.00 85.50 336 LYS A CA 1
ATOM 2721 C C . LYS A 1 336 ? 13.671 -8.550 -54.073 1.00 85.50 336 LYS A C 1
ATOM 2723 O O . LYS A 1 336 ? 14.181 -8.771 -52.975 1.00 85.50 336 LYS A O 1
ATOM 2728 N N . GLU A 1 337 ? 14.257 -7.817 -55.015 1.00 81.12 337 GLU A N 1
ATOM 2729 C CA . GLU A 1 337 ? 15.545 -7.140 -54.825 1.00 81.12 337 GLU A CA 1
ATOM 2730 C C . GLU A 1 337 ? 15.448 -6.005 -53.802 1.00 81.12 337 GLU A C 1
ATOM 2732 O O . GLU A 1 337 ? 16.295 -5.917 -52.919 1.00 81.12 337 GLU A O 1
ATOM 2737 N N . ILE A 1 338 ? 14.370 -5.216 -53.819 1.00 82.00 338 ILE A N 1
ATOM 2738 C CA . ILE A 1 338 ? 14.110 -4.187 -52.800 1.00 82.00 338 ILE A CA 1
ATOM 2739 C C . ILE A 1 338 ? 14.014 -4.828 -51.410 1.00 82.00 338 ILE A C 1
ATOM 2741 O O . ILE A 1 338 ? 14.662 -4.368 -50.475 1.00 82.00 338 ILE A O 1
ATOM 2745 N N . LYS A 1 339 ? 13.279 -5.938 -51.258 1.00 83.88 339 LYS A N 1
ATOM 2746 C CA . LYS A 1 339 ? 13.205 -6.662 -49.975 1.00 83.88 339 LYS A CA 1
ATOM 2747 C C . LYS A 1 339 ? 14.560 -7.216 -49.527 1.00 83.88 339 LYS A C 1
ATOM 2749 O O . LYS A 1 339 ? 14.844 -7.215 -48.328 1.00 83.88 339 LYS A O 1
ATOM 2754 N N . ARG A 1 340 ? 15.389 -7.698 -50.462 1.00 86.19 340 ARG A N 1
ATOM 2755 C CA . ARG A 1 340 ? 16.763 -8.141 -50.170 1.00 86.19 340 ARG A CA 1
ATOM 2756 C C . ARG A 1 340 ? 17.600 -6.971 -49.659 1.00 86.19 340 ARG A C 1
ATOM 2758 O O . ARG A 1 340 ? 18.197 -7.096 -48.594 1.00 86.19 340 ARG A O 1
ATOM 2765 N N . LEU A 1 341 ? 17.570 -5.840 -50.363 1.00 81.56 341 LEU A N 1
ATOM 2766 C CA . LEU A 1 341 ? 18.260 -4.615 -49.969 1.00 81.56 341 LEU A CA 1
ATOM 2767 C C . LEU A 1 341 ? 17.831 -4.138 -48.587 1.00 81.56 341 LEU A C 1
ATOM 2769 O O . LEU A 1 341 ? 18.687 -3.891 -47.749 1.00 81.56 341 LEU A O 1
ATOM 2773 N N . THR A 1 342 ? 16.527 -4.058 -48.306 1.00 81.69 342 THR A N 1
ATOM 2774 C CA . THR A 1 342 ? 16.032 -3.648 -46.983 1.00 81.69 342 THR A CA 1
ATOM 2775 C C . THR A 1 342 ? 16.619 -4.521 -45.876 1.00 81.69 342 THR A C 1
ATOM 2777 O O . THR A 1 342 ? 17.045 -4.007 -44.845 1.00 81.69 342 THR A O 1
ATOM 2780 N N . LYS A 1 343 ? 16.698 -5.838 -46.097 1.00 84.12 343 LYS A N 1
ATOM 2781 C CA . LYS A 1 343 ? 17.281 -6.768 -45.126 1.00 84.12 343 LYS A CA 1
ATOM 2782 C C . LYS A 1 343 ? 18.792 -6.577 -44.961 1.00 84.12 343 LYS A C 1
ATOM 2784 O O . LYS A 1 343 ? 19.290 -6.709 -43.849 1.00 84.12 343 LYS A O 1
ATOM 2789 N N . GLU A 1 344 ? 19.513 -6.282 -46.039 1.00 81.62 344 GLU A N 1
ATOM 2790 C CA . GLU A 1 344 ? 20.956 -6.010 -45.996 1.00 81.62 344 GLU A CA 1
ATOM 2791 C C . GLU A 1 344 ? 21.266 -4.682 -45.307 1.00 81.62 344 GLU A C 1
ATOM 2793 O O . GLU A 1 344 ? 22.089 -4.657 -44.394 1.00 81.62 344 GLU A O 1
ATOM 2798 N N . PHE A 1 345 ? 20.537 -3.617 -45.649 1.00 81.12 345 PHE A N 1
ATOM 2799 C CA . PHE A 1 345 ? 20.639 -2.324 -44.978 1.00 81.12 345 PHE A CA 1
ATOM 2800 C C . PHE A 1 345 ? 20.284 -2.417 -43.494 1.00 81.12 345 PHE A C 1
ATOM 2802 O O . PHE A 1 345 ? 20.860 -1.689 -42.709 1.00 81.12 345 PHE A O 1
ATOM 2809 N N . GLN A 1 346 ? 19.399 -3.322 -43.073 1.00 82.94 346 GLN A N 1
ATOM 2810 C CA . GLN A 1 346 ? 19.074 -3.535 -41.654 1.00 82.94 346 GLN A CA 1
ATOM 2811 C C . GLN A 1 346 ? 19.989 -4.553 -40.953 1.00 82.94 346 GLN A C 1
ATOM 2813 O O . GLN A 1 346 ? 19.886 -4.740 -39.739 1.00 82.94 346 GLN A O 1
ATOM 2818 N N . GLY A 1 347 ? 20.882 -5.226 -41.686 1.00 82.06 347 GLY A N 1
ATOM 2819 C CA . GLY A 1 347 ? 21.681 -6.339 -41.173 1.00 82.06 347 GLY A CA 1
ATOM 2820 C C . GLY A 1 347 ? 22.591 -5.956 -40.003 1.00 82.06 347 GLY A C 1
ATOM 2821 O O . GLY A 1 347 ? 22.738 -6.736 -39.061 1.00 82.06 347 GLY A O 1
ATOM 2822 N N . TYR A 1 348 ? 23.124 -4.729 -40.009 1.00 82.75 348 TYR A N 1
ATOM 2823 C CA . TYR A 1 348 ? 24.019 -4.223 -38.961 1.00 82.75 348 TYR A CA 1
ATOM 2824 C C . TYR A 1 348 ? 23.333 -4.082 -37.588 1.00 82.75 348 TYR A C 1
ATOM 2826 O O . TYR A 1 348 ? 24.001 -4.106 -36.556 1.00 82.75 348 TYR A O 1
ATOM 2834 N N . LEU A 1 349 ? 21.995 -3.996 -37.534 1.00 82.25 349 LEU A N 1
ATOM 2835 C CA . LEU A 1 349 ? 21.254 -3.915 -36.267 1.00 82.25 349 LEU A CA 1
ATOM 2836 C C . LEU A 1 349 ? 21.431 -5.180 -35.414 1.00 82.25 349 LEU A C 1
ATOM 2838 O O . LEU A 1 349 ? 21.408 -5.113 -34.182 1.00 82.25 349 LEU A O 1
ATOM 2842 N N . SER A 1 350 ? 21.635 -6.323 -36.074 1.00 81.19 350 SER A N 1
ATOM 2843 C CA . SER A 1 350 ? 21.839 -7.625 -35.429 1.00 81.19 350 SER A CA 1
ATOM 2844 C C . SER A 1 350 ? 23.308 -7.919 -35.105 1.00 81.19 350 SER A C 1
ATOM 2846 O O . SER A 1 350 ? 23.595 -8.956 -34.508 1.00 81.19 350 SER A O 1
ATOM 2848 N N . ASP A 1 351 ? 24.236 -7.038 -35.490 1.00 81.12 351 ASP A N 1
ATOM 2849 C CA . ASP A 1 351 ? 25.657 -7.214 -35.208 1.00 81.12 351 ASP A CA 1
ATOM 2850 C C . ASP A 1 351 ? 25.932 -6.999 -33.710 1.00 81.12 351 ASP A C 1
ATOM 2852 O O . ASP A 1 351 ? 25.546 -5.980 -33.129 1.00 81.12 351 ASP A O 1
ATOM 2856 N N . GLN A 1 352 ? 26.565 -7.986 -33.071 1.00 77.56 352 GLN A N 1
ATOM 2857 C CA . GLN A 1 352 ? 26.951 -7.938 -31.655 1.00 77.56 352 GLN A CA 1
ATOM 2858 C C . GLN A 1 352 ? 28.293 -7.228 -31.432 1.00 77.56 352 GLN A C 1
ATOM 2860 O O . GLN A 1 352 ? 28.662 -6.967 -30.291 1.00 77.56 352 GLN A O 1
ATOM 2865 N N . THR A 1 353 ? 29.037 -6.938 -32.502 1.00 80.75 353 THR A N 1
ATOM 2866 C CA . THR A 1 353 ? 30.316 -6.212 -32.447 1.00 80.75 353 THR A CA 1
ATOM 2867 C C . THR A 1 353 ? 30.143 -4.690 -32.476 1.00 80.75 353 THR A C 1
ATOM 2869 O O . THR A 1 353 ? 31.102 -3.957 -32.205 1.00 80.75 353 THR A O 1
ATOM 2872 N N . LEU A 1 354 ? 28.922 -4.230 -32.779 1.00 79.69 354 LEU A N 1
ATOM 2873 C CA . LEU A 1 354 ? 28.534 -2.825 -32.789 1.00 79.69 354 LEU A CA 1
ATOM 2874 C C . LEU A 1 354 ? 27.753 -2.460 -31.524 1.00 79.69 354 LEU A C 1
ATOM 2876 O O . LEU A 1 354 ? 26.766 -3.121 -31.190 1.00 79.69 354 LEU A O 1
ATOM 2880 N N . SER A 1 355 ? 28.166 -1.381 -30.862 1.00 82.69 355 SER A N 1
ATOM 2881 C CA . SER A 1 355 ? 27.419 -0.765 -29.763 1.00 82.69 355 SER A CA 1
ATOM 2882 C C . SER A 1 355 ? 26.145 -0.073 -30.259 1.00 82.69 355 SER A C 1
ATOM 2884 O O . SER A 1 355 ? 25.952 0.149 -31.458 1.00 82.69 355 SER A O 1
ATOM 2886 N N . LEU A 1 356 ? 25.239 0.283 -29.348 1.00 82.38 356 LEU A N 1
ATOM 2887 C CA . LEU A 1 356 ? 24.006 0.978 -29.723 1.00 82.38 356 LEU A CA 1
ATOM 2888 C C . LEU A 1 356 ? 24.276 2.393 -30.288 1.00 82.38 356 LEU A C 1
ATOM 2890 O O . LEU A 1 356 ? 23.699 2.718 -31.332 1.00 82.38 356 LEU A O 1
ATOM 2894 N N . PRO A 1 357 ? 25.199 3.193 -29.711 1.00 83.94 357 PRO A N 1
ATOM 2895 C CA . PRO A 1 357 ? 25.706 4.414 -30.343 1.00 83.94 357 PRO A CA 1
ATOM 2896 C C . PRO A 1 357 ? 26.306 4.181 -31.734 1.00 83.94 357 PRO A C 1
ATOM 2898 O O . PRO A 1 357 ? 26.005 4.925 -32.664 1.00 83.94 357 PRO A O 1
ATOM 2901 N N . GLU A 1 358 ? 27.081 3.109 -31.925 1.00 83.56 358 GLU A N 1
ATOM 2902 C CA . GLU A 1 358 ? 27.651 2.762 -33.235 1.00 83.56 358 GLU A CA 1
ATOM 2903 C C . GLU A 1 358 ? 26.570 2.410 -34.263 1.00 83.56 358 GLU A C 1
ATOM 2905 O O . GLU A 1 358 ? 26.666 2.816 -35.421 1.00 83.56 358 GLU A O 1
ATOM 2910 N N . LYS A 1 359 ? 25.504 1.711 -33.860 1.00 85.81 359 LYS A N 1
ATOM 2911 C CA . LYS A 1 359 ? 24.354 1.409 -34.729 1.00 85.81 359 LYS A CA 1
ATOM 2912 C C . LYS A 1 359 ? 23.588 2.671 -35.123 1.00 85.81 359 LYS A C 1
ATOM 2914 O O . LYS A 1 359 ? 23.191 2.795 -36.281 1.00 85.81 359 LYS A O 1
ATOM 2919 N N . LYS A 1 360 ? 23.401 3.609 -34.189 1.00 83.81 360 LYS A N 1
ATOM 2920 C CA . LYS A 1 360 ? 22.795 4.922 -34.462 1.00 83.81 360 LYS A CA 1
ATOM 2921 C C . LYS A 1 360 ? 23.646 5.716 -35.455 1.00 83.81 360 LYS A C 1
ATOM 2923 O O . LYS A 1 360 ? 23.133 6.130 -36.488 1.00 83.81 360 LYS A O 1
ATOM 2928 N N . ALA A 1 361 ? 24.947 5.819 -35.198 1.00 84.44 361 ALA A N 1
ATOM 2929 C CA . ALA A 1 361 ? 25.889 6.508 -36.072 1.00 84.44 361 ALA A CA 1
ATOM 2930 C C . ALA A 1 361 ? 25.984 5.857 -37.469 1.00 84.44 361 ALA A C 1
ATOM 2932 O O . ALA A 1 361 ? 26.069 6.559 -38.473 1.00 84.44 361 ALA A O 1
ATOM 2933 N N . THR A 1 362 ? 25.897 4.522 -37.554 1.00 84.69 362 THR A N 1
ATOM 2934 C CA . THR A 1 362 ? 25.839 3.778 -38.830 1.00 84.69 362 THR A CA 1
ATOM 2935 C C . THR A 1 362 ? 24.590 4.135 -39.625 1.00 84.69 362 THR A C 1
ATOM 2937 O O . THR A 1 362 ? 24.678 4.339 -40.833 1.00 84.69 362 THR A O 1
ATOM 2940 N N . LEU A 1 363 ? 23.434 4.247 -38.960 1.00 85.12 363 LEU A N 1
ATOM 2941 C CA . LEU A 1 363 ? 22.195 4.677 -39.606 1.00 85.12 363 LEU A CA 1
ATOM 2942 C C . LEU A 1 363 ? 22.300 6.115 -40.117 1.00 85.12 363 LEU A C 1
ATOM 2944 O O . LEU A 1 363 ? 21.973 6.364 -41.273 1.00 85.12 363 LEU A O 1
ATOM 2948 N N . ALA A 1 364 ? 22.776 7.035 -39.275 1.00 82.81 364 ALA A N 1
ATOM 2949 C CA . ALA A 1 364 ? 22.945 8.437 -39.641 1.00 82.81 364 ALA A CA 1
ATOM 2950 C C . ALA A 1 364 ? 23.865 8.573 -40.863 1.00 82.81 364 ALA A C 1
ATOM 2952 O O . ALA A 1 364 ? 23.479 9.162 -41.870 1.00 82.81 364 ALA A O 1
ATOM 2953 N N . GLN A 1 365 ? 25.019 7.897 -40.852 1.00 81.31 365 GLN A N 1
ATOM 2954 C CA . GLN A 1 365 ? 25.951 7.914 -41.978 1.00 81.31 365 GLN A CA 1
ATOM 2955 C C . GLN A 1 365 ? 25.388 7.231 -43.243 1.00 81.31 365 GLN A C 1
ATOM 2957 O O . GLN A 1 365 ? 25.671 7.692 -44.348 1.00 81.31 365 GLN A O 1
ATOM 2962 N N . LEU A 1 366 ? 24.572 6.173 -43.120 1.00 81.25 366 LEU A N 1
ATOM 2963 C CA . LEU A 1 366 ? 23.853 5.570 -44.258 1.00 81.25 366 LEU A CA 1
ATOM 2964 C C . LEU A 1 366 ? 22.836 6.533 -44.883 1.00 81.25 366 LEU A C 1
ATOM 2966 O O . LEU A 1 366 ? 22.682 6.546 -46.103 1.00 81.25 366 LEU A O 1
ATOM 2970 N N . LEU A 1 367 ? 22.139 7.312 -44.055 1.00 78.75 367 LEU A N 1
ATOM 2971 C CA . LEU A 1 367 ? 21.152 8.303 -44.490 1.00 78.75 367 LEU A CA 1
ATOM 2972 C C . LEU A 1 367 ? 21.794 9.616 -44.964 1.00 78.75 367 LEU A C 1
ATOM 2974 O O . LEU A 1 367 ? 21.120 10.420 -45.603 1.00 78.75 367 LEU A O 1
ATOM 2978 N N . GLY A 1 368 ? 23.084 9.821 -44.686 1.00 72.75 368 GLY A N 1
ATOM 2979 C CA . GLY A 1 368 ? 23.776 11.082 -44.949 1.00 72.75 368 GLY A CA 1
ATOM 2980 C C . GLY A 1 368 ? 23.411 12.191 -43.958 1.00 72.75 368 GLY A C 1
ATOM 2981 O O . GLY A 1 368 ? 23.546 13.365 -44.291 1.00 72.75 368 GLY A O 1
ATOM 2982 N N . GLU A 1 369 ? 22.932 11.827 -42.767 1.00 78.00 369 GLU A N 1
ATOM 2983 C CA . GLU A 1 369 ? 22.647 12.747 -41.667 1.00 78.00 369 GLU A CA 1
ATOM 2984 C C . GLU A 1 369 ? 23.874 12.903 -40.757 1.00 78.00 369 GLU A C 1
ATOM 2986 O O . GLU A 1 369 ? 24.637 11.956 -40.543 1.00 78.00 369 GLU A O 1
ATOM 2991 N N . ASP A 1 370 ? 24.051 14.103 -40.202 1.00 71.12 370 ASP A N 1
ATOM 2992 C CA . ASP A 1 370 ? 25.068 14.359 -39.183 1.00 71.12 370 ASP A CA 1
ATOM 2993 C C . ASP A 1 370 ? 24.648 13.720 -37.847 1.00 71.12 370 ASP A C 1
ATOM 2995 O O . ASP A 1 370 ? 23.492 13.821 -37.430 1.00 71.12 370 ASP A O 1
ATOM 2999 N N . ASP A 1 371 ? 25.597 13.098 -37.140 1.00 78.69 371 ASP A N 1
ATOM 3000 C CA . ASP A 1 371 ? 25.392 12.586 -35.782 1.00 78.69 371 ASP A CA 1
ATOM 3001 C C . ASP A 1 371 ? 26.420 13.201 -34.829 1.00 78.69 371 ASP A C 1
ATOM 3003 O O . ASP A 1 371 ? 27.622 13.157 -35.085 1.00 78.69 371 ASP A O 1
ATOM 3007 N N . GLU A 1 372 ? 25.948 13.754 -33.712 1.00 78.44 372 GLU A N 1
ATOM 3008 C CA . GLU A 1 372 ? 26.785 14.402 -32.693 1.00 78.44 372 GLU A CA 1
ATOM 3009 C C . GLU A 1 372 ? 27.807 13.447 -32.047 1.00 78.44 372 GLU A C 1
ATOM 3011 O O . GLU A 1 372 ? 28.819 13.901 -31.517 1.00 78.44 372 GLU A O 1
ATOM 3016 N N . LEU A 1 373 ? 27.569 12.131 -32.106 1.00 77.44 373 LEU A N 1
ATOM 3017 C CA . LEU A 1 373 ? 28.440 11.106 -31.523 1.00 77.44 373 LEU A CA 1
ATOM 3018 C C . LEU A 1 373 ? 29.656 10.786 -32.405 1.00 77.44 373 LEU A C 1
ATOM 3020 O O . LEU A 1 373 ? 30.605 10.154 -31.941 1.00 77.44 373 LEU A O 1
ATOM 3024 N N . LEU A 1 374 ? 29.635 11.173 -33.683 1.00 76.81 374 LEU A N 1
ATOM 3025 C CA . LEU A 1 374 ? 30.711 10.893 -34.630 1.00 76.81 374 LEU A CA 1
ATOM 3026 C C . LEU A 1 374 ? 31.894 11.840 -34.391 1.00 76.81 374 LEU A C 1
ATOM 3028 O O . LEU A 1 374 ? 31.837 13.025 -34.716 1.00 76.81 374 LEU A O 1
ATOM 3032 N N . GLN A 1 375 ? 33.005 11.304 -33.878 1.00 71.25 375 GLN A N 1
ATOM 3033 C CA . GLN A 1 375 ? 34.232 12.071 -33.656 1.00 71.25 375 GLN A CA 1
ATOM 3034 C C . GLN A 1 375 ? 35.438 11.522 -34.428 1.00 71.25 375 GLN A C 1
ATOM 3036 O O . GLN A 1 375 ? 35.682 10.316 -34.511 1.00 71.25 375 GLN A O 1
ATOM 3041 N N . GLY A 1 376 ? 36.242 12.443 -34.968 1.00 65.19 376 GLY A N 1
ATOM 3042 C CA . GLY A 1 376 ? 37.480 12.149 -35.688 1.00 65.19 376 GLY A CA 1
ATOM 3043 C C . GLY A 1 376 ? 37.447 12.551 -37.162 1.00 65.19 376 GLY A C 1
ATOM 3044 O O . GLY A 1 376 ? 36.474 13.102 -37.669 1.00 65.19 376 GLY A O 1
ATOM 3045 N N . TYR A 1 377 ? 38.552 12.289 -37.859 1.00 60.47 377 TYR A N 1
ATOM 3046 C CA . TYR A 1 377 ? 38.695 12.584 -39.284 1.00 60.47 377 TYR A CA 1
ATOM 3047 C C . TYR A 1 377 ? 38.599 11.297 -40.095 1.00 60.47 377 TYR A C 1
ATOM 3049 O O . TYR A 1 377 ? 39.320 10.333 -39.833 1.00 60.47 377 TYR A O 1
ATOM 3057 N N . MET A 1 378 ? 37.748 11.298 -41.119 1.00 61.84 378 MET A N 1
ATOM 3058 C CA . MET A 1 378 ? 37.690 10.190 -42.068 1.00 61.84 378 MET A CA 1
ATOM 3059 C C . MET A 1 378 ? 38.926 10.196 -42.962 1.00 61.84 378 MET A C 1
ATOM 3061 O O . MET A 1 378 ? 39.171 11.145 -43.708 1.00 61.84 378 MET A O 1
ATOM 3065 N N . PHE A 1 379 ? 39.711 9.119 -42.905 1.00 58.91 379 PHE A N 1
ATOM 3066 C CA . PHE A 1 379 ? 40.940 9.002 -43.698 1.00 58.91 379 PHE A CA 1
ATOM 3067 C C . PHE A 1 379 ? 40.675 8.655 -45.170 1.00 58.91 379 PHE A C 1
ATOM 3069 O O . PHE A 1 379 ? 41.495 8.966 -46.038 1.00 58.91 379 PHE A O 1
ATOM 3076 N N . ASN A 1 380 ? 39.533 8.033 -45.477 1.00 63.75 380 ASN A N 1
ATOM 3077 C CA . ASN A 1 380 ? 39.185 7.650 -46.841 1.00 63.75 380 ASN A CA 1
ATOM 3078 C C . ASN A 1 380 ? 38.407 8.773 -47.549 1.00 63.75 380 ASN A C 1
ATOM 3080 O O . ASN A 1 380 ? 37.290 9.095 -47.165 1.00 63.75 380 ASN A O 1
ATOM 3084 N N . LYS A 1 381 ? 38.989 9.355 -48.607 1.00 57.12 381 LYS A N 1
ATOM 3085 C CA . LYS A 1 381 ? 38.378 10.439 -49.405 1.00 57.12 381 LYS A CA 1
ATOM 3086 C C . LYS A 1 381 ? 37.418 9.951 -50.500 1.00 57.12 381 LYS A C 1
ATOM 3088 O O . LYS A 1 381 ? 36.790 10.781 -51.153 1.00 57.12 381 LYS A O 1
ATOM 3093 N N . LYS A 1 382 ? 37.342 8.637 -50.745 1.00 61.84 382 LYS A N 1
ATOM 3094 C CA . LYS A 1 382 ? 36.415 8.011 -51.701 1.00 61.84 382 LYS A CA 1
ATOM 3095 C C . LYS A 1 382 ? 35.338 7.259 -50.929 1.00 61.84 382 LYS A C 1
ATOM 3097 O O . LYS A 1 382 ? 35.402 6.039 -50.817 1.00 61.84 382 LYS A O 1
ATOM 3102 N N . GLN A 1 383 ? 34.417 8.001 -50.331 1.00 66.88 383 GLN A N 1
ATOM 3103 C CA . GLN A 1 383 ? 33.264 7.410 -49.667 1.00 66.88 383 GLN A CA 1
ATOM 3104 C C . GLN A 1 383 ? 32.079 7.429 -50.604 1.00 66.88 383 GLN A C 1
ATOM 3106 O O . GLN A 1 383 ? 31.760 8.478 -51.157 1.00 66.88 383 GLN A O 1
ATOM 3111 N N . LEU A 1 384 ? 31.459 6.265 -50.753 1.00 67.31 384 LEU A N 1
ATOM 3112 C CA . LEU A 1 384 ? 30.141 6.155 -51.344 1.00 67.31 384 LEU A CA 1
ATOM 3113 C C . LEU A 1 384 ? 29.133 6.728 -50.351 1.00 67.31 384 LEU A C 1
ATOM 3115 O O . LEU A 1 384 ? 29.158 6.366 -49.172 1.00 67.31 384 LEU A O 1
ATOM 3119 N N . VAL A 1 385 ? 28.263 7.605 -50.827 1.00 69.62 385 VAL A N 1
ATOM 3120 C CA . VAL A 1 385 ? 27.023 7.987 -50.141 1.00 69.62 385 VAL A CA 1
ATOM 3121 C C . VAL A 1 385 ? 25.838 7.289 -50.804 1.00 69.62 385 VAL A C 1
ATOM 3123 O O . VAL A 1 385 ? 25.948 6.794 -51.926 1.00 69.62 385 VAL A O 1
ATOM 3126 N N . LEU A 1 386 ? 24.684 7.251 -50.133 1.00 67.19 386 LEU A N 1
ATOM 3127 C CA . LEU A 1 386 ? 23.452 6.719 -50.728 1.00 67.19 386 LEU A CA 1
ATOM 3128 C C . LEU A 1 386 ? 23.143 7.393 -52.082 1.00 67.19 386 LEU A C 1
ATOM 3130 O O . LEU A 1 386 ? 22.712 6.736 -53.029 1.00 67.19 386 LEU A O 1
ATOM 3134 N N . ASP A 1 387 ? 23.461 8.684 -52.199 1.00 65.56 387 ASP A N 1
ATOM 3135 C CA . ASP A 1 387 ? 23.340 9.447 -53.441 1.00 65.56 387 ASP A CA 1
ATOM 3136 C C . ASP A 1 387 ? 24.241 8.940 -54.574 1.00 65.56 387 ASP A C 1
ATOM 3138 O O . ASP A 1 387 ? 23.911 9.115 -55.741 1.00 65.56 387 ASP A O 1
ATOM 3142 N N . ASP A 1 388 ? 25.360 8.273 -54.289 1.00 68.38 388 ASP A N 1
ATOM 3143 C CA . ASP A 1 388 ? 26.176 7.673 -55.348 1.00 68.38 388 ASP A CA 1
ATOM 3144 C C . ASP A 1 388 ? 25.483 6.446 -55.961 1.00 68.38 388 ASP A C 1
ATOM 3146 O O . ASP A 1 388 ? 25.589 6.226 -57.167 1.00 68.38 388 ASP A O 1
ATOM 3150 N N . CYS A 1 389 ? 24.666 5.728 -55.181 1.00 66.00 389 CYS A N 1
ATOM 3151 C CA . CYS A 1 389 ? 23.799 4.667 -55.703 1.00 66.00 389 CYS A CA 1
ATOM 3152 C C . CYS A 1 389 ? 22.645 5.236 -56.557 1.00 66.00 389 CYS A C 1
ATOM 3154 O O . CYS A 1 389 ? 22.156 4.569 -57.466 1.00 66.00 389 CYS A O 1
ATOM 3156 N N . SER A 1 390 ? 22.202 6.478 -56.304 1.00 65.06 390 SER A N 1
ATOM 3157 C CA . SER A 1 390 ? 21.163 7.146 -57.110 1.00 65.06 390 SER A CA 1
ATOM 3158 C C . SER A 1 390 ? 21.729 7.858 -58.347 1.00 65.06 390 SER A C 1
ATOM 3160 O O . SER A 1 390 ? 21.060 7.937 -59.382 1.00 65.06 390 SER A O 1
ATOM 3162 N N . ARG A 1 391 ? 22.988 8.315 -58.294 1.00 69.81 391 ARG A N 1
ATOM 3163 C CA . ARG A 1 391 ? 23.726 8.873 -59.440 1.00 69.81 391 ARG A CA 1
ATOM 3164 C C . ARG A 1 391 ? 23.865 7.884 -60.583 1.00 69.81 391 ARG A C 1
ATOM 3166 O O . ARG A 1 391 ? 23.822 8.312 -61.733 1.00 69.81 391 ARG A O 1
ATOM 3173 N N . GLU A 1 392 ? 23.982 6.593 -60.288 1.00 68.44 392 GLU A N 1
ATOM 3174 C CA . GLU A 1 392 ? 23.946 5.541 -61.304 1.00 68.44 392 GLU A CA 1
ATOM 3175 C C . GLU A 1 392 ? 22.644 5.607 -62.119 1.00 68.44 392 GLU A C 1
ATOM 3177 O O . GLU A 1 392 ? 22.673 5.682 -63.347 1.00 68.44 392 GLU A O 1
ATOM 3182 N N . VAL A 1 393 ? 21.499 5.671 -61.437 1.00 68.00 393 VAL A N 1
ATOM 3183 C CA . VAL A 1 393 ? 20.171 5.744 -62.062 1.00 68.00 393 VAL A CA 1
ATOM 3184 C C . VAL A 1 393 ? 20.025 7.021 -62.889 1.00 68.00 393 VAL A C 1
ATOM 3186 O O . VAL A 1 393 ? 19.565 6.983 -64.031 1.00 68.00 393 VAL A O 1
ATOM 3189 N N . LEU A 1 394 ? 20.455 8.163 -62.346 1.00 68.62 394 LEU A N 1
ATOM 3190 C CA . LEU A 1 394 ? 20.434 9.439 -63.065 1.00 68.62 394 LEU A CA 1
ATOM 3191 C C . LEU A 1 394 ? 21.341 9.414 -64.298 1.00 68.62 394 LEU A C 1
ATOM 3193 O O . LEU A 1 394 ? 20.941 9.888 -65.362 1.00 68.62 394 LEU A O 1
ATOM 3197 N N . GLY A 1 395 ? 22.537 8.836 -64.178 1.00 69.88 395 GLY A N 1
ATOM 3198 C CA . GLY A 1 395 ? 23.469 8.640 -65.284 1.00 69.88 395 GLY A CA 1
ATOM 3199 C C . GLY A 1 395 ? 22.876 7.749 -66.369 1.00 69.88 395 GLY A C 1
ATOM 3200 O O . GLY A 1 395 ? 22.961 8.089 -67.546 1.00 69.88 395 GLY A O 1
ATOM 3201 N N . PHE A 1 396 ? 22.189 6.678 -65.973 1.00 68.06 396 PHE A N 1
ATOM 3202 C CA . PHE A 1 396 ? 21.491 5.769 -66.872 1.00 68.06 396 PHE A CA 1
ATOM 3203 C C . PHE A 1 396 ? 20.395 6.483 -67.685 1.00 68.06 396 PHE A C 1
ATOM 3205 O O . PHE A 1 396 ? 20.394 6.424 -68.915 1.00 68.06 396 PHE A O 1
ATOM 3212 N N . PHE A 1 397 ? 19.500 7.233 -67.028 1.00 70.12 397 PHE A N 1
ATOM 3213 C CA . PHE A 1 397 ? 18.461 8.006 -67.724 1.00 70.12 397 PHE A CA 1
ATOM 3214 C C . PHE A 1 397 ? 19.039 9.123 -68.595 1.00 70.12 397 PHE A C 1
ATOM 3216 O O . PHE A 1 397 ? 18.540 9.371 -69.692 1.00 70.12 397 PHE A O 1
ATOM 3223 N N . THR A 1 398 ? 20.101 9.783 -68.131 1.00 73.19 398 THR A N 1
ATOM 3224 C CA . THR A 1 398 ? 20.771 10.849 -68.886 1.00 73.19 398 THR A CA 1
ATOM 3225 C C . THR A 1 398 ? 21.440 10.290 -70.140 1.00 73.19 398 THR A C 1
ATOM 3227 O O . THR A 1 398 ? 21.298 10.873 -71.212 1.00 73.19 398 THR A O 1
ATOM 3230 N N . ALA A 1 399 ? 22.113 9.140 -70.039 1.00 72.81 399 ALA A N 1
ATOM 3231 C CA . ALA A 1 399 ? 22.715 8.449 -71.176 1.00 72.81 399 ALA A CA 1
ATOM 3232 C C . ALA A 1 399 ? 21.651 8.021 -72.196 1.00 72.81 399 ALA A C 1
ATOM 3234 O O . ALA A 1 399 ? 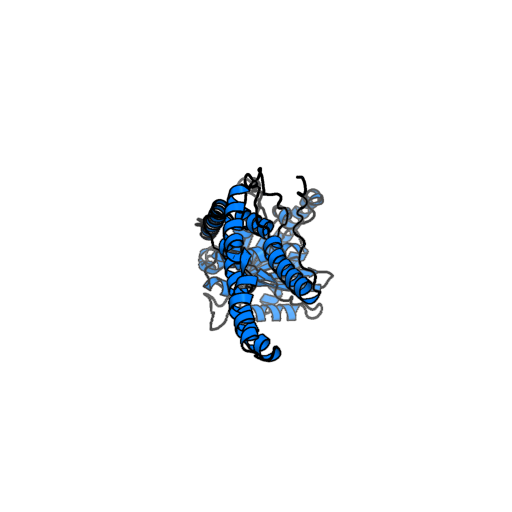21.769 8.364 -73.370 1.00 72.81 399 ALA A O 1
ATOM 3235 N N . ALA A 1 400 ? 20.568 7.383 -71.742 1.00 68.81 400 ALA A N 1
ATOM 3236 C CA . ALA A 1 400 ? 19.461 6.983 -72.611 1.00 68.81 400 ALA A CA 1
ATOM 3237 C C . ALA A 1 400 ? 18.790 8.189 -73.300 1.00 68.81 400 ALA A C 1
ATOM 3239 O O . ALA A 1 400 ? 18.471 8.139 -74.487 1.00 68.81 400 ALA A O 1
ATOM 3240 N N . ASN A 1 401 ? 18.604 9.303 -72.585 1.00 72.81 401 ASN A N 1
ATOM 3241 C CA . ASN A 1 401 ? 18.055 10.532 -73.159 1.00 72.81 401 ASN A CA 1
ATOM 3242 C C . ASN A 1 401 ? 19.009 11.178 -74.180 1.00 72.81 401 ASN A C 1
ATOM 3244 O O . ASN A 1 401 ? 18.561 11.646 -75.224 1.00 72.81 401 ASN A O 1
ATOM 3248 N N . ASN A 1 402 ? 20.317 11.182 -73.909 1.00 73.75 402 ASN A N 1
ATOM 3249 C CA . ASN A 1 402 ? 21.326 11.708 -74.830 1.00 73.75 402 ASN A CA 1
ATOM 3250 C C . ASN A 1 402 ? 21.431 10.868 -76.112 1.00 73.75 402 ASN A C 1
ATOM 3252 O O . ASN A 1 402 ? 21.551 11.436 -77.199 1.00 73.75 402 ASN A O 1
ATOM 3256 N N . GLU A 1 403 ? 21.312 9.541 -76.002 1.00 73.25 403 GLU A N 1
ATOM 3257 C CA . GLU A 1 403 ? 21.220 8.636 -77.154 1.00 73.25 403 GLU A CA 1
ATOM 3258 C C . GLU A 1 403 ? 19.975 8.922 -78.006 1.00 73.25 403 GLU A C 1
ATOM 3260 O O . GLU A 1 403 ? 20.073 9.011 -79.230 1.00 73.25 403 GLU A O 1
ATOM 3265 N N . LEU A 1 404 ? 18.815 9.144 -77.379 1.00 68.31 404 LEU A N 1
ATOM 3266 C CA . LEU A 1 404 ? 17.567 9.482 -78.078 1.00 68.31 404 LEU A CA 1
ATOM 3267 C C . LEU A 1 404 ? 17.591 10.879 -78.719 1.00 68.31 404 LEU A C 1
ATOM 3269 O O . LEU A 1 404 ? 16.984 11.085 -79.769 1.00 68.31 404 LEU A O 1
ATOM 3273 N N . ALA A 1 405 ? 18.286 11.837 -78.104 1.00 67.94 405 ALA A N 1
ATOM 3274 C CA . ALA A 1 405 ? 18.421 13.205 -78.603 1.00 67.94 405 ALA A CA 1
ATOM 3275 C C . ALA A 1 405 ? 19.491 13.361 -79.704 1.00 67.94 405 ALA A C 1
ATOM 3277 O O . ALA A 1 405 ? 19.606 14.440 -80.286 1.00 67.94 405 ALA A O 1
ATOM 3278 N N . GLY A 1 406 ? 20.273 12.313 -80.004 1.00 56.19 406 GLY A N 1
ATOM 3279 C CA . GLY A 1 406 ? 21.360 12.358 -80.990 1.00 56.19 406 GLY A CA 1
ATOM 3280 C C . GLY A 1 406 ? 22.593 13.151 -80.535 1.00 56.19 406 GLY A C 1
ATOM 3281 O O . GLY A 1 406 ? 23.444 13.496 -81.356 1.00 56.19 406 GLY A O 1
ATOM 3282 N N . CYS A 1 407 ? 22.708 13.443 -79.238 1.00 51.19 407 CYS A N 1
ATOM 3283 C CA . CYS A 1 407 ? 23.864 14.117 -78.658 1.00 51.19 407 CYS A CA 1
ATOM 3284 C C . CYS A 1 407 ? 24.899 13.067 -78.246 1.00 51.19 407 CYS A C 1
ATOM 3286 O O . CYS A 1 407 ? 24.858 12.541 -77.135 1.00 51.19 407 CYS A O 1
ATOM 3288 N N . HIS A 1 408 ? 25.849 12.760 -79.130 1.00 47.88 408 HIS A N 1
ATOM 3289 C CA . HIS A 1 408 ? 27.041 12.024 -78.714 1.00 47.88 408 HIS A CA 1
ATOM 3290 C C . HIS A 1 408 ? 27.849 12.881 -77.729 1.00 47.88 408 HIS A C 1
ATOM 3292 O O . HIS A 1 408 ? 28.054 14.068 -77.997 1.00 47.88 408 HIS A O 1
ATOM 3298 N N . PRO A 1 409 ? 28.322 12.321 -76.602 1.00 45.38 409 PRO A N 1
ATOM 3299 C CA . PRO A 1 409 ? 29.193 13.058 -75.704 1.00 45.38 409 PRO A CA 1
ATOM 3300 C C . PRO A 1 409 ? 30.504 13.356 -76.436 1.00 45.38 409 PRO A C 1
ATOM 3302 O O . PRO A 1 409 ? 31.258 12.449 -76.782 1.00 45.38 409 PRO A O 1
ATOM 3305 N N . THR A 1 410 ? 30.771 14.634 -76.701 1.00 39.78 410 THR A N 1
ATOM 3306 C CA . THR A 1 410 ? 32.111 15.097 -77.058 1.00 39.78 410 THR A CA 1
ATOM 3307 C C . THR A 1 410 ? 33.033 14.844 -75.873 1.00 39.78 410 THR A C 1
ATOM 3309 O O . THR A 1 410 ? 32.780 15.334 -74.772 1.00 39.78 410 THR A O 1
ATOM 3312 N N . GLU A 1 411 ? 34.088 14.066 -76.111 1.00 43.66 411 GLU A N 1
ATOM 3313 C CA . GLU A 1 411 ? 35.244 13.908 -75.232 1.00 43.66 411 GLU A CA 1
ATOM 3314 C C . GLU A 1 411 ? 35.917 15.264 -74.984 1.00 43.66 411 GLU A C 1
ATOM 3316 O O . GLU A 1 411 ? 36.913 15.592 -75.611 1.00 43.66 411 GLU A O 1
ATOM 3321 N N . GLU A 1 412 ? 35.405 16.062 -74.057 1.00 35.03 412 GLU A N 1
ATOM 3322 C CA . GLU A 1 412 ? 36.195 17.095 -73.394 1.00 35.03 412 GLU A CA 1
ATOM 3323 C C . GLU A 1 412 ? 35.788 17.136 -71.928 1.00 35.03 412 GLU A C 1
ATOM 3325 O O . GLU A 1 412 ? 34.822 17.776 -71.521 1.00 35.03 412 GLU A O 1
ATOM 3330 N N . SER A 1 413 ? 36.551 16.404 -71.124 1.00 36.53 413 SER A N 1
ATOM 3331 C CA . SER A 1 413 ? 36.652 16.619 -69.690 1.00 36.53 413 SER A CA 1
ATOM 3332 C C . SER A 1 413 ? 37.187 18.033 -69.432 1.00 36.53 413 SER A C 1
ATOM 3334 O O . SER A 1 413 ? 38.316 18.315 -69.838 1.00 36.53 413 SER A O 1
ATOM 3336 N N . PRO A 1 414 ? 36.521 18.882 -68.634 1.00 33.16 414 PRO A N 1
ATOM 3337 C CA . PRO A 1 414 ? 37.224 19.832 -67.806 1.00 33.16 414 PRO A CA 1
ATOM 3338 C C . PRO A 1 414 ? 37.365 19.195 -66.428 1.00 33.16 414 PRO A C 1
ATOM 3340 O O . PRO A 1 414 ? 36.395 18.929 -65.719 1.00 33.16 414 PRO A O 1
ATOM 3343 N N . SER A 1 415 ? 38.616 18.957 -66.057 1.00 40.41 415 SER A N 1
ATOM 3344 C CA . SER A 1 415 ? 39.062 18.856 -64.676 1.00 40.41 415 SER A CA 1
ATOM 3345 C C . SER A 1 415 ? 38.353 19.896 -63.801 1.00 40.41 415 SER A C 1
ATOM 3347 O O . SER A 1 415 ? 38.685 21.083 -63.856 1.00 40.41 415 SER A O 1
ATOM 3349 N N . VAL A 1 416 ? 37.403 19.461 -62.972 1.00 29.05 416 VAL A N 1
ATOM 3350 C CA . VAL A 1 416 ? 36.956 20.274 -61.842 1.00 29.05 416 VAL A CA 1
ATOM 3351 C C . VAL A 1 416 ? 38.002 20.108 -60.753 1.00 29.05 416 VAL A C 1
ATOM 3353 O O . VAL A 1 416 ? 38.109 19.075 -60.094 1.00 29.05 416 VAL A O 1
ATOM 3356 N N . VAL A 1 417 ? 38.819 21.150 -60.660 1.00 34.28 417 VAL A N 1
ATOM 3357 C CA . VAL A 1 417 ? 39.693 21.487 -59.542 1.00 34.28 417 VAL A CA 1
ATOM 3358 C C . VAL A 1 417 ? 38.963 21.216 -58.219 1.00 34.28 417 VAL A C 1
ATOM 3360 O O . VAL A 1 417 ? 37.882 21.757 -57.987 1.00 34.28 417 VAL A O 1
ATOM 3363 N N . LYS A 1 418 ? 39.567 20.381 -57.367 1.00 33.69 418 LYS A N 1
ATOM 3364 C CA . LYS A 1 418 ? 39.392 20.439 -55.913 1.00 33.69 418 LYS A CA 1
ATOM 3365 C C . LYS A 1 418 ? 40.596 21.146 -55.322 1.00 33.69 418 LYS A C 1
ATOM 3367 O O . LYS A 1 418 ? 41.720 20.798 -55.752 1.00 33.69 418 LYS A O 1
#

Foldseek 3Di:
DAQEEEEEEEDLCPVLLQLLQLLCCQPPDVVLNLRYWYWYWYADPNKIWIWTKDADDDDPVDDDLAPSNNSGIDTDDIDIQDPPPNLVVLLVVVVVVLDSRDDPVHNAPDQEHEYEYEAELLDPVRLVVVVSNLVSVVPYPRHYAYAYEYEALQCVCQRDPPPVCSVVCSVSRNVSSVVSVVVVLVVVVVRPRYHAYEYDHQADPVRHGVPDYSVNVSVVVSVVSSCCRPPVCVQPPPVPDDNVPRYDYDDDDDDDPDPSVVVRVVSVVVVVVVCVLLVVVQLADEQQVLLVLLQVLCVVQLCVVVVLCVPQVVVVVVVVDPPVVSCVVSVVVVVVVVVVSVCSLCVCVPDSVHHPVSVVSSVCQQQVHDDSRYDDDDPDPDGDHPVSSVVNVVVVVVVVVCVVVVNDDDPDDDPPDD

Secondary structure (DSSP, 8-state):
---EEEEEESGGGHHHHHHHHHHHHHHS-TTGGGGEEEEEEEEETTEEEEEEEEEPPP-TTS---SGGGGG-EEEPPPEEEPSTTHHHHHHHHHHHHHHHHSBTTB-TT-SSEEEEEEEETT-HHHHHHHHHHHHHHHTSSS-EEEEEEEE-GGGHHHH-S-GGGHHHHHHHHHHHHHHHHHHHHHHHHH-SSEEEEEE--SB-TTS-B----HHHHHHHHHHHHHHHHHHHHHHS-GGG--TT--SEE---------HHHHHHHHHHHHHHHHHHHTTTT---EEHHHHHHHHHHHHHTTTTHHHHHIIIIIIHHHTTT--HHHHHHHHHHHHHHHHHHHHHHHTGGGG-SSS-HHHHHHHHHHHHT---TTEES----S-PPPHHHHHHHHHHHHHHHHHHHHT------------

pLDDT: mean 82.74, std 11.68, range [29.05, 97.12]

Sequence (418 aa):
MRHTVHMMLGGETGGFLRDLKQYVIKYGAADLQGFFNAIHYEENGGESFFSTAVPKKADDSQFISGIDNLYEVEYASPFKVPASGRMEYLQSFFTGLYNGCITINNPGDSVRMHLCIYMPLYDRRKWDLVQEFIEAIEGIPQKYRVDLFLLPYDLAFLFEENRDTLPERIVAYRKTTSDVLGEILEYRKTSKTLNQLTMLQDCNAQGVALGLDRDSFVRIIGEYALLCVENYQSVYPKTARDESRPITALGISVLSFDKFYFVQYLLHKAYTQILDRENVCQDEVEVNKVSVVVQDILSRNEKLFSDIYDREVRTRLDRNIPQTQIVAEVAPILDKEIKRLTKEFQGYLSDQTLSLPEKKATLAQLLGEDDELLQGYMFNKKQLVLDDCSREVLGFFTAANNELAGCHPTEESPSVVK